Protein AF-0000000082407140 (afdb_homodimer)

Radius of gyration: 23.96 Å; Cα contacts (8 Å, |Δi|>4): 1050; chains: 2; bounding box: 48×67×54 Å

Secondary structure (DSSP, 8-state):
--SSSSTTS-HHHHHHHHHHHHHHTTTT-SSPBPPPHHHHHHHHT--HHHHHHHHHHHHHTTSEEEETTTEEEE-TTTT-EEEE--SHHHHHB--TTEEEEEEEEEEEEE-HHHHHHTT-SSSEEEEEEEEEEETTEEEEEEEEEE-HHHHHHHTT-GGGSTT-EESB-HHHHHGGG-SS-EEEEEEEEEEEEPPHHHHHHHT--TT-EEEEEEEEEEETT--EEEEEEEEE-TTTEEEEEEEE----/--SSSSTTS-HHHHHHHHHHHHHHTTTT-SSPBPPPHHHHHHHHT--HHHHHHHHHHHHHTTSEEEETTTEEEE-TTTT-EEEE--SHHHHHB--TTEEEEEEEEEEEEE-HHHHHHTT-SSSEEEEEEEEEEETTEEEEEEEEEE-HHHHHHHTT-GGGSTT-EESB-HHHHHGGG-SS-EEEEEEEEEEEEPPHHHHHHHT--TT-EEEEEEEEEEETT--EEEEEEEEE-TTTEEEEEEEE----

Organism: Rhodococcus erythropolis (NCBI:txid1833)

InterPro domains:
  IPR000524 Transcription regulator HTH, GntR [PF00392] (12-74)
  IPR000524 Transcription regulator HTH, GntR [PR00035] (34-48)
  IPR000524 Transcription regulator HTH, GntR [PR00035] (48-64)
  IPR000524 Transcription regulator HTH, GntR [PS50949] (9-77)
  IPR000524 Transcription regulator HTH, GntR [SM00345] (15-74)
  IPR000524 Transcription regulator HTH, GntR [cd07377] (10-75)
  IPR011663 UbiC transcription regulator-associated [PF07702] (96-237)
  IPR011663 UbiC transcription regulator-associated [SM00866] (93-238)
  IPR028978 Chorismate pyruvate-lyase/UbiC transcription regulator-associated domain superfamily [G3DSA:3.40.1410.10] (81-246)
  IPR028978 Chorismate pyruvate-lyase/UbiC transcription regulator-associated domain superfamily [SSF64288] (62-245)
  IPR036388 Winged helix-like DNA-binding domain superfamily [G3DSA:1.10.10.10] (3-75)
  IPR036390 Winged helix DNA-binding domain superfamily [SSF46785] (8-78)
  IPR050679 Bacterial HTH-type transcriptional regulator [PTHR44846] (7-245)

Solvent-accessible surface area (backbone atoms only — not comparable to full-atom values): 25294 Å² total; per-residue (Å²): 122,82,70,67,72,64,74,72,55,54,68,30,56,50,50,31,50,52,49,48,49,36,45,72,69,44,72,48,54,86,59,28,67,48,74,50,51,66,54,48,10,64,75,66,73,46,51,51,65,36,38,47,50,14,49,20,52,33,34,60,68,50,41,28,47,55,40,82,99,74,44,38,26,36,33,72,65,54,67,36,47,73,46,69,48,65,33,49,67,45,64,28,42,47,56,93,62,38,39,31,33,24,71,38,38,68,38,83,41,82,36,47,55,62,15,33,54,51,61,48,96,49,42,58,28,27,35,32,31,32,32,34,30,44,90,86,41,44,39,28,37,34,41,39,37,20,45,58,81,53,36,68,75,46,63,82,39,71,60,38,34,68,67,21,64,34,64,49,36,72,66,38,66,40,52,85,73,45,93,65,55,72,38,35,33,46,32,41,39,39,57,40,60,30,46,68,69,51,11,64,69,38,69,52,56,68,54,39,73,19,32,29,39,37,33,40,30,16,26,88,86,64,50,55,54,34,40,35,42,32,42,28,38,34,80,38,33,38,48,25,38,64,36,45,48,72,82,122,125,82,67,66,71,65,72,70,54,55,68,30,57,50,50,32,49,52,50,48,49,36,44,72,70,43,74,50,54,86,58,28,69,48,74,50,50,66,56,48,11,64,75,67,73,47,52,51,65,37,38,49,50,15,48,21,54,34,33,58,68,52,42,28,47,55,42,80,98,74,43,38,25,34,34,72,65,53,68,36,47,70,46,69,48,66,32,51,68,45,64,28,43,48,57,95,64,38,38,31,34,23,72,39,39,67,37,83,42,81,35,47,54,62,15,33,55,51,62,48,95,49,43,57,30,26,36,30,31,32,32,34,30,44,89,86,40,44,38,29,38,34,42,39,38,20,44,58,82,55,36,66,75,46,62,80,39,70,61,38,34,67,66,20,66,34,64,48,35,71,65,38,65,40,52,84,73,46,94,64,58,73,38,36,34,46,32,41,39,38,57,39,59,29,46,67,69,50,10,64,67,38,71,53,54,68,55,40,72,19,33,29,39,37,35,41,31,17,26,87,86,64,50,54,55,36,40,36,43,32,42,28,38,35,81,37,33,39,49,25,39,64,36,47,49,73,83,123

Sequence (496 aa):
MSGKERETEPAYQRLSRELRQQISAGTYRDGIQLPTESELAQHHGVSRQTVRRAFHDLVAEGIVYRVPGRGTFVTENSGRYLRHLGSIEDLMNLSRDTTMEVVSPLQRRVDIEAASRLRLDTDVVYTVVFRRIHEGVPFVQTTAHLPEAIARQIIDLPAMAAGAVSANTVIGLLEPLIDSPIVEAAQSITVSPATADVARDVDCEIGHAMLRVDRLYSNAQGVANELSVSYFLPEQYTYRVTLRRGAHMSGKERETEPAYQRLSRELRQQISAGTYRDGIQLPTESELAQHHGVSRQTVRRAFHDLVAEGIVYRVPGRGTFVTENSGRYLRHLGSIEDLMNLSRDTTMEVVSPLQRRVDIEAASRLRLDTDVVYTVVFRRIHEGVPFVQTTAHLPEAIARQIIDLPAMAAGAVSANTVIGLLEPLIDSPIVEAAQSITVSPATADVARDVDCEIGHAMLRVDRLYSNAQGVANELSVSYFLPEQYTYRVTLRRGAH

Foldseek 3Di:
DVPVVVVPDPLLVVLLVVVLVCVVVCVQPDFRFDDALVVSCVVSVHDSVSSVSSLVVCVVQVQWDADPPPHITGNNLSLAPEQEDAAVVSVFFDDPFKKKWWAAFWDKDQAQVFCVVLPHPGSIWIKTWIFMDGPRATFKIKIKIFDPVQCVQPRPPPCRDHGHMDRTDPLNVSQVRDPFHWHDKDKDWDWDFADPVGCVRRVHDGGPIWIWMWIFTAGPVRRTGMIMIMTGRSSHYDYHYDDDDDPD/DVPVVLVPDPLLVVLLVVVLVCVVVCVQPDFRFDDALVVSCVVSVHDSVSSVSSLVVCVVQVQWDADPPPHITGNNLSLAPEQEDAAVVSVFFDDPFKKKWWAAFWDKDQAQVFCVVLPHPGSIWIKTWIFMDGPRATFKIKIKIFDPVQCVQPRPPPCRDHGHMDRTDPLNVSQVRDPFHFHDKDKDWDWDFADPVGCVRRVHDGGPIWIWMWIFTDGPVRRTGMIMIMTGHNSHYDYHYDDDDDPD

Structure (mmCIF, N/CA/C/O backbone):
data_AF-0000000082407140-model_v1
#
loop_
_entity.id
_entity.type
_entity.pdbx_description
1 polymer 'GntR family transcriptional regulator'
#
loop_
_atom_site.group_PDB
_atom_site.id
_atom_site.type_symbol
_atom_site.label_atom_id
_atom_site.label_alt_id
_atom_site.label_comp_id
_atom_site.label_asym_id
_atom_site.label_entity_id
_atom_site.label_seq_id
_atom_site.pdbx_PDB_ins_code
_atom_site.Cartn_x
_atom_site.Cartn_y
_atom_site.Cartn_z
_atom_site.occupancy
_atom_site.B_iso_or_equiv
_atom_site.auth_seq_id
_atom_site.auth_comp_id
_atom_site.auth_asym_id
_atom_site.auth_atom_id
_atom_site.pdbx_PDB_model_num
ATOM 1 N N . MET A 1 1 ? -15.078 -9.414 29.75 1 28.19 1 MET A N 1
ATOM 2 C CA . MET A 1 1 ? -15.625 -9.695 28.438 1 28.19 1 MET A CA 1
ATOM 3 C C . MET A 1 1 ? -14.523 -10.086 27.453 1 28.19 1 MET A C 1
ATOM 5 O O . MET A 1 1 ? -14.797 -10.32 26.281 1 28.19 1 MET A O 1
ATOM 9 N N . SER A 1 2 ? -13.289 -9.695 27.625 1 33.22 2 SER A N 1
ATOM 10 C CA . SER A 1 2 ? -12.047 -9.969 26.906 1 33.22 2 SER A CA 1
ATOM 11 C C . SER A 1 2 ? -11.742 -11.461 26.875 1 33.22 2 SER A C 1
ATOM 13 O O . SER A 1 2 ? -10.969 -11.922 26.031 1 33.22 2 SER A O 1
ATOM 15 N N . GLY A 1 3 ? -12.211 -12.172 27.812 1 36.34 3 GLY A N 1
ATOM 16 C CA . GLY A 1 3 ? -12 -13.57 28.156 1 36.34 3 GLY A CA 1
ATOM 17 C C . GLY A 1 3 ? -12.734 -14.523 27.219 1 36.34 3 GLY A C 1
ATOM 18 O O . GLY A 1 3 ? -12.398 -15.711 27.156 1 36.34 3 GLY A O 1
ATOM 19 N N . LYS A 1 4 ? -14.141 -14.297 26.938 1 37.84 4 LYS A N 1
ATOM 20 C CA . LYS A 1 4 ? -15.078 -15.172 26.25 1 37.84 4 LYS A CA 1
ATOM 21 C C . LYS A 1 4 ? -14.758 -15.258 24.766 1 37.84 4 LYS A C 1
ATOM 23 O O . LYS A 1 4 ? -15.234 -16.156 24.062 1 37.84 4 LYS A O 1
ATOM 28 N N . GLU A 1 5 ? -14.297 -14.172 24.062 1 39.81 5 GLU A N 1
ATOM 29 C CA . GLU A 1 5 ? -14.016 -14.094 22.641 1 39.81 5 GLU A CA 1
ATOM 30 C C . GLU A 1 5 ? -12.828 -14.977 22.266 1 39.81 5 GLU A C 1
ATOM 32 O O . GLU A 1 5 ? -12.555 -15.188 21.078 1 39.81 5 GLU A O 1
ATOM 37 N N . ARG A 1 6 ? -12.008 -15.406 23.234 1 45.81 6 ARG A N 1
ATOM 38 C CA . ARG A 1 6 ? -10.867 -16.297 23.109 1 45.81 6 ARG A CA 1
ATOM 39 C C . ARG A 1 6 ? -11.312 -17.75 22.906 1 45.81 6 ARG A C 1
ATOM 41 O O . ARG A 1 6 ? -10.539 -18.578 22.438 1 45.81 6 ARG A O 1
ATOM 48 N N . GLU A 1 7 ? -12.375 -18.078 23.406 1 50.16 7 GLU A N 1
ATOM 49 C CA . GLU A 1 7 ? -12.898 -19.438 23.469 1 50.16 7 GLU A CA 1
ATOM 50 C C . GLU A 1 7 ? -13.336 -19.922 22.094 1 50.16 7 GLU A C 1
ATOM 52 O O . GLU A 1 7 ? -13.469 -21.125 21.875 1 50.16 7 GLU A O 1
ATOM 57 N N . THR A 1 8 ? -13.547 -19.047 21.094 1 60.16 8 THR A N 1
ATOM 58 C CA . THR A 1 8 ? -14.156 -19.438 19.828 1 60.16 8 THR A CA 1
ATOM 59 C C . THR A 1 8 ? -13.133 -19.375 18.688 1 60.16 8 THR A C 1
ATOM 61 O O . THR A 1 8 ? -13.484 -19.531 17.516 1 60.16 8 THR A O 1
ATOM 64 N N . GLU A 1 9 ? -11.961 -19.219 18.953 1 64.75 9 GLU A N 1
ATOM 65 C CA . GLU A 1 9 ? -10.945 -19.125 17.906 1 64.75 9 GLU A CA 1
ATOM 66 C C . GLU A 1 9 ? -10.523 -20.516 17.422 1 64.75 9 GLU A C 1
ATOM 68 O O . GLU A 1 9 ? -10.297 -21.406 18.234 1 64.75 9 GLU A O 1
ATOM 73 N N . PRO A 1 10 ? -10.609 -20.75 16.156 1 76.69 10 PRO A N 1
ATOM 74 C CA . PRO A 1 10 ? -10.133 -22.016 15.625 1 76.69 10 PRO A CA 1
ATOM 75 C C . PRO A 1 10 ? -8.734 -22.391 16.141 1 76.69 10 PRO A C 1
ATOM 77 O O . PRO A 1 10 ? -7.906 -21.5 16.359 1 76.69 10 PRO A O 1
ATOM 80 N N . ALA A 1 11 ? -8.531 -23.641 16.406 1 82.12 11 ALA A N 1
ATOM 81 C CA . ALA A 1 11 ? -7.316 -24.172 17.016 1 82.12 11 ALA A CA 1
ATOM 82 C C . ALA A 1 11 ? -6.074 -23.688 16.281 1 82.12 11 ALA A C 1
ATOM 84 O O . ALA A 1 11 ? -5.059 -23.359 16.906 1 82.12 11 ALA A O 1
ATOM 85 N N . TYR A 1 12 ? -6.137 -23.625 14.961 1 83.19 12 TYR A N 1
ATOM 86 C CA . TYR A 1 12 ? -4.953 -23.219 14.203 1 83.19 12 TYR A CA 1
ATOM 87 C C . TYR A 1 12 ? -4.633 -21.75 14.422 1 83.19 12 TYR A C 1
ATOM 89 O O . TYR A 1 12 ? -3.465 -21.359 14.477 1 83.19 12 TYR A O 1
ATOM 97 N N . GLN A 1 13 ? -5.59 -20.938 14.617 1 80.19 13 GLN A N 1
ATOM 98 C CA . GLN A 1 13 ? -5.355 -19.516 14.875 1 80.19 13 GLN A CA 1
ATOM 99 C C . GLN A 1 13 ? -4.75 -19.312 16.266 1 80.19 13 GLN A C 1
ATOM 101 O O . GLN A 1 13 ? -3.873 -18.453 16.438 1 80.19 13 GLN A O 1
ATOM 106 N N . ARG A 1 14 ? -5.297 -20.109 17.156 1 80.81 14 ARG A N 1
ATOM 107 C CA . ARG A 1 14 ? -4.723 -20.047 18.5 1 80.81 14 ARG A CA 1
ATOM 108 C C . ARG A 1 14 ? -3.246 -20.422 18.484 1 80.81 14 ARG A C 1
ATOM 110 O O . ARG A 1 14 ? -2.416 -19.75 19.094 1 80.81 14 ARG A O 1
ATOM 117 N N . LEU A 1 15 ? -2.98 -21.531 17.828 1 86.69 15 LEU A N 1
ATOM 118 C CA . LEU A 1 15 ? -1.597 -21.984 17.734 1 86.69 15 LEU A CA 1
ATOM 119 C C . LEU A 1 15 ? -0.734 -20.938 17.047 1 86.69 15 LEU A C 1
ATOM 121 O O . LEU A 1 15 ? 0.386 -20.656 17.469 1 86.69 15 LEU A O 1
ATOM 125 N N . SER A 1 16 ? -1.286 -20.375 15.969 1 84.38 16 SER A N 1
ATOM 126 C CA . SER A 1 16 ? -0.558 -19.328 15.258 1 84.38 16 SER A CA 1
ATOM 127 C C . SER A 1 16 ? -0.221 -18.172 16.172 1 84.38 16 SER A C 1
ATOM 129 O O . SER A 1 16 ? 0.908 -17.672 16.172 1 84.38 16 SER A O 1
ATOM 131 N N . ARG A 1 17 ? -1.163 -17.797 16.906 1 78.12 17 ARG A N 1
ATOM 132 C CA . ARG A 1 17 ? -0.953 -16.703 17.844 1 78.12 17 ARG A CA 1
ATOM 133 C C . ARG A 1 17 ? 0.109 -17.062 18.875 1 78.12 17 ARG A C 1
ATOM 135 O O . ARG A 1 17 ? 0.983 -16.25 19.188 1 78.12 17 ARG A O 1
ATOM 142 N N . GLU A 1 18 ? 0.012 -18.172 19.422 1 81.81 18 GLU A N 1
ATOM 143 C CA . GLU A 1 18 ? 0.966 -18.625 20.422 1 81.81 18 GLU A CA 1
ATOM 144 C C . GLU A 1 18 ? 2.385 -18.656 19.859 1 81.81 18 GLU A C 1
ATOM 146 O O . GLU A 1 18 ? 3.328 -18.203 20.516 1 81.81 18 GLU A O 1
ATOM 151 N N . LEU A 1 19 ? 2.475 -19.188 18.734 1 82.31 19 LEU A N 1
ATOM 152 C CA . LEU A 1 19 ? 3.795 -19.266 18.109 1 82.31 19 LEU A CA 1
ATOM 153 C C . LEU A 1 19 ? 4.344 -17.875 17.812 1 82.31 19 LEU A C 1
ATOM 155 O O . LEU A 1 19 ? 5.535 -17.625 18.016 1 82.31 19 LEU A O 1
ATOM 159 N N . ARG A 1 20 ? 3.475 -17.062 17.359 1 77.56 20 ARG A N 1
ATOM 160 C CA . ARG A 1 20 ? 3.857 -15.672 17.125 1 77.56 20 ARG A CA 1
ATOM 161 C C . ARG A 1 20 ? 4.426 -15.031 18.375 1 77.56 20 ARG A C 1
ATOM 163 O O . ARG A 1 20 ? 5.445 -14.336 18.328 1 77.56 20 ARG A O 1
ATOM 170 N N . GLN A 1 21 ? 3.697 -15.258 19.375 1 73 21 GLN A N 1
ATOM 171 C CA . GLN A 1 21 ? 4.117 -14.695 20.641 1 73 21 GLN A CA 1
ATOM 172 C C . GLN A 1 21 ? 5.461 -15.266 21.078 1 73 21 GLN A C 1
ATOM 174 O O . GLN A 1 21 ? 6.324 -14.531 21.562 1 73 21 GLN A O 1
ATOM 179 N N . GLN A 1 22 ? 5.578 -16.516 20.891 1 76.69 22 GLN A N 1
ATOM 180 C CA . GLN A 1 22 ? 6.828 -17.156 21.281 1 76.69 22 GLN A CA 1
ATOM 181 C C . GLN A 1 22 ? 7.996 -16.641 20.453 1 76.69 22 GLN A C 1
ATOM 183 O O . GLN A 1 22 ? 9.086 -16.406 20.969 1 76.69 22 GLN A O 1
ATOM 188 N N . ILE A 1 23 ? 7.715 -16.453 19.234 1 75.44 23 ILE A N 1
ATOM 189 C CA . ILE A 1 23 ? 8.742 -15.961 18.328 1 75.44 23 ILE A CA 1
ATOM 190 C C . ILE A 1 23 ? 9.102 -14.523 18.703 1 75.44 23 ILE A C 1
ATOM 192 O O . ILE A 1 23 ? 10.281 -14.172 18.766 1 75.44 23 ILE A O 1
ATOM 196 N N . SER A 1 24 ? 8.086 -13.836 19 1 69.44 24 SER A N 1
ATOM 197 C CA . SER A 1 24 ? 8.289 -12.438 19.359 1 69.44 24 SER A CA 1
ATOM 198 C C . SER A 1 24 ? 9.023 -12.312 20.703 1 69.44 24 SER A C 1
ATOM 200 O O . SER A 1 24 ? 9.789 -11.367 20.906 1 69.44 24 SER A O 1
ATOM 202 N N . ALA A 1 25 ? 8.758 -13.266 21.484 1 65.06 25 ALA A N 1
ATOM 203 C CA . ALA A 1 25 ? 9.375 -13.266 22.812 1 65.06 25 ALA A CA 1
ATOM 204 C C . ALA A 1 25 ? 10.812 -13.781 22.75 1 65.06 25 ALA A C 1
ATOM 206 O O . ALA A 1 25 ? 11.523 -13.766 23.75 1 65.06 25 ALA A O 1
ATOM 207 N N . GLY A 1 26 ? 11.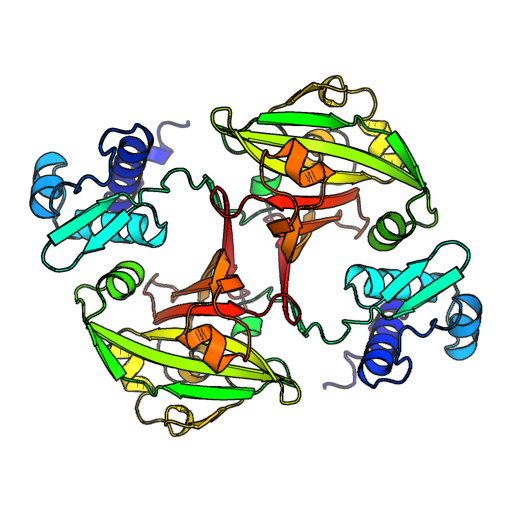148 -14.133 21.547 1 64.88 26 GLY A N 1
ATOM 208 C CA . GLY A 1 26 ? 12.531 -14.547 21.359 1 64.88 26 GLY A CA 1
ATOM 209 C C . GLY A 1 26 ? 12.773 -16 21.688 1 64.88 26 GLY A C 1
ATOM 210 O O . GLY A 1 26 ? 13.914 -16.438 21.859 1 64.88 26 GLY A O 1
ATOM 211 N N . THR A 1 27 ? 11.734 -16.719 21.969 1 66 27 THR A N 1
ATOM 212 C CA . THR A 1 27 ? 11.891 -18.125 22.312 1 66 27 THR A CA 1
ATOM 213 C C . THR A 1 27 ? 12.602 -18.875 21.203 1 66 27 THR A C 1
ATOM 215 O O . THR A 1 27 ? 13.352 -19.828 21.469 1 66 27 THR A O 1
ATOM 218 N N . TYR A 1 28 ? 12.266 -18.547 20.016 1 62.34 28 TYR A N 1
ATOM 219 C CA . TYR A 1 28 ? 12.906 -19.188 18.875 1 62.34 28 TYR A CA 1
ATOM 220 C C . TYR A 1 28 ? 13.883 -18.219 18.203 1 62.34 28 TYR A C 1
ATOM 222 O O . TYR A 1 28 ? 13.625 -17.75 17.094 1 62.34 28 TYR A O 1
ATOM 230 N N . ARG A 1 29 ? 14.711 -17.469 18.969 1 54.69 29 ARG A N 1
ATOM 231 C CA . ARG A 1 29 ? 15.648 -16.469 18.484 1 54.69 29 ARG A CA 1
ATOM 232 C C . ARG A 1 29 ? 16.812 -17.109 17.734 1 54.69 29 ARG A C 1
ATOM 234 O O . ARG A 1 29 ? 17.109 -18.297 17.938 1 54.69 29 ARG A O 1
ATOM 241 N N . ASP A 1 30 ? 17.438 -16.484 16.609 1 51.78 30 ASP A N 1
ATOM 242 C CA . ASP A 1 30 ? 18.734 -16.703 15.945 1 51.78 30 ASP A CA 1
ATOM 243 C C . ASP A 1 30 ? 18.594 -17.688 14.789 1 51.78 30 ASP A C 1
ATOM 245 O O . ASP A 1 30 ? 19.406 -18.594 14.633 1 51.78 30 ASP A O 1
ATOM 249 N N . GLY A 1 31 ? 17.359 -17.484 13.984 1 56.47 31 GLY A N 1
ATOM 250 C CA . GLY A 1 31 ? 17.312 -18.375 12.828 1 56.47 31 GLY A CA 1
ATOM 251 C C . GLY A 1 31 ? 17.078 -19.828 13.188 1 56.47 31 GLY A C 1
ATOM 252 O O . GLY A 1 31 ? 17.422 -20.719 12.422 1 56.47 31 GLY A O 1
ATOM 253 N N . ILE A 1 32 ? 16.562 -19.906 14.375 1 61.09 32 ILE A N 1
ATOM 254 C CA . ILE A 1 32 ? 16.406 -21.25 14.906 1 61.09 32 ILE A CA 1
ATOM 255 C C . ILE A 1 32 ? 15.234 -21.953 14.234 1 61.09 32 ILE A C 1
ATOM 257 O O . ILE A 1 32 ? 14.242 -21.312 13.891 1 61.09 32 ILE A O 1
ATOM 261 N N . GLN A 1 33 ? 15.477 -23.109 13.961 1 76.94 33 GLN A N 1
ATOM 262 C CA . GLN A 1 33 ? 14.469 -24.031 13.422 1 76.94 33 GLN A CA 1
ATOM 263 C C . GLN A 1 33 ? 13.336 -24.234 14.422 1 76.94 33 GLN A C 1
ATOM 265 O O . GLN A 1 33 ? 13.578 -24.484 15.609 1 76.94 33 GLN A O 1
ATOM 270 N N . LEU A 1 34 ? 12.125 -23.906 13.938 1 83.81 34 LEU A N 1
ATOM 271 C CA . LEU A 1 34 ? 10.969 -24.266 14.75 1 83.81 34 LEU A CA 1
ATOM 272 C C . LEU A 1 34 ? 10.82 -25.781 14.852 1 83.81 34 LEU A C 1
ATOM 274 O O . LEU A 1 34 ? 11.297 -26.516 13.984 1 83.81 34 LEU A O 1
ATOM 278 N N . PRO A 1 35 ? 10.211 -26.203 15.961 1 84.69 35 PRO A N 1
ATOM 279 C CA . PRO A 1 35 ? 9.891 -27.625 16.016 1 84.69 35 PRO A CA 1
ATOM 280 C C . PRO A 1 35 ? 9.109 -28.109 14.789 1 84.69 35 PRO A C 1
ATOM 282 O O . PRO A 1 35 ? 8.453 -27.297 14.125 1 84.69 35 PRO A O 1
ATOM 285 N N . THR A 1 36 ? 9.367 -29.344 14.438 1 82.69 36 THR A N 1
ATOM 286 C CA . THR A 1 36 ? 8.656 -29.938 13.305 1 82.69 36 THR A CA 1
ATOM 287 C C . THR A 1 36 ? 7.152 -29.922 13.555 1 82.69 36 THR A C 1
ATOM 289 O O . THR A 1 36 ? 6.703 -29.719 14.688 1 82.69 36 THR A O 1
ATOM 292 N N . GLU A 1 37 ? 6.418 -30.062 12.438 1 85.31 37 GLU A N 1
ATOM 293 C CA . GLU A 1 37 ? 4.965 -30.125 12.531 1 85.31 37 GLU A CA 1
ATOM 294 C C . GLU A 1 37 ? 4.523 -31.219 13.508 1 85.31 37 GLU A C 1
ATOM 296 O O . GLU A 1 37 ? 3.594 -31.016 14.297 1 85.31 37 GLU A O 1
ATOM 301 N N . SER A 1 38 ? 5.238 -32.344 13.445 1 86.88 38 SER A N 1
ATOM 302 C CA . SER A 1 38 ? 4.914 -33.469 14.328 1 86.88 38 SER A CA 1
ATOM 303 C C . SER A 1 38 ? 5.184 -33.125 15.789 1 86.88 38 SER A C 1
ATOM 305 O O . SER A 1 38 ? 4.375 -33.406 16.672 1 86.88 38 SER A O 1
ATOM 307 N N . GLU A 1 39 ? 6.301 -32.5 16.078 1 88.88 39 GLU A N 1
ATOM 308 C CA . GLU A 1 39 ? 6.66 -32.094 17.438 1 88.88 39 GLU A CA 1
ATOM 309 C C . GLU A 1 39 ? 5.66 -31.094 17.984 1 88.88 39 GLU A C 1
ATOM 311 O O . GLU A 1 39 ? 5.246 -31.188 19.141 1 88.88 39 GLU A O 1
ATOM 316 N N . LEU A 1 40 ? 5.309 -30.125 17.172 1 87.94 40 LEU A N 1
ATOM 317 C CA . LEU A 1 40 ? 4.379 -29.094 17.609 1 87.94 40 LEU A CA 1
ATOM 318 C C . LEU A 1 40 ? 2.99 -29.672 17.844 1 87.94 40 LEU A C 1
ATOM 320 O O . LEU A 1 40 ? 2.289 -29.266 18.781 1 87.94 40 LEU A O 1
ATOM 324 N N . ALA A 1 41 ? 2.646 -30.578 16.953 1 90.12 41 ALA A N 1
ATOM 325 C CA . ALA A 1 41 ? 1.361 -31.266 17.141 1 90.12 41 ALA A CA 1
ATOM 326 C C . ALA A 1 41 ? 1.296 -31.969 18.484 1 90.12 41 ALA A C 1
ATOM 328 O O . ALA A 1 41 ? 0.303 -31.859 19.203 1 90.12 41 ALA A O 1
ATOM 329 N N . GLN A 1 42 ? 2.297 -32.688 18.812 1 89.75 42 GLN A N 1
ATOM 330 C CA . GLN A 1 42 ? 2.377 -33.406 20.062 1 89.75 42 GLN A CA 1
ATOM 331 C C . GLN A 1 42 ? 2.393 -32.469 21.266 1 89.75 42 GLN A C 1
ATOM 333 O O . GLN A 1 42 ? 1.658 -32.656 22.234 1 89.75 42 GLN A O 1
ATOM 338 N N . HIS A 1 43 ? 3.146 -31.422 21.203 1 88.38 43 HIS A N 1
ATOM 339 C CA . HIS A 1 43 ? 3.336 -30.484 22.297 1 88.38 43 HIS A CA 1
ATOM 340 C C . HIS A 1 43 ? 2.053 -29.719 22.594 1 88.38 43 HIS A C 1
ATOM 342 O O . HIS A 1 43 ? 1.755 -29.422 23.766 1 88.38 43 HIS A O 1
ATOM 348 N N . HIS A 1 44 ? 1.312 -29.453 21.531 1 88.56 44 HIS A N 1
ATOM 349 C CA . HIS A 1 44 ? 0.159 -28.578 21.719 1 88.56 44 HIS A CA 1
ATOM 350 C C . HIS A 1 44 ? -1.145 -29.375 21.688 1 88.56 44 HIS A C 1
ATOM 352 O O . HIS A 1 44 ? -2.227 -28.797 21.859 1 88.56 44 HIS A O 1
ATOM 358 N N . GLY A 1 45 ? -1.016 -30.656 21.453 1 89.25 45 GLY A N 1
ATOM 359 C CA . GLY A 1 45 ? -2.189 -31.516 21.438 1 89.25 45 GLY A CA 1
ATOM 360 C C . GLY A 1 45 ? -3.137 -31.219 20.297 1 89.25 45 GLY A C 1
ATOM 361 O O . GLY A 1 45 ? -4.355 -31.188 20.484 1 89.25 45 GLY A O 1
ATOM 362 N N . VAL A 1 46 ? -2.574 -30.844 19.188 1 88.75 46 VAL A N 1
ATOM 363 C CA . VAL A 1 46 ? -3.387 -30.562 18 1 88.75 46 VAL A CA 1
ATOM 364 C C . VAL A 1 46 ? -2.938 -31.453 16.844 1 88.75 46 VAL A C 1
ATOM 366 O O . VAL A 1 46 ? -1.914 -32.125 16.938 1 88.75 46 VAL A O 1
ATOM 369 N N . SER A 1 47 ? -3.781 -31.547 15.812 1 88.19 47 SER A N 1
ATOM 370 C CA . SER A 1 47 ? -3.439 -32.375 14.648 1 88.19 47 SER A CA 1
ATOM 371 C C . SER A 1 47 ? -2.316 -31.719 13.836 1 88.19 47 SER A C 1
ATOM 373 O O . SER A 1 47 ? -2.076 -30.516 13.945 1 88.19 47 SER A O 1
ATOM 375 N N . ARG A 1 48 ? -1.588 -32.594 13.07 1 85.25 48 ARG A N 1
ATOM 376 C CA . ARG A 1 48 ? -0.563 -32.094 12.164 1 85.25 48 ARG A CA 1
ATOM 377 C C . ARG A 1 48 ? -1.153 -31.094 11.172 1 85.25 48 ARG A C 1
ATOM 379 O O . ARG A 1 48 ? -0.494 -30.125 10.797 1 85.25 48 ARG A O 1
ATOM 386 N N . GLN A 1 49 ? -2.373 -31.344 10.852 1 81.31 49 GLN A N 1
ATOM 387 C CA . GLN A 1 49 ? -3.047 -30.438 9.93 1 81.31 49 GLN A CA 1
ATOM 388 C C . GLN A 1 49 ? -3.236 -29.062 10.57 1 81.31 49 GLN A C 1
ATOM 390 O O . GLN A 1 49 ? -3.096 -28.031 9.898 1 81.31 49 GLN A O 1
ATOM 395 N N . THR A 1 50 ? -3.562 -29.094 11.734 1 83.69 50 THR A N 1
ATOM 396 C CA . THR A 1 50 ? -3.715 -27.844 12.477 1 83.69 50 THR A CA 1
ATOM 397 C C . THR A 1 50 ? -2.391 -27.094 12.539 1 83.69 50 THR A C 1
ATOM 399 O O . THR A 1 50 ? -2.355 -25.875 12.336 1 83.69 50 THR A O 1
ATOM 402 N N . VAL A 1 51 ? -1.314 -27.797 12.836 1 85.44 51 VAL A N 1
ATOM 403 C CA . VAL A 1 51 ? 0.005 -27.172 12.898 1 85.44 51 VAL A CA 1
ATOM 404 C C . VAL A 1 51 ? 0.37 -26.609 11.531 1 85.44 51 VAL A C 1
ATOM 406 O O . VAL A 1 51 ? 0.86 -25.469 11.43 1 85.44 51 VAL A O 1
ATOM 409 N N . ARG A 1 52 ? 0.071 -27.391 10.562 1 79.38 52 ARG A N 1
ATOM 410 C CA . ARG A 1 52 ? 0.373 -26.953 9.203 1 79.38 52 ARG A CA 1
ATOM 411 C C . ARG A 1 52 ? -0.356 -25.641 8.875 1 79.38 52 ARG A C 1
ATOM 413 O O . ARG A 1 52 ? 0.232 -24.734 8.305 1 79.38 52 ARG A O 1
ATOM 420 N N . ARG A 1 53 ? -1.545 -25.578 9.242 1 79.88 53 ARG A N 1
ATOM 421 C CA . ARG A 1 53 ? -2.328 -24.375 8.992 1 79.88 53 ARG A CA 1
ATOM 422 C C . ARG A 1 53 ? -1.763 -23.188 9.766 1 79.88 53 ARG A C 1
ATOM 424 O O . ARG A 1 53 ? -1.714 -22.078 9.242 1 79.88 53 ARG A O 1
ATOM 431 N N . ALA A 1 54 ? -1.43 -23.469 10.914 1 83.25 54 ALA A N 1
ATOM 432 C CA . ALA A 1 54 ? -0.808 -22.422 11.711 1 83.25 54 ALA A CA 1
ATOM 433 C C . ALA A 1 54 ? 0.47 -21.906 11.055 1 83.25 54 ALA A C 1
ATOM 435 O O . ALA A 1 54 ? 0.715 -20.703 11.008 1 83.25 54 ALA A O 1
ATOM 436 N N . PHE A 1 55 ? 1.267 -22.844 10.547 1 79.94 55 PHE A N 1
ATOM 437 C CA . PHE A 1 55 ? 2.5 -22.484 9.859 1 79.94 55 PHE A CA 1
ATOM 438 C C . PHE A 1 55 ? 2.197 -21.656 8.609 1 79.94 55 PHE A C 1
ATOM 440 O O . PHE A 1 55 ? 2.932 -20.734 8.273 1 79.94 55 PHE A O 1
ATOM 447 N N . HIS A 1 56 ? 1.107 -22.016 7.992 1 76.31 56 HIS A N 1
ATOM 448 C CA . HIS A 1 56 ? 0.715 -21.266 6.809 1 76.31 56 HIS A CA 1
ATOM 449 C C . HIS A 1 56 ? 0.463 -19.797 7.148 1 76.31 56 HIS A C 1
ATOM 451 O O . HIS A 1 56 ? 0.905 -18.906 6.426 1 76.31 56 HIS A O 1
ATOM 457 N N . ASP A 1 57 ? -0.214 -19.578 8.242 1 74.75 57 ASP A N 1
ATOM 458 C CA . ASP A 1 57 ? -0.473 -18.203 8.688 1 74.75 57 ASP A CA 1
ATOM 459 C C . ASP A 1 57 ? 0.831 -17.453 8.953 1 74.75 57 ASP A C 1
ATOM 461 O O . ASP A 1 57 ? 0.998 -16.312 8.523 1 74.75 57 ASP A O 1
ATOM 465 N N . LEU A 1 58 ? 1.687 -18.125 9.633 1 77.56 58 LEU A N 1
ATOM 466 C CA . LEU A 1 58 ? 2.945 -17.5 10.023 1 77.56 58 LEU A CA 1
ATOM 467 C C . LEU A 1 58 ? 3.814 -17.219 8.805 1 77.56 58 LEU A C 1
ATOM 469 O O . LEU A 1 58 ? 4.5 -16.188 8.75 1 77.56 58 LEU A O 1
ATOM 473 N N . VAL A 1 59 ? 3.744 -18.094 7.863 1 73.56 59 VAL A N 1
ATOM 474 C CA . VAL A 1 59 ? 4.477 -17.891 6.617 1 73.56 59 VAL A CA 1
ATOM 475 C C . VAL A 1 59 ? 3.869 -16.719 5.844 1 73.56 59 VAL A C 1
ATOM 477 O O . VAL A 1 59 ? 4.59 -15.844 5.355 1 73.56 59 VAL A O 1
ATOM 480 N N . ALA A 1 60 ? 2.584 -16.844 5.848 1 68.38 60 ALA A N 1
ATOM 481 C CA . ALA A 1 60 ? 1.881 -15.773 5.137 1 68.38 60 ALA A CA 1
ATOM 482 C C . ALA A 1 60 ? 2.207 -14.406 5.73 1 68.38 60 ALA A C 1
ATOM 484 O O . ALA A 1 60 ? 2.291 -13.414 5.008 1 68.38 60 ALA A O 1
ATOM 485 N N . GLU A 1 61 ? 2.434 -14.461 6.973 1 68.38 61 GLU A N 1
ATOM 486 C CA . GLU A 1 61 ? 2.748 -13.219 7.676 1 68.38 61 GLU A CA 1
ATOM 487 C C . GLU A 1 61 ? 4.238 -12.906 7.605 1 68.38 61 GLU A C 1
ATOM 489 O O . GLU A 1 61 ? 4.68 -11.852 8.055 1 68.38 61 GLU A O 1
ATOM 494 N N . GLY A 1 62 ? 4.949 -13.828 7.035 1 68.44 62 GLY A N 1
ATOM 495 C CA . GLY A 1 62 ? 6.383 -13.641 6.887 1 68.44 62 GLY A CA 1
ATOM 496 C C . GLY A 1 62 ? 7.152 -13.867 8.172 1 68.44 62 GLY A C 1
ATOM 497 O O . GLY A 1 62 ? 8.328 -13.5 8.281 1 68.44 62 GLY A O 1
ATOM 498 N N . ILE A 1 63 ? 6.496 -14.344 9.148 1 70.88 63 ILE A N 1
ATOM 499 C CA . ILE A 1 63 ? 7.105 -14.547 10.461 1 70.88 63 ILE A CA 1
ATOM 500 C C . ILE A 1 63 ? 8.047 -15.75 10.406 1 70.88 63 ILE A C 1
ATOM 502 O O . ILE A 1 63 ? 9.102 -15.742 11.047 1 70.88 63 ILE A O 1
ATOM 506 N N . VAL A 1 64 ? 7.613 -16.734 9.656 1 76.69 64 VAL A N 1
ATOM 507 C CA . VAL A 1 64 ? 8.445 -17.906 9.484 1 76.69 64 VAL A CA 1
ATOM 508 C C . VAL A 1 64 ? 8.547 -18.266 8 1 76.69 64 VAL A C 1
ATOM 510 O O . VAL A 1 64 ? 7.762 -17.766 7.188 1 76.69 64 VAL A O 1
ATOM 513 N N . TYR A 1 65 ? 9.68 -18.984 7.641 1 74.19 65 TYR A N 1
ATOM 514 C CA . TYR A 1 65 ? 9.805 -19.531 6.297 1 74.19 65 TYR A CA 1
ATOM 515 C C . TYR A 1 65 ? 10.172 -21.016 6.336 1 74.19 65 TYR A C 1
ATOM 517 O O . TYR A 1 65 ? 10.781 -21.484 7.301 1 74.19 65 TYR A O 1
ATOM 525 N N . ARG A 1 66 ? 9.688 -21.719 5.344 1 76.06 66 ARG A N 1
ATOM 526 C CA . ARG A 1 66 ? 9.906 -23.156 5.281 1 76.06 66 ARG A CA 1
ATOM 527 C C . ARG A 1 66 ? 11.008 -23.5 4.289 1 76.06 66 ARG A C 1
ATOM 529 O O . ARG A 1 66 ? 11.109 -22.891 3.223 1 76.06 66 ARG A O 1
ATOM 536 N N . VAL A 1 67 ? 11.922 -24.375 4.738 1 69.69 67 VAL A N 1
ATOM 537 C CA . VAL A 1 67 ? 12.945 -24.938 3.863 1 69.69 67 VAL A CA 1
ATOM 538 C C . VAL A 1 67 ? 12.672 -26.406 3.613 1 69.69 67 VAL A C 1
ATOM 540 O O . VAL A 1 67 ? 12.641 -27.219 4.551 1 69.69 67 VAL A O 1
ATOM 543 N N . PRO A 1 68 ? 12.445 -26.734 2.336 1 66.44 68 PRO A N 1
ATOM 544 C CA . PRO A 1 68 ? 12.188 -28.156 2.053 1 66.44 68 PRO A CA 1
ATOM 545 C C . PRO A 1 68 ? 13.266 -29.078 2.619 1 66.44 68 PRO A C 1
ATOM 547 O O . PRO A 1 68 ? 14.461 -28.812 2.453 1 66.44 68 PRO A O 1
ATOM 550 N N . GLY A 1 69 ? 12.719 -30.062 3.176 1 65.88 69 GLY A N 1
ATOM 551 C CA . GLY A 1 69 ? 13.617 -31.094 3.689 1 65.88 69 GLY A CA 1
ATOM 552 C C . GLY A 1 69 ? 14.352 -30.672 4.945 1 65.88 69 GLY A C 1
ATOM 553 O O . GLY A 1 69 ? 15.039 -31.484 5.57 1 65.88 69 GLY A O 1
ATOM 554 N N . ARG A 1 70 ? 14.289 -29.375 5.316 1 71.31 70 ARG A N 1
ATOM 555 C CA . ARG A 1 70 ? 15.062 -28.922 6.469 1 71.31 70 ARG A CA 1
ATOM 556 C C . ARG A 1 70 ? 14.148 -28.484 7.605 1 71.31 70 ARG A C 1
ATOM 558 O O . ARG A 1 70 ? 14.438 -28.734 8.781 1 71.31 70 ARG A O 1
ATOM 565 N N . GLY A 1 71 ? 13.062 -27.828 7.207 1 77.38 71 GLY A N 1
ATOM 566 C CA . GLY A 1 71 ? 12.148 -27.438 8.266 1 77.38 71 GLY A CA 1
ATOM 567 C C . GLY A 1 71 ? 11.68 -26 8.141 1 77.38 71 GLY A C 1
ATOM 568 O O . GLY A 1 71 ? 11.703 -25.422 7.047 1 77.38 71 GLY A O 1
ATOM 569 N N . THR A 1 72 ? 11.016 -25.484 9.25 1 81.12 72 THR A N 1
ATOM 570 C CA . THR A 1 72 ? 10.461 -24.141 9.328 1 81.12 72 THR A CA 1
ATOM 571 C C . THR A 1 72 ? 11.32 -23.25 10.219 1 81.12 72 THR A C 1
ATOM 573 O O . THR A 1 72 ? 11.727 -23.656 11.305 1 81.12 72 THR A O 1
ATOM 576 N N . PHE A 1 73 ? 11.641 -22.078 9.742 1 76.94 73 PHE A N 1
ATOM 577 C CA . PHE A 1 73 ? 12.562 -21.172 10.422 1 76.94 73 PHE A CA 1
ATOM 578 C C . PHE A 1 73 ? 11.906 -19.812 10.656 1 76.94 73 PHE A C 1
ATOM 580 O O . PHE A 1 73 ? 11.047 -19.391 9.883 1 76.94 73 PHE A O 1
ATOM 587 N N . VAL A 1 74 ? 12.289 -19.234 11.797 1 75.06 74 VAL A N 1
ATOM 588 C CA . VAL A 1 74 ? 11.828 -17.891 12.086 1 75.06 74 VAL A CA 1
ATOM 589 C C . VAL A 1 74 ? 12.547 -16.891 11.188 1 75.06 74 VAL A C 1
ATOM 591 O O . VAL A 1 74 ? 13.766 -16.984 11.008 1 75.06 74 VAL A O 1
ATOM 594 N N . THR A 1 75 ? 11.75 -16.156 10.477 1 67.06 75 THR A N 1
ATOM 595 C CA . THR A 1 75 ? 12.352 -15.102 9.664 1 67.06 75 THR A CA 1
ATOM 596 C C . THR A 1 75 ? 13.086 -14.094 10.539 1 67.06 75 THR A C 1
ATOM 598 O O . THR A 1 75 ? 12.578 -13.68 11.586 1 67.06 75 THR A O 1
ATOM 601 N N . GLU A 1 76 ? 14.375 -14.133 10.453 1 53.56 76 GLU A N 1
ATOM 602 C CA . GLU A 1 76 ? 15.156 -13.211 11.273 1 53.56 76 GLU A CA 1
ATOM 603 C C . GLU A 1 76 ? 14.453 -11.859 11.398 1 53.56 76 GLU A C 1
ATOM 605 O O . GLU A 1 76 ? 14.555 -11.203 12.438 1 53.56 76 GLU A O 1
ATOM 610 N N . ASN A 1 77 ? 13.984 -11.305 10.43 1 47.91 77 ASN A N 1
ATOM 611 C CA . ASN A 1 77 ? 13.508 -9.938 10.578 1 47.91 77 ASN A CA 1
ATOM 612 C C . ASN A 1 77 ? 12.156 -9.883 11.289 1 47.91 77 ASN A C 1
ATOM 614 O O . ASN A 1 77 ? 11.164 -9.43 10.711 1 47.91 77 ASN A O 1
ATOM 618 N N . SER A 1 78 ? 11.906 -10.812 12.102 1 44.53 78 SER A N 1
ATOM 619 C CA . SER A 1 78 ? 10.695 -10.844 12.914 1 44.53 78 SER A CA 1
ATOM 620 C C . SER A 1 78 ? 10.375 -9.469 13.492 1 44.53 78 SER A C 1
ATOM 622 O O . SER A 1 78 ? 9.312 -9.273 14.078 1 44.53 78 SER A O 1
ATOM 624 N N . GLY A 1 79 ? 11.297 -8.648 13.469 1 45.06 79 GLY A N 1
ATOM 625 C CA . GLY A 1 79 ? 11.031 -7.32 13.992 1 45.06 79 GLY A CA 1
ATOM 626 C C . GLY A 1 79 ? 10.148 -6.488 13.078 1 45.06 79 GLY A C 1
ATOM 627 O O . GLY A 1 79 ? 9.984 -5.285 13.289 1 45.06 79 GLY A O 1
ATOM 628 N N . ARG A 1 80 ? 9.812 -7.207 12.023 1 51.19 80 ARG A N 1
ATOM 629 C CA . ARG A 1 80 ? 8.984 -6.383 11.148 1 51.19 80 ARG A CA 1
ATOM 630 C C . ARG A 1 80 ? 7.609 -6.145 11.773 1 51.19 80 ARG A C 1
ATOM 632 O O . ARG A 1 80 ? 6.961 -7.082 12.234 1 51.19 80 ARG A O 1
ATOM 639 N N . TYR A 1 81 ? 7.527 -4.945 12.289 1 49.56 81 TYR A N 1
ATOM 640 C CA . TYR A 1 81 ? 6.219 -4.508 12.758 1 49.56 81 TYR A CA 1
ATOM 641 C C . TYR A 1 81 ? 5.176 -4.637 11.656 1 49.56 81 TYR A C 1
ATOM 643 O O . TYR A 1 81 ? 5.254 -3.947 10.633 1 49.56 81 TYR A O 1
ATOM 651 N N . LEU A 1 82 ? 4.539 -5.848 11.57 1 52.88 82 LEU A N 1
ATOM 652 C CA . LEU A 1 82 ? 3.498 -6.098 10.586 1 52.88 82 LEU A CA 1
ATOM 653 C C . LEU A 1 82 ? 2.162 -5.523 11.039 1 52.88 82 LEU A C 1
ATOM 655 O O . LEU A 1 82 ? 1.679 -5.855 12.125 1 52.88 82 LEU A O 1
ATOM 659 N N . ARG A 1 83 ? 1.812 -4.277 10.523 1 55.94 83 ARG A N 1
ATOM 660 C CA . ARG A 1 83 ? 0.495 -3.766 10.883 1 55.94 83 ARG A CA 1
ATOM 661 C C . ARG A 1 83 ? -0.508 -3.975 9.758 1 55.94 83 ARG A C 1
ATOM 663 O O . ARG A 1 83 ? -0.199 -3.723 8.594 1 55.94 83 ARG A O 1
ATOM 670 N N . HIS A 1 84 ? -1.531 -4.668 10.141 1 53.62 84 HIS A N 1
ATOM 671 C CA . HIS A 1 84 ? -2.723 -4.754 9.305 1 53.62 84 HIS A CA 1
ATOM 672 C C . HIS A 1 84 ? -3.531 -3.463 9.359 1 53.62 84 HIS A C 1
ATOM 674 O O . HIS A 1 84 ? -4.02 -3.078 10.422 1 53.62 84 HIS A O 1
ATOM 680 N N . LEU A 1 85 ? -3.361 -2.641 8.352 1 60.59 85 LEU A N 1
ATOM 681 C CA . LEU A 1 85 ? -4.203 -1.447 8.328 1 60.59 85 LEU A CA 1
ATOM 682 C C . LEU A 1 85 ? -5.367 -1.622 7.359 1 60.59 85 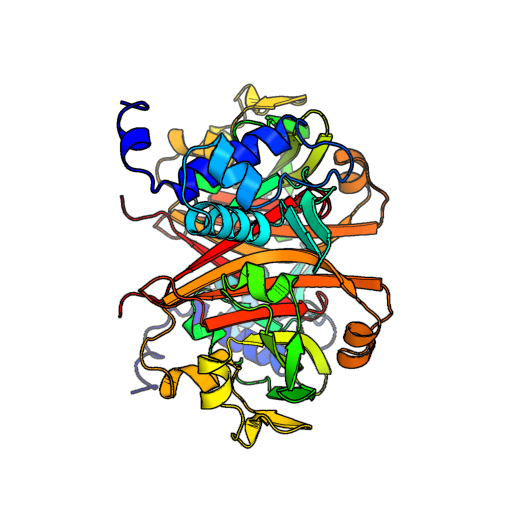LEU A C 1
ATOM 684 O O . LEU A 1 85 ? -5.23 -1.355 6.164 1 60.59 85 LEU A O 1
ATOM 688 N N . GLY A 1 86 ? -6.422 -2.27 7.898 1 61.03 86 GLY A N 1
ATOM 689 C CA . GLY A 1 86 ? -7.582 -2.475 7.047 1 61.03 86 GLY A CA 1
ATOM 690 C C . GLY A 1 86 ? -8.672 -1.448 7.273 1 61.03 86 GLY A C 1
ATOM 691 O O . GLY A 1 86 ? -9.641 -1.382 6.508 1 61.03 86 GLY A O 1
ATOM 692 N N . SER A 1 87 ? -8.484 -0.676 8.367 1 70.69 87 SER A N 1
ATOM 693 C CA . SER A 1 87 ? -9.547 0.28 8.664 1 70.69 87 SER A CA 1
ATOM 694 C C . SER A 1 87 ? -8.977 1.579 9.227 1 70.69 87 SER A C 1
ATOM 696 O O . SER A 1 87 ? -7.812 1.633 9.617 1 70.69 87 SER A O 1
ATOM 698 N N . ILE A 1 88 ? -9.75 2.559 9.141 1 77.12 88 ILE A N 1
ATOM 699 C CA . ILE A 1 88 ? -9.383 3.846 9.727 1 77.12 88 ILE A CA 1
ATOM 700 C C . ILE A 1 88 ? -9.133 3.68 11.219 1 77.12 88 ILE A C 1
ATOM 702 O O . ILE A 1 88 ? -8.25 4.324 11.781 1 77.12 88 ILE A O 1
ATOM 706 N N . GLU A 1 89 ? -9.875 2.764 11.883 1 73 89 GLU A N 1
ATOM 707 C CA . GLU A 1 89 ? -9.68 2.488 13.297 1 73 89 GLU A CA 1
ATOM 708 C C . GLU A 1 89 ? -8.273 1.97 13.57 1 73 89 GLU A C 1
ATOM 710 O O . GLU A 1 89 ? -7.656 2.33 14.578 1 73 89 GLU A O 1
ATOM 715 N N . ASP A 1 90 ? -7.832 1.193 12.672 1 73 90 ASP A N 1
ATOM 716 C CA . ASP A 1 90 ? -6.477 0.66 12.797 1 73 90 ASP A CA 1
ATOM 717 C C . ASP A 1 90 ? -5.438 1.776 12.727 1 73 90 ASP A C 1
ATOM 719 O O . ASP A 1 90 ? -4.426 1.734 13.43 1 73 90 ASP A O 1
ATOM 723 N N . LEU A 1 91 ? -5.789 2.76 11.93 1 78.19 91 LEU A N 1
ATOM 724 C CA . LEU A 1 91 ? -4.867 3.877 11.75 1 78.19 91 LEU A CA 1
ATOM 725 C C . LEU A 1 91 ? -4.871 4.785 12.977 1 78.19 91 LEU A C 1
ATOM 727 O O . LEU A 1 91 ? -3.871 5.441 13.273 1 78.19 91 LEU A O 1
ATOM 731 N N . MET A 1 92 ? -6.008 4.844 13.602 1 73.19 92 MET A N 1
ATOM 732 C CA . MET A 1 92 ? -6.176 5.742 14.734 1 73.19 92 MET A CA 1
ATOM 733 C C . MET A 1 92 ? -5.422 5.219 15.953 1 73.19 92 MET A C 1
ATOM 735 O O . MET A 1 92 ? -4.996 6 16.812 1 73.19 92 MET A O 1
ATOM 739 N N . ASN A 1 93 ? -5.324 3.912 15.969 1 67 93 ASN A N 1
ATOM 740 C CA . ASN A 1 93 ? -4.691 3.311 17.141 1 67 93 ASN A CA 1
ATOM 741 C C . ASN A 1 93 ? -3.311 2.754 16.812 1 67 93 ASN A C 1
ATOM 743 O O . ASN A 1 93 ? -3.115 2.164 15.742 1 67 93 ASN A O 1
ATOM 747 N N . LEU A 1 94 ? -2.389 3.299 17.625 1 64.69 94 LEU A N 1
ATOM 748 C CA . LEU A 1 94 ? -1.062 2.709 17.484 1 64.69 94 LEU A CA 1
ATOM 749 C C . LEU A 1 94 ? -1.057 1.258 17.938 1 64.69 94 LEU A C 1
ATOM 751 O O . LEU A 1 94 ? -1.895 0.858 18.75 1 64.69 94 LEU A O 1
ATOM 755 N N . SER A 1 95 ? -0.249 0.595 17.328 1 61.31 95 SER A N 1
ATOM 756 C CA . SER A 1 95 ? -0.07 -0.765 17.828 1 61.31 95 SER A CA 1
ATOM 757 C C . SER A 1 95 ? 0.416 -0.763 19.281 1 61.31 95 SER A C 1
ATOM 759 O O . SER A 1 95 ? 1.047 0.197 19.719 1 61.31 95 SER A O 1
ATOM 761 N N . ARG A 1 96 ? -0.067 -1.715 20.047 1 57.81 96 ARG A N 1
ATOM 762 C CA . ARG A 1 96 ? 0.131 -1.86 21.484 1 57.81 96 ARG A CA 1
ATOM 763 C C . ARG A 1 96 ? 1.601 -1.693 21.859 1 57.81 96 ARG A C 1
ATOM 765 O O . ARG A 1 96 ? 1.921 -1.256 22.969 1 57.81 96 ARG A O 1
ATOM 772 N N . ASP A 1 97 ? 2.396 -1.714 20.969 1 70.56 97 ASP A N 1
ATOM 773 C CA . ASP A 1 97 ? 3.801 -1.688 21.359 1 70.56 97 ASP A CA 1
ATOM 774 C C . ASP A 1 97 ? 4.547 -0.544 20.688 1 70.56 97 ASP A C 1
ATOM 776 O O . ASP A 1 97 ? 5.766 -0.602 20.516 1 70.56 97 ASP A O 1
ATOM 780 N N . THR A 1 98 ? 3.795 0.478 20.312 1 81.75 98 THR A N 1
ATOM 781 C CA . THR A 1 98 ? 4.453 1.622 19.703 1 81.75 98 THR A CA 1
ATOM 782 C C . THR A 1 98 ? 4.066 2.918 20.406 1 81.75 98 THR A C 1
ATOM 784 O O . THR A 1 98 ? 3.02 2.99 21.047 1 81.75 98 THR A O 1
ATOM 787 N N . THR A 1 99 ? 4.988 3.881 20.484 1 87.06 99 THR A N 1
ATOM 788 C CA . THR A 1 99 ? 4.707 5.227 20.984 1 87.06 99 THR A CA 1
ATOM 789 C C . THR A 1 99 ? 5.023 6.27 19.906 1 87.06 99 THR A C 1
ATOM 791 O O . THR A 1 99 ? 5.863 6.039 19.047 1 87.06 99 THR A O 1
ATOM 794 N N . MET A 1 100 ? 4.266 7.254 20.016 1 89.5 100 MET A N 1
ATOM 795 C CA . MET A 1 100 ? 4.516 8.422 19.172 1 89.5 100 MET A CA 1
ATOM 796 C C . MET A 1 100 ? 5.281 9.492 19.938 1 89.5 100 MET A C 1
ATOM 798 O O . MET A 1 100 ? 4.98 9.758 21.109 1 89.5 100 MET A O 1
ATOM 802 N N . GLU A 1 101 ? 6.305 10.07 19.375 1 93.44 101 GLU A N 1
ATOM 803 C CA . GLU A 1 101 ? 7.074 11.172 19.953 1 93.44 101 GLU A CA 1
ATOM 804 C C . GLU A 1 101 ? 7.078 12.383 19.031 1 93.44 101 GLU A C 1
ATOM 806 O O . GLU A 1 101 ? 7.41 12.273 17.844 1 93.44 101 GLU A O 1
ATOM 811 N N . VAL A 1 102 ? 6.742 13.523 19.578 1 95.12 102 VAL A N 1
ATOM 812 C CA . VAL A 1 102 ? 6.738 14.758 18.812 1 95.12 102 VAL A CA 1
ATOM 813 C C . VAL A 1 102 ? 8.172 15.25 18.609 1 95.12 102 VAL A C 1
ATOM 815 O O . VAL A 1 102 ? 8.891 15.508 19.578 1 95.12 102 VAL A O 1
ATOM 818 N N . VAL A 1 103 ? 8.594 15.344 17.406 1 95.25 103 VAL A N 1
ATOM 819 C CA . VAL A 1 103 ? 9.914 15.828 17.031 1 95.25 103 VAL A CA 1
ATOM 820 C C . VAL A 1 103 ? 9.875 17.344 16.859 1 95.25 103 VAL A C 1
ATOM 822 O O . VAL A 1 103 ? 10.766 18.047 17.344 1 95.25 103 VAL A O 1
ATOM 825 N N . SER A 1 104 ? 8.93 17.844 16.141 1 94.56 104 SER A N 1
ATOM 826 C CA . SER A 1 104 ? 8.641 19.25 15.969 1 94.56 104 SER A CA 1
ATOM 827 C C . SER A 1 104 ? 7.184 19.562 16.312 1 94.56 104 SER A C 1
ATOM 829 O O . SER A 1 104 ? 6.266 18.938 15.766 1 94.56 104 SER A O 1
ATOM 831 N N . PRO A 1 105 ? 6.988 20.453 17.203 1 93.75 105 PRO A N 1
ATOM 832 C CA . PRO A 1 105 ? 5.617 20.734 17.641 1 93.75 105 PRO A CA 1
ATOM 833 C C . PRO A 1 105 ? 4.777 21.391 16.547 1 93.75 105 PRO A C 1
ATOM 835 O O . PRO A 1 105 ? 5.312 21.812 15.523 1 93.75 105 PRO A O 1
ATOM 838 N N . LEU A 1 106 ? 3.506 21.359 16.844 1 94.38 106 LEU A N 1
ATOM 839 C CA . LEU A 1 106 ? 2.553 21.969 15.914 1 94.38 106 LEU A CA 1
ATOM 840 C C . LEU A 1 106 ? 2.857 23.453 15.703 1 94.38 106 LEU A C 1
ATOM 842 O O . LEU A 1 106 ? 2.938 24.219 16.672 1 94.38 106 LEU A O 1
ATOM 846 N N . GLN A 1 107 ? 3.094 23.828 14.461 1 94.69 107 GLN A N 1
ATOM 847 C CA . GLN A 1 107 ? 3.463 25.203 14.133 1 94.69 107 GLN A CA 1
ATOM 848 C C . GLN A 1 107 ? 2.742 25.688 12.883 1 94.69 107 GLN A C 1
ATOM 850 O O . GLN A 1 107 ? 2.516 24.906 11.953 1 94.69 107 GLN A O 1
ATOM 855 N N . ARG A 1 108 ? 2.492 26.922 12.922 1 95.88 108 ARG A N 1
ATOM 856 C CA . ARG A 1 108 ? 1.911 27.594 11.758 1 95.88 108 ARG A CA 1
ATOM 857 C C . ARG A 1 108 ? 2.949 27.781 10.656 1 95.88 108 ARG A C 1
ATOM 859 O O . ARG A 1 108 ? 4.086 28.172 10.93 1 95.88 108 ARG A O 1
ATOM 866 N N . ARG A 1 109 ? 2.553 27.438 9.461 1 95.06 109 ARG A N 1
ATOM 867 C CA . ARG A 1 109 ? 3.451 27.594 8.32 1 95.06 109 ARG A CA 1
ATOM 868 C C . ARG A 1 109 ? 2.67 27.906 7.047 1 95.06 109 ARG A C 1
ATOM 870 O O . ARG A 1 109 ? 1.478 27.609 6.957 1 95.06 109 ARG A O 1
ATOM 877 N N . VAL A 1 110 ? 3.367 28.578 6.137 1 92.88 110 VAL A N 1
ATOM 878 C CA . VAL A 1 110 ? 2.863 28.688 4.773 1 92.88 110 VAL A CA 1
ATOM 879 C C . VAL A 1 110 ? 3.393 27.531 3.926 1 92.88 110 VAL A C 1
ATOM 881 O O . VAL A 1 110 ? 4.605 27.344 3.807 1 92.88 110 VAL A O 1
ATOM 884 N N . ASP A 1 111 ? 2.504 26.75 3.43 1 91.5 111 ASP A N 1
ATOM 885 C CA . ASP A 1 111 ? 2.828 25.594 2.6 1 91.5 111 ASP A CA 1
ATOM 886 C C . ASP A 1 111 ? 1.789 25.391 1.497 1 91.5 111 ASP A C 1
ATOM 888 O O . ASP A 1 111 ? 0.745 24.781 1.723 1 91.5 111 ASP A O 1
ATOM 892 N N . ILE A 1 112 ? 2.178 25.797 0.319 1 83.12 112 ILE A N 1
ATOM 893 C CA . ILE A 1 112 ? 1.239 25.828 -0.798 1 83.12 112 ILE A CA 1
ATOM 894 C C . ILE A 1 112 ? 0.846 24.406 -1.189 1 83.12 112 ILE A C 1
ATOM 896 O O . ILE A 1 112 ? -0.329 24.125 -1.439 1 83.12 112 ILE A O 1
ATOM 900 N N . GLU A 1 113 ? 1.782 23.562 -1.218 1 83.69 113 GLU A N 1
ATOM 901 C CA . GLU A 1 113 ? 1.504 22.188 -1.63 1 83.69 113 GLU A CA 1
ATOM 902 C C . GLU A 1 113 ? 0.561 21.5 -0.649 1 83.69 113 GLU A C 1
ATOM 904 O O . GLU A 1 113 ? -0.444 20.906 -1.055 1 83.69 113 GLU A O 1
ATOM 909 N N . ALA A 1 114 ? 0.884 21.578 0.606 1 92.5 114 ALA A N 1
ATOM 910 C CA . ALA A 1 114 ? 0.044 20.953 1.621 1 92.5 114 ALA A CA 1
ATOM 911 C C . ALA A 1 114 ? -1.353 21.562 1.637 1 92.5 114 ALA A C 1
ATOM 913 O O . ALA A 1 114 ? -2.352 20.844 1.71 1 92.5 114 ALA A O 1
ATOM 914 N N . ALA A 1 115 ? -1.424 22.844 1.542 1 90.75 115 ALA A N 1
ATOM 915 C CA . ALA A 1 115 ? -2.709 23.531 1.54 1 90.75 115 ALA A CA 1
ATOM 916 C C . ALA A 1 115 ? -3.559 23.109 0.345 1 90.75 115 ALA A C 1
ATOM 918 O O . ALA A 1 115 ? -4.77 22.922 0.473 1 90.75 115 ALA A O 1
ATOM 919 N N . SER A 1 116 ? -2.963 22.953 -0.773 1 83.56 116 SER A N 1
ATOM 920 C CA . SER A 1 116 ? -3.668 22.531 -1.976 1 83.56 116 SER A CA 1
ATOM 921 C C . SER A 1 116 ? -4.211 21.109 -1.82 1 83.56 116 SER A C 1
ATOM 923 O O . SER A 1 116 ? -5.367 20.844 -2.16 1 83.56 116 SER A O 1
ATOM 925 N N . ARG A 1 117 ? -3.404 20.266 -1.301 1 87.12 117 ARG A N 1
ATOM 926 C CA . ARG A 1 117 ? -3.832 18.875 -1.104 1 87.12 117 ARG A CA 1
ATOM 927 C C . ARG A 1 117 ? -4.961 18.797 -0.085 1 87.12 117 ARG A C 1
ATOM 929 O O . ARG A 1 117 ? -5.832 17.922 -0.184 1 87.12 117 ARG A O 1
ATOM 936 N N . LEU A 1 118 ? -4.934 19.719 0.823 1 92.38 118 LEU A N 1
ATOM 937 C CA . LEU A 1 118 ? -5.996 19.812 1.82 1 92.38 118 LEU A CA 1
ATOM 938 C C . LEU A 1 118 ? -7.199 20.562 1.272 1 92.38 118 LEU A C 1
ATOM 940 O O . LEU A 1 118 ? -8.219 20.688 1.95 1 92.38 118 LEU A O 1
ATOM 944 N N . ARG A 1 119 ? -7.082 21.156 0.141 1 83.5 119 ARG A N 1
ATOM 945 C CA . ARG A 1 119 ? -8.133 21.891 -0.551 1 83.5 119 ARG A CA 1
ATOM 946 C C . ARG A 1 119 ? -8.555 23.125 0.244 1 83.5 119 ARG A C 1
ATOM 948 O O . ARG A 1 119 ? -9.742 23.391 0.407 1 83.5 119 ARG A O 1
ATOM 955 N N . LEU A 1 120 ? -7.586 23.75 0.714 1 86.31 120 LEU A N 1
ATOM 956 C CA . LEU A 1 120 ? -7.848 24.953 1.508 1 86.31 120 LEU A CA 1
ATOM 957 C C . LEU A 1 120 ? -7.863 26.188 0.625 1 86.31 120 LEU A C 1
ATOM 959 O O . LEU A 1 120 ? -7.234 26.219 -0.434 1 86.31 120 LEU A O 1
ATOM 963 N N . ASP A 1 121 ? -8.594 27.172 1.127 1 80.81 121 ASP A N 1
ATOM 964 C CA . ASP A 1 121 ? -8.633 28.453 0.436 1 80.81 121 ASP A CA 1
ATOM 965 C C . ASP A 1 121 ? -7.465 29.344 0.865 1 80.81 121 ASP A C 1
ATOM 967 O O . ASP A 1 121 ? -7.32 30.469 0.381 1 80.81 121 ASP A O 1
ATOM 971 N N . THR A 1 122 ? -6.703 28.922 1.769 1 85.5 122 THR A N 1
ATOM 972 C CA . THR A 1 122 ? -5.52 29.609 2.27 1 85.5 122 THR A CA 1
ATOM 973 C C . THR A 1 122 ? -4.266 28.766 2.043 1 85.5 122 THR A C 1
ATOM 975 O O . THR A 1 122 ? -4.355 27.594 1.699 1 85.5 122 THR A O 1
ATOM 978 N N . ASP A 1 123 ? -3.1 29.453 2.105 1 88.12 123 ASP A N 1
ATOM 979 C CA . ASP A 1 123 ? -1.839 28.734 2.01 1 88.12 123 ASP A CA 1
ATOM 980 C C . ASP A 1 123 ? -1.301 28.375 3.396 1 88.12 123 ASP A C 1
ATOM 982 O O . ASP A 1 123 ? -0.218 27.812 3.52 1 88.12 123 ASP A O 1
ATOM 986 N N . VAL A 1 124 ? -2.09 28.734 4.387 1 93.25 124 VAL A N 1
ATOM 987 C CA . VAL A 1 124 ? -1.649 28.531 5.762 1 93.25 124 VAL A CA 1
ATOM 988 C C . VAL A 1 124 ? -2.072 27.141 6.238 1 93.25 124 VAL A C 1
ATOM 990 O O . VAL A 1 124 ? -3.225 26.734 6.055 1 93.25 124 VAL A O 1
ATOM 993 N N . VAL A 1 125 ? -1.094 26.438 6.777 1 97.12 125 VAL A N 1
ATOM 994 C CA . VAL A 1 125 ? -1.354 25.156 7.438 1 97.12 125 VAL A CA 1
ATOM 995 C C . VAL A 1 125 ? -0.601 25.094 8.766 1 97.12 125 VAL A C 1
ATOM 997 O O . VAL A 1 125 ? 0.282 25.922 9.023 1 97.12 125 VAL A O 1
ATOM 1000 N N . TYR A 1 126 ? -1.05 24.25 9.648 1 96.88 126 TYR A N 1
ATOM 1001 C CA . TYR A 1 126 ? -0.305 23.891 10.852 1 96.88 126 TYR A CA 1
ATOM 1002 C C . TYR A 1 126 ? 0.324 22.516 10.703 1 96.88 126 TYR A C 1
ATOM 1004 O O . TYR A 1 126 ? -0.331 21.562 10.258 1 96.88 126 TYR A O 1
ATOM 1012 N N . THR A 1 127 ? 1.581 22.453 11.055 1 97.12 127 THR A N 1
ATOM 1013 C CA . THR A 1 127 ? 2.314 21.219 10.797 1 97.12 127 THR A CA 1
ATOM 1014 C C . THR A 1 127 ? 2.98 20.719 12.07 1 97.12 127 THR A C 1
ATOM 1016 O O . THR A 1 127 ? 3.537 21.5 12.844 1 97.12 127 THR A O 1
ATOM 1019 N N . VAL A 1 128 ? 2.883 19.453 12.328 1 96.25 128 VAL A N 1
ATOM 1020 C CA . VAL A 1 128 ? 3.586 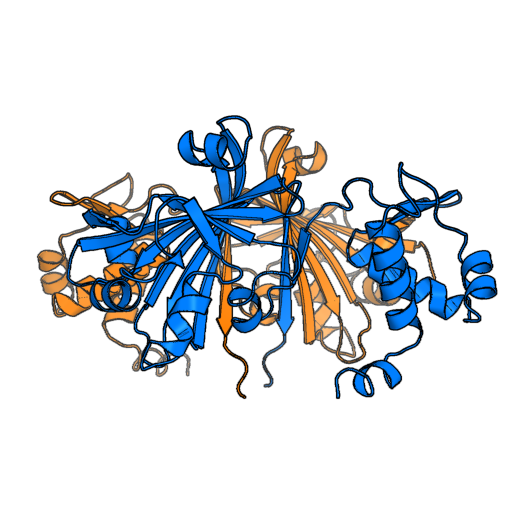18.75 13.398 1 96.25 128 VAL A CA 1
ATOM 1021 C C . VAL A 1 128 ? 4.344 17.562 12.828 1 96.25 128 VAL A C 1
ATOM 1023 O O . VAL A 1 128 ? 3.871 16.906 11.898 1 96.25 128 VAL A O 1
ATOM 1026 N N . VAL A 1 129 ? 5.531 17.328 13.312 1 96.75 129 VAL A N 1
ATOM 1027 C CA . VAL A 1 129 ? 6.332 16.172 12.93 1 96.75 129 VAL A CA 1
ATOM 1028 C C . VAL A 1 129 ? 6.488 15.227 14.117 1 96.75 129 VAL A C 1
ATOM 1030 O O . VAL A 1 129 ? 6.816 15.664 15.227 1 96.75 129 VAL A O 1
ATOM 1033 N N . PHE A 1 130 ? 6.254 14.008 13.898 1 94.75 130 PHE A N 1
ATOM 1034 C CA . PHE A 1 130 ? 6.438 13.031 14.969 1 94.75 130 PHE A CA 1
ATOM 1035 C C . PHE A 1 130 ? 7.109 11.766 14.43 1 94.75 130 PHE A C 1
ATOM 1037 O O . PHE A 1 130 ? 7.18 11.562 13.219 1 94.75 130 PHE A O 1
ATOM 1044 N N . ARG A 1 131 ? 7.648 11.031 15.297 1 95.06 131 ARG A N 1
ATOM 1045 C CA . ARG A 1 131 ? 8.18 9.703 14.992 1 95.06 131 ARG A CA 1
ATOM 1046 C C . ARG A 1 131 ? 7.555 8.648 15.891 1 95.06 131 ARG A C 1
ATOM 1048 O O . ARG A 1 131 ? 7.035 8.961 16.969 1 95.06 131 ARG A O 1
ATOM 1055 N N . ARG A 1 132 ? 7.516 7.508 15.367 1 92.06 132 ARG A N 1
ATOM 1056 C CA . ARG A 1 132 ? 7.043 6.379 16.156 1 92.06 132 ARG A CA 1
ATOM 1057 C C . ARG A 1 132 ? 8.195 5.449 16.531 1 92.06 132 ARG A C 1
ATOM 1059 O O . ARG A 1 132 ? 9.102 5.227 15.719 1 92.06 132 ARG A O 1
ATOM 1066 N N . ILE A 1 133 ? 7.996 4.922 17.703 1 89.69 133 ILE A N 1
ATOM 1067 C CA . ILE A 1 133 ? 9.055 4.094 18.266 1 89.69 133 ILE A CA 1
ATOM 1068 C C . ILE A 1 133 ? 8.477 2.75 18.703 1 89.69 133 ILE A C 1
ATOM 1070 O O . ILE A 1 133 ? 7.43 2.695 19.344 1 89.69 133 ILE A O 1
ATOM 1074 N N . HIS A 1 134 ? 9.086 1.702 18.266 1 83.31 134 HIS A N 1
ATOM 1075 C CA . HIS A 1 134 ? 8.797 0.341 18.703 1 83.31 134 HIS A CA 1
ATOM 1076 C C . HIS A 1 134 ? 10.023 -0.311 19.328 1 83.31 134 HIS A C 1
ATOM 1078 O O . HIS A 1 134 ? 11.062 -0.429 18.688 1 83.31 134 HIS A O 1
ATOM 1084 N N . GLU A 1 135 ? 9.82 -0.676 20.562 1 79.06 135 GLU A N 1
ATOM 1085 C CA . GLU A 1 135 ? 10.922 -1.294 21.297 1 79.06 135 GLU A CA 1
ATOM 1086 C C . GLU A 1 135 ? 12.188 -0.447 21.219 1 79.06 135 GLU A C 1
ATOM 1088 O O . GLU A 1 135 ? 13.266 -0.961 20.906 1 79.06 135 GLU A O 1
ATOM 1093 N N . GLY A 1 136 ? 12.023 0.85 21.328 1 85.75 136 GLY A N 1
ATOM 1094 C CA . GLY A 1 136 ? 13.133 1.794 21.391 1 85.75 136 GLY A CA 1
ATOM 1095 C C . GLY A 1 136 ? 13.68 2.17 20.031 1 85.75 136 GLY A C 1
ATOM 1096 O O . GLY A 1 136 ? 14.562 3.021 19.922 1 85.75 136 GLY A O 1
ATOM 1097 N N . VAL A 1 137 ? 13.195 1.604 19 1 88.19 137 VAL A N 1
ATOM 1098 C CA . VAL A 1 137 ? 13.711 1.841 17.656 1 88.19 137 VAL A CA 1
ATOM 1099 C C . VAL A 1 137 ? 12.703 2.658 16.844 1 88.19 137 VAL A C 1
ATOM 1101 O O . VAL A 1 137 ? 11.57 2.225 16.625 1 88.19 137 VAL A O 1
ATOM 1104 N N . PRO A 1 138 ? 13.109 3.852 16.453 1 94.31 138 PRO A N 1
ATOM 1105 C CA . PRO A 1 138 ? 12.219 4.602 15.555 1 94.31 138 PRO A CA 1
ATOM 1106 C C . PRO A 1 138 ? 12.094 3.961 14.172 1 94.31 138 PRO A C 1
ATOM 1108 O O . PRO A 1 138 ? 13.086 3.479 13.617 1 94.31 138 PRO A O 1
ATOM 1111 N N . PHE A 1 139 ? 10.859 3.977 13.633 1 92.12 139 PHE A N 1
ATOM 1112 C CA . PHE A 1 139 ? 10.719 3.275 12.359 1 92.12 139 PHE A CA 1
ATOM 1113 C C . PHE A 1 139 ? 9.914 4.109 11.367 1 92.12 139 PHE A C 1
ATOM 1115 O O . PHE A 1 139 ? 9.766 3.727 10.211 1 92.12 139 PHE A O 1
ATOM 1122 N N . VAL A 1 140 ? 9.367 5.184 11.805 1 95.12 140 VAL A N 1
ATOM 1123 C CA . VAL A 1 140 ? 8.633 6.043 10.883 1 95.12 140 VAL A CA 1
ATOM 1124 C C . VAL A 1 140 ? 8.695 7.492 11.367 1 95.12 140 VAL A C 1
ATOM 1126 O O . VAL A 1 140 ? 8.648 7.754 12.57 1 95.12 140 VAL A O 1
ATOM 1129 N N . GLN A 1 141 ? 8.891 8.391 10.484 1 97.19 141 GLN A N 1
ATOM 1130 C CA . GLN A 1 141 ? 8.617 9.805 10.695 1 97.19 141 GLN A CA 1
ATOM 1131 C C . GLN A 1 141 ? 7.371 10.242 9.922 1 97.19 141 GLN A C 1
ATOM 1133 O O . GLN A 1 141 ? 7.219 9.914 8.742 1 97.19 141 GLN A O 1
ATOM 1138 N N . THR A 1 142 ? 6.508 10.953 10.57 1 96.75 142 THR A N 1
ATOM 1139 C CA . THR A 1 142 ? 5.285 11.445 9.953 1 96.75 142 THR A CA 1
ATOM 1140 C C . THR A 1 142 ? 5.18 12.961 10.086 1 96.75 142 THR A C 1
ATOM 1142 O O . THR A 1 142 ? 5.383 13.508 11.172 1 96.75 142 THR A O 1
ATOM 1145 N N . THR A 1 143 ? 4.938 13.617 9.055 1 97.44 143 THR A N 1
ATOM 1146 C CA . THR A 1 143 ? 4.531 15.016 9.047 1 97.44 143 THR A CA 1
ATOM 1147 C C . THR A 1 143 ? 3.027 15.141 8.836 1 97.44 143 THR A C 1
ATOM 1149 O O . THR A 1 143 ? 2.502 14.711 7.809 1 97.44 143 THR A O 1
ATOM 1152 N N . ALA A 1 144 ? 2.379 15.688 9.805 1 96.94 144 ALA A N 1
ATOM 1153 C CA . ALA A 1 144 ? 0.94 15.922 9.711 1 96.94 144 ALA A CA 1
ATOM 1154 C C . ALA A 1 144 ? 0.641 17.406 9.469 1 96.94 144 ALA A C 1
ATOM 1156 O O . ALA A 1 144 ? 1.129 18.266 10.203 1 96.94 144 ALA A O 1
ATOM 1157 N N . HIS A 1 145 ? -0.089 17.672 8.43 1 97.69 145 HIS A N 1
ATOM 1158 C CA . HIS A 1 145 ? -0.573 19 8.117 1 97.69 145 HIS A CA 1
ATOM 1159 C C . HIS A 1 145 ? -2.057 19.141 8.438 1 97.69 145 HIS A C 1
ATOM 1161 O O . HIS A 1 145 ? -2.865 18.297 8.039 1 97.69 145 HIS A O 1
ATOM 1167 N N . LEU A 1 146 ? -2.357 20.219 9.109 1 97.19 146 LEU A N 1
ATOM 1168 C CA . LEU A 1 146 ? -3.73 20.438 9.547 1 97.19 146 LEU A CA 1
ATOM 1169 C C . LEU A 1 146 ? -4.227 21.828 9.117 1 97.19 146 LEU A C 1
ATOM 1171 O O . LEU A 1 146 ? -3.473 22.797 9.164 1 97.19 146 LEU A O 1
ATOM 1175 N N . PRO A 1 147 ? -5.531 21.844 8.711 1 96 147 PRO A N 1
ATOM 1176 C CA . PRO A 1 147 ? -6.145 23.172 8.625 1 96 147 PRO A CA 1
ATOM 1177 C C . PRO A 1 147 ? -6.164 23.891 9.961 1 96 147 PRO A C 1
ATOM 1179 O O . PRO A 1 147 ? -6.188 23.266 11.016 1 96 147 PRO A O 1
ATOM 1182 N N . GLU A 1 148 ? -6.246 25.172 9.859 1 95.56 148 GLU A N 1
ATOM 1183 C CA . GLU A 1 148 ? -6.191 26 11.055 1 95.56 148 GLU A CA 1
ATOM 1184 C C . GLU A 1 148 ? -7.305 25.625 12.039 1 95.56 148 GLU A C 1
ATOM 1186 O O . GLU A 1 148 ? -7.059 25.484 13.234 1 95.56 148 GLU A O 1
ATOM 1191 N N . ALA A 1 149 ? -8.484 25.5 11.555 1 93.44 149 ALA A N 1
ATOM 1192 C CA . ALA A 1 149 ? -9.633 25.219 12.406 1 93.44 149 ALA A CA 1
ATOM 1193 C C . ALA A 1 149 ? -9.438 23.922 13.18 1 93.44 149 ALA A C 1
ATOM 1195 O O . ALA A 1 149 ? -9.883 23.797 14.32 1 93.44 149 ALA A O 1
ATOM 1196 N N . ILE A 1 150 ? -8.789 22.984 12.586 1 94.75 150 ILE A N 1
ATOM 1197 C CA . ILE A 1 150 ? -8.539 21.688 13.203 1 94.75 150 ILE A CA 1
ATOM 1198 C C . ILE A 1 150 ? -7.367 21.797 14.18 1 94.75 150 ILE A C 1
ATOM 1200 O O . ILE A 1 150 ? -7.438 21.297 15.305 1 94.75 150 ILE A O 1
ATOM 1204 N N . ALA A 1 151 ? -6.344 22.438 13.734 1 95.44 151 ALA A N 1
ATOM 1205 C CA . ALA A 1 151 ? -5.145 22.594 14.555 1 95.44 151 ALA A CA 1
ATOM 1206 C C . ALA A 1 151 ? -5.477 23.266 15.891 1 95.44 151 ALA A C 1
ATOM 1208 O O . ALA A 1 151 ? -4.918 22.891 16.922 1 95.44 151 ALA A O 1
ATOM 1209 N N . ARG A 1 152 ? -6.328 24.156 15.906 1 93.25 152 ARG A N 1
ATOM 1210 C CA . ARG A 1 152 ? -6.688 24.906 17.109 1 93.25 152 ARG A CA 1
ATOM 1211 C C . ARG A 1 152 ? -7.309 24 18.156 1 93.25 152 ARG A C 1
ATOM 1213 O O . ARG A 1 152 ? -7.262 24.297 19.344 1 93.25 152 ARG A O 1
ATOM 1220 N N . GLN A 1 153 ? -7.855 22.906 17.719 1 92.5 153 GLN A N 1
ATOM 1221 C CA . GLN A 1 153 ? -8.484 21.969 18.656 1 92.5 153 GLN A CA 1
ATOM 1222 C C . GLN A 1 153 ? -7.441 21.219 19.469 1 92.5 153 GLN A C 1
ATOM 1224 O O . GLN A 1 153 ? -7.73 20.75 20.562 1 92.5 153 GLN A O 1
ATOM 1229 N N . ILE A 1 154 ? -6.219 21.094 18.938 1 92.19 154 ILE A N 1
ATOM 1230 C CA . ILE A 1 154 ? -5.293 20.188 19.609 1 92.19 154 ILE A CA 1
ATOM 1231 C C . ILE A 1 154 ? -3.996 20.922 19.938 1 92.19 154 ILE A C 1
ATOM 1233 O O . ILE A 1 154 ? -3.105 20.375 20.594 1 92.19 154 ILE A O 1
ATOM 1237 N N . ILE A 1 155 ? -3.844 22.141 19.578 1 91.81 155 ILE A N 1
ATOM 1238 C CA . ILE A 1 155 ? -2.578 22.859 19.641 1 91.81 155 ILE A CA 1
ATOM 1239 C C . ILE A 1 155 ? -2.135 22.984 21.109 1 91.81 155 ILE A C 1
ATOM 1241 O O . ILE A 1 155 ? -0.937 22.969 21.391 1 91.81 155 ILE A O 1
ATOM 1245 N N . ASP A 1 156 ? -3.029 22.984 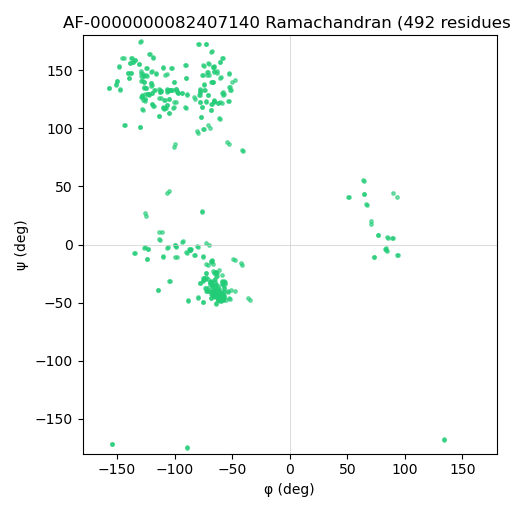22 1 91.06 156 ASP A N 1
ATOM 1246 C CA . ASP A 1 156 ? -2.689 23.234 23.406 1 91.06 156 ASP A CA 1
ATOM 1247 C C . ASP A 1 156 ? -2.602 21.906 24.172 1 91.06 156 ASP A C 1
ATOM 1249 O O . ASP A 1 156 ? -2.354 21.906 25.375 1 91.06 156 ASP A O 1
ATOM 1253 N N . LEU A 1 157 ? -2.828 20.859 23.516 1 90.94 157 LEU A N 1
ATOM 1254 C CA . LEU A 1 157 ? -2.723 19.578 24.188 1 90.94 157 LEU A CA 1
ATOM 1255 C C . LEU A 1 157 ? -1.278 19.281 24.594 1 90.94 157 LEU A C 1
ATOM 1257 O O . LEU A 1 157 ? -0.355 19.531 23.812 1 90.94 157 LEU A O 1
ATOM 1261 N N . PRO A 1 158 ? -1.1 18.719 25.781 1 88.56 158 PRO A N 1
ATOM 1262 C CA . PRO A 1 158 ? 0.251 18.344 26.203 1 88.56 158 PRO A CA 1
ATOM 1263 C C . PRO A 1 158 ? 0.926 17.375 25.219 1 88.56 158 PRO A C 1
ATOM 1265 O O . PRO A 1 158 ? 2.141 17.453 25.016 1 88.56 158 PRO A O 1
ATOM 1268 N N . ALA A 1 159 ? 0.176 16.594 24.609 1 86.19 159 ALA A N 1
ATOM 1269 C CA . ALA A 1 159 ? 0.688 15.586 23.672 1 86.19 159 ALA A CA 1
ATOM 1270 C C . ALA A 1 159 ? 1.281 16.25 22.438 1 86.19 159 ALA A C 1
ATOM 1272 O O . ALA A 1 159 ? 1.99 15.602 21.656 1 86.19 159 ALA A O 1
ATOM 1273 N N . MET A 1 160 ? 1.017 17.5 22.25 1 87.94 160 MET A N 1
ATOM 1274 C CA . MET A 1 160 ? 1.485 18.203 21.062 1 87.94 160 MET A CA 1
ATOM 1275 C C . MET A 1 160 ? 2.75 19 21.359 1 87.94 160 MET A C 1
ATOM 1277 O O . MET A 1 160 ? 3.344 19.578 20.453 1 87.94 160 MET A O 1
ATOM 1281 N N . ALA A 1 161 ? 3.184 18.969 22.531 1 87.38 161 ALA A N 1
ATOM 1282 C CA . ALA A 1 161 ? 4.406 19.688 22.906 1 87.38 161 ALA A CA 1
ATOM 1283 C C . ALA A 1 161 ? 5.641 18.953 22.391 1 87.38 161 ALA A C 1
ATOM 1285 O O . ALA A 1 161 ? 5.609 17.734 22.172 1 87.38 161 ALA A O 1
ATOM 1286 N N . ALA A 1 162 ? 6.68 19.75 22.203 1 86.75 162 ALA A N 1
ATOM 1287 C CA . ALA A 1 162 ? 7.93 19.141 21.75 1 86.75 162 ALA A CA 1
ATOM 1288 C C . ALA A 1 162 ? 8.406 18.062 22.719 1 86.75 162 ALA A C 1
ATOM 1290 O O . ALA A 1 162 ? 8.461 18.297 23.938 1 86.75 162 ALA A O 1
ATOM 1291 N N . GLY A 1 163 ? 8.688 16.906 22.172 1 88.75 163 GLY A N 1
ATOM 1292 C CA . GLY A 1 163 ? 9.211 15.812 22.984 1 88.75 163 GLY A CA 1
ATOM 1293 C C . GLY A 1 163 ? 8.125 15.016 23.672 1 88.75 163 GLY A C 1
ATOM 1294 O O . GLY A 1 163 ? 8.406 14.008 24.328 1 88.75 163 GLY A O 1
ATOM 1295 N N . ALA A 1 164 ? 6.941 15.477 23.531 1 90.56 164 ALA A N 1
ATOM 1296 C CA . ALA A 1 164 ? 5.848 14.742 24.172 1 90.56 164 ALA A CA 1
ATOM 1297 C C . ALA A 1 164 ? 5.711 13.344 23.578 1 90.56 164 ALA A C 1
ATOM 1299 O O . ALA A 1 164 ? 6.02 13.117 22.406 1 90.56 164 ALA A O 1
ATOM 1300 N N . VAL A 1 165 ? 5.27 12.445 24.406 1 88.75 165 VAL A N 1
ATOM 1301 C CA . VAL A 1 165 ? 5.047 11.055 24.016 1 88.75 165 VAL A CA 1
ATOM 1302 C C . VAL A 1 165 ? 3.568 10.711 24.172 1 88.75 165 VAL A C 1
ATOM 1304 O O . VAL A 1 165 ? 2.938 11.094 25.156 1 88.75 165 VAL A O 1
ATOM 1307 N N . SER A 1 166 ? 3.006 10.086 23.172 1 85.38 166 SER A N 1
ATOM 1308 C CA . SER A 1 166 ? 1.599 9.703 23.203 1 85.38 166 SER A CA 1
ATOM 1309 C C . SER A 1 166 ? 1.394 8.305 22.625 1 85.38 166 SER A C 1
ATOM 1311 O O . SER A 1 166 ? 2.162 7.871 21.766 1 85.38 166 SER A O 1
ATOM 1313 N N . ALA A 1 167 ? 0.306 7.629 23.016 1 79.12 167 ALA A N 1
ATOM 1314 C CA . ALA A 1 167 ? -0.093 6.336 22.469 1 79.12 167 ALA A CA 1
ATOM 1315 C C . ALA A 1 167 ? -1.008 6.516 21.25 1 79.12 167 ALA A C 1
ATOM 1317 O O . ALA A 1 167 ? -1.34 5.543 20.578 1 79.12 167 ALA A O 1
ATOM 1318 N N . ASN A 1 168 ? -1.398 7.695 20.984 1 79.88 168 ASN A N 1
ATOM 1319 C CA . ASN A 1 168 ? -2.316 7.957 19.875 1 79.88 168 ASN A CA 1
ATOM 1320 C C . ASN A 1 168 ? -1.623 8.688 18.734 1 79.88 168 ASN A C 1
ATOM 1322 O O . ASN A 1 168 ? -0.648 9.414 18.953 1 79.88 168 ASN A O 1
ATOM 1326 N N . THR A 1 169 ? -2.201 8.406 17.547 1 83.25 169 THR A N 1
ATOM 1327 C CA . THR A 1 169 ? -1.825 9.227 16.406 1 83.25 169 THR A CA 1
ATOM 1328 C C . THR A 1 169 ? -2.549 10.57 16.438 1 83.25 169 THR A C 1
ATOM 1330 O O . THR A 1 169 ? -3.369 10.812 17.328 1 83.25 169 THR A O 1
ATOM 1333 N N . VAL A 1 170 ? -2.209 11.5 15.547 1 86.19 170 VAL A N 1
ATOM 1334 C CA . VAL A 1 170 ? -2.844 12.812 15.492 1 86.19 170 VAL A CA 1
ATOM 1335 C C . VAL A 1 170 ? -4.348 12.656 15.273 1 86.19 170 VAL A C 1
ATOM 1337 O O . VAL A 1 170 ? -5.152 13.289 15.953 1 86.19 170 VAL A O 1
ATOM 1340 N N . ILE A 1 171 ? -4.707 11.797 14.328 1 86.56 171 ILE A N 1
ATOM 1341 C CA . ILE A 1 171 ? -6.129 11.594 14.07 1 86.56 171 ILE A CA 1
ATOM 1342 C C . ILE A 1 171 ? -6.793 10.969 15.297 1 86.56 171 ILE A C 1
ATOM 1344 O O . ILE A 1 171 ? -7.965 11.234 15.578 1 86.56 171 ILE A O 1
ATOM 1348 N N . GLY A 1 172 ? -6.117 10.133 15.945 1 85 172 GLY A N 1
ATOM 1349 C CA . GLY A 1 172 ? -6.621 9.578 17.203 1 85 172 GLY A CA 1
ATOM 1350 C C . GLY A 1 172 ? -6.871 10.641 18.25 1 85 172 GLY A C 1
ATOM 1351 O O . GLY A 1 172 ? -7.863 10.57 18.984 1 85 172 GLY A O 1
ATOM 1352 N N . LEU A 1 173 ? -6.031 11.609 18.406 1 86.19 173 LEU A N 1
ATOM 1353 C CA . LEU A 1 173 ? -6.176 12.711 19.344 1 86.19 173 LEU A CA 1
ATOM 1354 C C . LEU A 1 173 ? -7.32 13.633 18.938 1 86.19 173 LEU A C 1
ATOM 1356 O O . LEU A 1 173 ? -8.008 14.195 19.781 1 86.19 173 LEU A O 1
ATOM 1360 N N . LEU A 1 174 ? -7.496 13.711 17.625 1 89 174 LEU A N 1
ATOM 1361 C CA . LEU A 1 174 ? -8.484 14.633 17.062 1 89 174 LEU A CA 1
ATOM 1362 C C . LEU A 1 174 ? -9.891 14.062 17.203 1 89 174 LEU A C 1
ATOM 1364 O O . LEU A 1 174 ? -10.859 14.82 17.344 1 89 174 LEU A O 1
ATOM 1368 N N . GLU A 1 175 ? -10.039 12.82 17.141 1 85.69 175 GLU A N 1
ATOM 1369 C CA . GLU A 1 175 ? -11.32 12.141 16.984 1 85.69 175 GLU A CA 1
ATOM 1370 C C . GLU A 1 175 ? -12.32 12.602 18.047 1 85.69 175 GLU A C 1
ATOM 1372 O O . GLU A 1 175 ? -13.453 12.961 17.719 1 85.69 175 GLU A O 1
ATOM 1377 N N . PRO A 1 176 ? -11.93 12.672 19.266 1 84.75 176 PRO A N 1
ATOM 1378 C CA . PRO A 1 176 ? -12.891 13.078 20.297 1 84.75 176 PRO A CA 1
ATOM 1379 C C . PRO A 1 176 ? -13.18 14.578 20.266 1 84.75 176 PRO A C 1
ATOM 1381 O O . PRO A 1 176 ? -14.117 15.039 20.922 1 84.75 176 PRO A O 1
ATOM 1384 N N . LEU A 1 177 ? -12.477 15.336 19.562 1 88.06 177 LEU A N 1
ATOM 1385 C CA . LEU A 1 177 ? -12.531 16.781 19.688 1 88.06 177 LEU A CA 1
ATOM 1386 C C . LEU A 1 177 ? -13.188 17.422 18.469 1 88.06 177 LEU A C 1
ATOM 1388 O O . LEU A 1 177 ? -13.461 18.625 18.453 1 88.06 177 LEU A O 1
ATOM 1392 N N . ILE A 1 178 ? -13.375 16.625 17.469 1 86.06 178 ILE A N 1
ATOM 1393 C CA . ILE A 1 178 ? -13.945 17.203 16.25 1 86.06 178 ILE A CA 1
ATOM 1394 C C . ILE A 1 178 ? -15.422 16.844 16.156 1 86.06 178 ILE A C 1
ATOM 1396 O O . ILE A 1 178 ? -15.852 15.805 16.672 1 86.06 178 ILE A O 1
ATOM 1400 N N . ASP A 1 179 ? -16.141 17.719 15.492 1 84.12 179 ASP A N 1
ATOM 1401 C CA . ASP A 1 179 ? -17.594 17.594 15.383 1 84.12 179 ASP A CA 1
ATOM 1402 C C . ASP A 1 179 ? -17.969 16.453 14.445 1 84.12 179 ASP A C 1
ATOM 1404 O O . ASP A 1 179 ? -18.953 15.75 14.672 1 84.12 179 ASP A O 1
ATOM 1408 N N . SER A 1 180 ? -17.266 16.328 13.414 1 87.56 180 SER A N 1
ATOM 1409 C CA . SER A 1 180 ? -17.531 15.297 12.422 1 87.56 180 SER A CA 1
ATOM 1410 C C . SER A 1 180 ? -16.406 14.273 12.375 1 87.56 180 SER A C 1
ATOM 1412 O O . SER A 1 180 ? -15.234 14.633 12.195 1 87.56 180 SER A O 1
ATOM 1414 N N . PRO A 1 181 ? -16.844 13.023 12.531 1 88.06 181 PRO A N 1
ATOM 1415 C CA . PRO A 1 181 ? -15.812 11.977 12.539 1 88.06 181 PRO A CA 1
ATOM 1416 C C . PRO A 1 181 ? -15.117 11.82 11.188 1 88.06 181 PRO A C 1
ATOM 1418 O O . PRO A 1 181 ? -15.703 12.141 10.156 1 88.06 181 PRO A O 1
ATOM 1421 N N . ILE A 1 182 ? -13.914 11.375 11.219 1 91.25 182 ILE A N 1
ATOM 1422 C CA . ILE A 1 182 ? -13.195 10.969 10.016 1 91.25 182 ILE A CA 1
ATOM 1423 C C . ILE A 1 182 ? -13.781 9.664 9.477 1 91.25 182 ILE A C 1
ATOM 1425 O O . ILE A 1 182 ? -13.898 8.68 10.203 1 91.25 182 ILE A O 1
ATOM 1429 N N . VAL A 1 183 ? -14.141 9.594 8.172 1 86.69 183 VAL A N 1
ATOM 1430 C CA . VAL A 1 183 ? -14.805 8.406 7.66 1 86.69 183 VAL A CA 1
ATOM 1431 C C . VAL A 1 183 ? -14.008 7.836 6.484 1 86.69 183 VAL A C 1
ATOM 1433 O O . VAL A 1 183 ? -14.25 6.711 6.047 1 86.69 183 VAL A O 1
ATOM 1436 N N . GLU A 1 184 ? -13.07 8.648 6.012 1 88.62 184 GLU A N 1
ATOM 1437 C CA . GLU A 1 184 ? -12.305 8.211 4.844 1 88.62 184 GLU A CA 1
ATOM 1438 C C . GLU A 1 184 ? -10.836 8.578 4.98 1 88.62 184 GLU A C 1
ATOM 1440 O O . GLU A 1 184 ? -10.492 9.633 5.516 1 88.62 184 GLU A O 1
ATOM 1445 N N . ALA A 1 185 ? -10.023 7.742 4.523 1 91.19 185 ALA A N 1
ATOM 1446 C CA . ALA A 1 185 ? -8.594 7.988 4.359 1 91.19 185 ALA A CA 1
ATOM 1447 C C . ALA A 1 185 ? -8.125 7.605 2.957 1 91.19 185 ALA A C 1
ATOM 1449 O O . ALA A 1 185 ? -8.031 6.422 2.627 1 91.19 185 ALA A O 1
ATOM 1450 N N . ALA A 1 186 ? -7.965 8.609 2.104 1 86.88 186 ALA A N 1
ATOM 1451 C CA . ALA A 1 186 ? -7.367 8.367 0.794 1 86.88 186 ALA A CA 1
ATOM 1452 C C . ALA A 1 186 ? -5.852 8.234 0.901 1 86.88 186 ALA A C 1
ATOM 1454 O O . ALA A 1 186 ? -5.172 9.148 1.379 1 86.88 186 ALA A O 1
ATOM 1455 N N . GLN A 1 187 ? -5.348 7.094 0.44 1 91.12 187 GLN A N 1
ATOM 1456 C CA . GLN A 1 187 ? -3.936 6.805 0.667 1 91.12 187 GLN A CA 1
ATOM 1457 C C . GLN A 1 187 ? -3.193 6.621 -0.654 1 91.12 187 GLN A C 1
ATOM 1459 O O . GLN A 1 187 ? -3.732 6.043 -1.6 1 91.12 187 GLN A O 1
ATOM 1464 N N . SER A 1 188 ? -2.02 7.148 -0.71 1 90.44 188 SER A N 1
ATOM 1465 C CA . SER A 1 188 ? -1.045 6.852 -1.755 1 90.44 188 SER A CA 1
ATOM 1466 C C . SER A 1 188 ? 0.229 6.254 -1.169 1 90.44 188 SER A C 1
ATOM 1468 O O . SER A 1 188 ? 0.761 6.758 -0.179 1 90.44 188 SER A O 1
ATOM 1470 N N . ILE A 1 189 ? 0.699 5.109 -1.758 1 92.62 189 ILE A N 1
ATOM 1471 C CA . ILE A 1 189 ? 1.856 4.383 -1.25 1 92.62 189 ILE A CA 1
ATOM 1472 C C . ILE A 1 189 ? 2.906 4.246 -2.352 1 92.62 189 ILE A C 1
ATOM 1474 O O . ILE A 1 189 ? 2.59 3.838 -3.471 1 92.62 189 ILE A O 1
ATOM 1478 N N . THR A 1 190 ? 4.145 4.609 -2.053 1 94.12 190 THR A N 1
ATOM 1479 C CA . THR A 1 190 ? 5.25 4.539 -3.002 1 94.12 190 THR A CA 1
ATOM 1480 C C . THR A 1 190 ? 6.582 4.398 -2.271 1 94.12 190 THR A C 1
ATOM 1482 O O . THR A 1 190 ? 6.617 4.039 -1.094 1 94.12 190 THR A O 1
ATOM 1485 N N . VAL A 1 191 ? 7.695 4.516 -3.117 1 96.38 191 VAL A N 1
ATOM 1486 C CA . VAL A 1 191 ? 9.047 4.488 -2.564 1 96.38 191 VAL A CA 1
ATOM 1487 C C . VAL A 1 191 ? 9.695 5.859 -2.723 1 96.38 191 VAL A C 1
ATOM 1489 O O . VAL A 1 191 ? 9.562 6.504 -3.768 1 96.38 191 VAL A O 1
ATOM 1492 N N . SER A 1 192 ? 10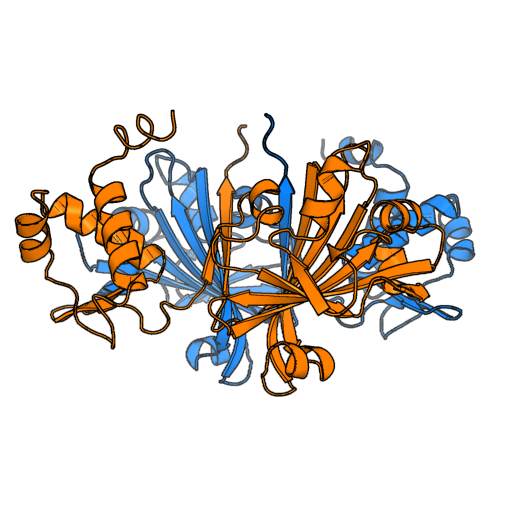.25 6.336 -1.711 1 95.69 192 SER A N 1
ATOM 1493 C CA . SER A 1 192 ? 10.969 7.609 -1.745 1 95.69 192 SER A CA 1
ATOM 1494 C C . SER A 1 192 ? 12.242 7.547 -0.915 1 95.69 192 SER A C 1
ATOM 1496 O O . SER A 1 192 ? 12.297 6.855 0.105 1 95.69 192 SER A O 1
ATOM 1498 N N . PRO A 1 193 ? 13.273 8.289 -1.355 1 96.88 193 PRO A N 1
ATOM 1499 C CA . PRO A 1 193 ? 14.492 8.328 -0.541 1 96.88 193 PRO A CA 1
ATOM 1500 C C . PRO A 1 193 ? 14.312 9.133 0.746 1 96.88 193 PRO A C 1
ATOM 1502 O O . PRO A 1 193 ? 13.555 10.102 0.771 1 96.88 193 PRO A O 1
ATOM 1505 N N . ALA A 1 194 ? 15.031 8.719 1.787 1 98.12 194 ALA A N 1
ATOM 1506 C CA . ALA A 1 194 ? 15.047 9.484 3.035 1 98.12 194 ALA A CA 1
ATOM 1507 C C . ALA A 1 194 ? 15.711 10.836 2.84 1 98.12 194 ALA A C 1
ATOM 1509 O O . ALA A 1 194 ? 16.859 10.914 2.375 1 98.12 194 ALA A O 1
ATOM 1510 N N . THR A 1 195 ? 15 11.906 3.178 1 97.31 195 THR A N 1
ATOM 1511 C CA . THR A 1 195 ? 15.625 13.219 3.283 1 97.31 195 THR A CA 1
ATOM 1512 C C . THR A 1 195 ? 16.5 13.305 4.527 1 97.31 195 THR A C 1
ATOM 1514 O O . THR A 1 195 ? 16.5 12.398 5.363 1 97.31 195 THR A O 1
ATOM 1517 N N . ALA A 1 196 ? 17.219 14.383 4.637 1 98 196 ALA A N 1
ATOM 1518 C CA . ALA A 1 196 ? 18.125 14.547 5.777 1 98 196 ALA A CA 1
ATOM 1519 C C . ALA A 1 196 ? 17.359 14.508 7.094 1 98 196 ALA A C 1
ATOM 1521 O O . ALA A 1 196 ? 17.781 13.859 8.055 1 98 196 ALA A O 1
ATOM 1522 N N . ASP A 1 197 ? 16.219 15.188 7.184 1 97.56 197 ASP A N 1
ATOM 1523 C CA . ASP A 1 197 ? 15.43 15.234 8.406 1 97.56 197 ASP A CA 1
ATOM 1524 C C . ASP A 1 197 ? 14.867 13.859 8.75 1 97.56 197 ASP A C 1
ATOM 1526 O O . ASP A 1 197 ? 14.898 13.445 9.914 1 97.56 197 ASP A O 1
ATOM 1530 N N . VAL A 1 198 ? 14.344 13.141 7.727 1 97.94 198 VAL A N 1
ATOM 1531 C CA . VAL A 1 198 ? 13.789 11.805 7.934 1 97.94 198 VAL A CA 1
ATOM 1532 C C . VAL A 1 198 ? 14.883 10.867 8.43 1 97.94 198 VAL A C 1
ATOM 1534 O O . VAL A 1 198 ? 14.695 10.148 9.414 1 97.94 198 VAL A O 1
ATOM 1537 N N . ALA A 1 199 ? 16.047 10.93 7.746 1 98.38 199 ALA A N 1
ATOM 1538 C CA . ALA A 1 199 ? 17.172 10.07 8.094 1 98.38 199 ALA A CA 1
ATOM 1539 C C . ALA A 1 199 ? 17.594 10.266 9.547 1 98.38 199 ALA A C 1
ATOM 1541 O O . ALA A 1 199 ? 17.828 9.289 10.266 1 98.38 199 ALA A O 1
ATOM 1542 N N . ARG A 1 200 ? 17.641 11.445 9.93 1 97.38 200 ARG A N 1
ATOM 1543 C CA . ARG A 1 200 ? 17.984 11.773 11.312 1 97.38 200 ARG A CA 1
ATOM 1544 C C . ARG A 1 200 ? 16.969 11.219 12.289 1 97.38 200 ARG A C 1
ATOM 1546 O O . ARG A 1 200 ? 17.328 10.625 13.305 1 97.38 200 ARG A O 1
ATOM 1553 N N . ASP A 1 201 ? 15.727 11.352 11.992 1 96.94 201 ASP A N 1
ATOM 1554 C CA . ASP A 1 201 ? 14.656 11.031 12.93 1 96.94 201 ASP A CA 1
ATOM 1555 C C . ASP A 1 201 ? 14.477 9.523 13.07 1 96.94 201 ASP A C 1
ATOM 1557 O O . ASP A 1 201 ? 14.016 9.039 14.109 1 96.94 201 ASP A O 1
ATOM 1561 N N . VAL A 1 202 ? 14.789 8.75 12.016 1 96.88 202 VAL A N 1
ATOM 1562 C CA . VAL A 1 202 ? 14.57 7.309 12.094 1 96.88 202 VAL A CA 1
ATOM 1563 C C . VAL A 1 202 ? 15.914 6.578 12.078 1 96.88 202 VAL A C 1
ATOM 1565 O O . VAL A 1 202 ? 15.953 5.352 11.969 1 96.88 202 VAL A O 1
ATOM 1568 N N . ASP A 1 203 ? 17.031 7.293 12.086 1 96 203 ASP A N 1
ATOM 1569 C CA . ASP A 1 203 ? 18.375 6.77 12.227 1 96 203 ASP A CA 1
ATOM 1570 C C . ASP A 1 203 ? 18.75 5.875 11.047 1 96 203 ASP A C 1
ATOM 1572 O O . ASP A 1 203 ? 19.172 4.73 11.234 1 96 203 ASP A O 1
ATOM 1576 N N . CYS A 1 204 ? 18.641 6.355 9.883 1 96.69 204 CYS A N 1
ATOM 1577 C CA . CYS A 1 204 ? 19.094 5.688 8.672 1 96.69 204 CYS A CA 1
ATOM 1578 C C . CYS A 1 204 ? 19.969 6.613 7.828 1 96.69 204 CYS A C 1
ATOM 1580 O O . CYS A 1 204 ? 20.234 7.746 8.227 1 96.69 204 CYS A O 1
ATOM 1582 N N . GLU A 1 205 ? 20.547 6.137 6.723 1 97.75 205 GLU A N 1
ATOM 1583 C CA . GLU A 1 205 ? 21.359 6.957 5.832 1 97.75 205 GLU A CA 1
ATOM 1584 C C . GLU A 1 205 ? 20.484 7.863 4.969 1 97.75 205 GLU A C 1
ATOM 1586 O O . GLU A 1 205 ? 19.391 7.473 4.547 1 97.75 205 GLU A O 1
ATOM 1591 N N . ILE A 1 206 ? 21.047 9.008 4.723 1 98.25 206 ILE A N 1
ATOM 1592 C CA . ILE A 1 206 ? 20.391 9.875 3.746 1 98.25 206 ILE A CA 1
ATOM 1593 C C . ILE A 1 206 ? 20.266 9.141 2.412 1 98.25 206 ILE A C 1
ATOM 1595 O O . ILE A 1 206 ? 21.203 8.484 1.968 1 98.25 206 ILE A O 1
ATOM 1599 N N . GLY A 1 207 ? 19.062 9.164 1.842 1 97.62 207 GLY A N 1
ATOM 1600 C CA . GLY A 1 207 ? 18.844 8.508 0.558 1 97.62 207 GLY A CA 1
ATOM 1601 C C . GLY A 1 207 ? 18.359 7.086 0.685 1 97.62 207 GLY A C 1
ATOM 1602 O O . GLY A 1 207 ? 17.984 6.457 -0.312 1 97.62 207 GLY A O 1
ATOM 1603 N N . HIS A 1 208 ? 18.359 6.535 1.916 1 97.69 208 HIS A N 1
ATOM 1604 C CA . HIS A 1 208 ? 17.812 5.199 2.137 1 97.69 208 HIS A CA 1
ATOM 1605 C C . HIS A 1 208 ? 16.406 5.07 1.557 1 97.69 208 HIS A C 1
ATOM 1607 O O . HIS A 1 208 ? 15.586 5.98 1.699 1 97.69 208 HIS A O 1
ATOM 1613 N N . ALA A 1 209 ? 16.156 3.986 0.823 1 97.69 209 ALA A N 1
ATOM 1614 C CA . ALA A 1 209 ? 14.828 3.777 0.245 1 97.69 209 ALA A CA 1
ATOM 1615 C C . ALA A 1 209 ? 13.781 3.561 1.334 1 97.69 209 ALA A C 1
ATOM 1617 O O . ALA A 1 209 ? 13.891 2.627 2.133 1 97.69 209 ALA A O 1
ATOM 1618 N N . MET A 1 210 ? 12.727 4.406 1.346 1 97.88 210 MET A N 1
ATOM 1619 C CA . MET A 1 210 ? 11.672 4.375 2.357 1 97.88 210 MET A CA 1
ATOM 1620 C C . MET A 1 210 ? 10.328 4.016 1.731 1 97.88 210 MET A C 1
ATOM 1622 O O . MET A 1 210 ? 10.094 4.301 0.556 1 97.88 210 MET A O 1
ATOM 1626 N N . LEU A 1 211 ? 9.523 3.34 2.48 1 96.94 211 LEU A N 1
ATOM 1627 C CA . LEU A 1 211 ? 8.109 3.254 2.131 1 96.94 211 LEU A CA 1
ATOM 1628 C C . LEU A 1 211 ? 7.375 4.539 2.504 1 96.94 211 LEU A C 1
ATOM 1630 O O . LEU A 1 211 ? 7.215 4.844 3.688 1 96.94 211 LEU A O 1
ATOM 1634 N N . ARG A 1 212 ? 6.984 5.285 1.493 1 96.88 212 ARG A N 1
ATOM 1635 C CA . ARG A 1 212 ? 6.273 6.539 1.728 1 96.88 212 ARG A CA 1
ATOM 1636 C C . ARG A 1 212 ? 4.766 6.344 1.613 1 96.88 212 ARG A C 1
ATOM 1638 O O . ARG A 1 212 ? 4.281 5.777 0.631 1 96.88 212 ARG A O 1
ATOM 1645 N N . VAL A 1 213 ? 4.02 6.812 2.602 1 95 213 VAL A N 1
ATOM 1646 C CA . VAL A 1 213 ? 2.564 6.73 2.609 1 95 213 VAL A CA 1
ATOM 1647 C C . VAL A 1 213 ? 1.968 8.109 2.873 1 95 213 VAL A C 1
ATOM 1649 O O . VAL A 1 213 ? 2.199 8.703 3.928 1 95 213 VAL A O 1
ATOM 1652 N N . ASP A 1 214 ? 1.255 8.633 1.921 1 93.56 214 ASP A N 1
ATOM 1653 C CA . ASP A 1 214 ? 0.461 9.844 2.09 1 93.56 214 ASP A CA 1
ATOM 1654 C C . ASP A 1 214 ? -1.001 9.508 2.375 1 93.56 214 ASP A C 1
ATOM 1656 O O . ASP A 1 214 ? -1.602 8.688 1.68 1 93.56 214 ASP A O 1
ATOM 1660 N N . ARG A 1 215 ? -1.514 10.141 3.389 1 94.19 215 ARG A N 1
ATOM 1661 C CA . ARG A 1 215 ? -2.91 9.906 3.74 1 94.19 215 ARG A CA 1
ATOM 1662 C C . ARG A 1 215 ? -3.676 11.219 3.871 1 94.19 215 ARG A C 1
ATOM 1664 O O . ARG A 1 215 ? -3.221 12.141 4.547 1 94.19 215 ARG A O 1
ATOM 1671 N N . LEU A 1 216 ? -4.746 11.297 3.174 1 93.38 216 LEU A N 1
ATOM 1672 C CA . LEU A 1 216 ? -5.695 12.391 3.352 1 93.38 216 LEU A CA 1
ATOM 1673 C C . LEU A 1 216 ? -6.934 11.922 4.105 1 93.38 216 LEU A C 1
ATOM 1675 O O . LEU A 1 216 ? -7.715 11.117 3.582 1 93.38 216 LEU A O 1
ATOM 1679 N N . TYR A 1 217 ? -7.094 12.445 5.301 1 93.38 217 TYR A N 1
ATOM 1680 C CA . TYR A 1 217 ? -8.234 12.094 6.137 1 93.38 217 TYR A CA 1
ATOM 1681 C C . TYR A 1 217 ? -9.375 13.094 5.949 1 93.38 217 TYR A C 1
ATOM 1683 O O . TYR A 1 217 ? -9.164 14.305 6.02 1 93.38 217 TYR A O 1
ATOM 1691 N N . SER A 1 218 ? -10.555 12.547 5.715 1 91.62 218 SER A N 1
ATOM 1692 C CA . SER A 1 218 ? -11.695 13.43 5.488 1 91.62 218 SER A CA 1
ATOM 1693 C C . SER A 1 218 ? -12.93 12.945 6.246 1 91.62 218 SER A C 1
ATOM 1695 O O . SER A 1 218 ? -13.016 11.766 6.609 1 91.62 218 SER A O 1
ATOM 1697 N N . ASN A 1 219 ? -13.82 13.922 6.48 1 90.31 219 ASN A N 1
ATOM 1698 C CA . ASN A 1 219 ? -15.094 13.578 7.094 1 90.31 219 ASN A CA 1
ATOM 1699 C C . ASN A 1 219 ? -16.141 13.219 6.047 1 90.31 219 ASN A C 1
ATOM 1701 O O . ASN A 1 219 ? -15.828 13.086 4.863 1 90.31 219 ASN A O 1
ATOM 1705 N N . ALA A 1 220 ? -17.391 13 6.562 1 84.31 220 ALA A N 1
ATOM 1706 C CA . ALA A 1 220 ? -18.469 12.523 5.691 1 84.31 220 ALA A CA 1
ATOM 1707 C C . ALA A 1 220 ? -18.828 13.57 4.648 1 84.31 220 ALA A C 1
ATOM 1709 O O . ALA A 1 220 ? -19.391 13.25 3.596 1 84.31 220 ALA A O 1
ATOM 1710 N N . GLN A 1 221 ? -18.578 14.781 4.898 1 83.88 221 GLN A N 1
ATOM 1711 C CA . GLN A 1 221 ? -18.891 15.867 3.973 1 83.88 221 GLN A CA 1
ATOM 1712 C C . GLN A 1 221 ? -17.75 16.078 2.967 1 83.88 221 GLN A C 1
ATOM 1714 O O . GLN A 1 221 ? -17.828 16.969 2.115 1 83.88 221 GLN A O 1
ATOM 1719 N N . GLY A 1 222 ? -16.703 15.359 3.125 1 85.38 222 GLY A N 1
ATOM 1720 C CA . GLY A 1 222 ? -15.586 15.461 2.199 1 85.38 222 GLY A CA 1
ATOM 1721 C C . GLY A 1 222 ? -14.57 16.516 2.605 1 85.38 222 GLY A C 1
ATOM 1722 O O . GLY A 1 222 ? -13.648 16.812 1.845 1 85.38 222 GLY A O 1
ATOM 1723 N N . VAL A 1 223 ? -14.805 17.047 3.734 1 87.69 223 VAL A N 1
ATOM 1724 C CA . VAL A 1 223 ? -13.867 18.047 4.234 1 87.69 223 VAL A CA 1
ATOM 1725 C C . VAL A 1 223 ? -12.625 17.375 4.801 1 87.69 223 VAL A C 1
ATOM 1727 O O . VAL A 1 223 ? -12.734 16.484 5.656 1 87.69 223 VAL A O 1
ATOM 1730 N N . ALA A 1 224 ? -11.461 17.844 4.32 1 93.19 224 ALA A N 1
ATOM 1731 C CA . ALA A 1 224 ? -10.203 17.266 4.77 1 93.19 224 ALA A CA 1
ATOM 1732 C C . ALA A 1 224 ? -9.82 17.781 6.152 1 93.19 224 ALA A C 1
ATOM 1734 O O . ALA A 1 224 ? -9.82 18.984 6.391 1 93.19 224 ALA A O 1
ATOM 1735 N N . ASN A 1 225 ? -9.43 16.859 7.047 1 93.94 225 ASN A N 1
ATOM 1736 C CA . ASN A 1 225 ? -9.031 17.203 8.414 1 93.94 225 ASN A CA 1
ATOM 1737 C C . ASN A 1 225 ? -7.52 17.141 8.594 1 93.94 225 ASN A C 1
ATOM 1739 O O . ASN A 1 225 ? -6.961 17.859 9.422 1 93.94 225 ASN A O 1
ATOM 1743 N N . GLU A 1 226 ? -6.91 16.281 7.871 1 95.75 226 GLU A N 1
ATOM 1744 C CA . GLU A 1 226 ? -5.477 16.047 8.047 1 95.75 226 GLU A CA 1
ATOM 1745 C C . GLU A 1 226 ? -4.855 15.461 6.781 1 95.75 226 GLU A C 1
ATOM 1747 O O . GLU A 1 226 ? -5.445 14.586 6.141 1 95.75 226 GLU A O 1
ATOM 1752 N N . LEU A 1 227 ? -3.746 15.977 6.414 1 96.38 227 LEU A N 1
ATOM 1753 C CA . LEU A 1 227 ? -2.832 15.344 5.465 1 96.38 227 LEU A CA 1
ATOM 1754 C C . LEU A 1 227 ? -1.587 14.828 6.176 1 96.38 227 LEU A C 1
ATOM 1756 O O . LEU A 1 227 ? -0.843 15.602 6.781 1 96.38 227 LEU A O 1
ATOM 1760 N N . SER A 1 228 ? -1.396 13.555 6.121 1 96.38 228 SER A N 1
ATOM 1761 C CA . SER A 1 228 ? -0.217 12.953 6.738 1 96.38 228 SER A CA 1
ATOM 1762 C C . SER A 1 228 ? 0.718 12.367 5.684 1 96.38 228 SER A C 1
ATOM 1764 O O . SER A 1 228 ? 0.266 11.734 4.727 1 96.38 228 SER A O 1
ATOM 1766 N N . VAL A 1 229 ? 1.952 12.648 5.824 1 96.62 229 VAL A N 1
ATOM 1767 C CA . VAL A 1 229 ? 3.004 12.062 4.996 1 96.62 229 VAL A CA 1
ATOM 1768 C C . VAL A 1 229 ? 3.975 11.281 5.875 1 96.62 229 VAL A C 1
ATOM 1770 O O . VAL A 1 229 ? 4.641 11.852 6.742 1 96.62 229 VAL A O 1
ATOM 1773 N N . SER A 1 230 ? 4.082 9.984 5.602 1 96.62 230 SER A N 1
ATOM 1774 C CA . SER A 1 230 ? 4.883 9.102 6.441 1 96.62 230 SER A CA 1
ATOM 1775 C C . SER A 1 230 ? 6.004 8.445 5.645 1 96.62 230 SER A C 1
ATOM 1777 O O . SER A 1 230 ? 5.797 8.031 4.5 1 96.62 230 SER A O 1
ATOM 1779 N N . TYR A 1 231 ? 7.141 8.406 6.234 1 97.81 231 TYR A N 1
ATOM 1780 C CA . TYR A 1 231 ? 8.273 7.645 5.734 1 97.81 231 TYR A CA 1
ATOM 1781 C C . TYR A 1 231 ? 8.617 6.496 6.68 1 97.81 231 TYR A C 1
ATOM 1783 O O . TYR A 1 231 ? 9.133 6.719 7.777 1 97.81 231 TYR A O 1
ATOM 1791 N N . PHE A 1 232 ? 8.367 5.258 6.223 1 95.44 232 PHE A N 1
ATOM 1792 C CA . PHE A 1 232 ? 8.617 4.062 7.016 1 95.44 232 PHE A CA 1
ATOM 1793 C C . PHE A 1 232 ? 9.922 3.395 6.602 1 95.44 232 PHE A C 1
ATOM 1795 O O . PHE A 1 232 ? 10.227 3.309 5.41 1 95.44 232 PHE A O 1
ATOM 1802 N N . LEU A 1 233 ? 10.648 2.922 7.625 1 94.5 233 LEU A N 1
ATOM 1803 C CA . LEU A 1 233 ? 11.711 1.965 7.324 1 94.5 233 LEU A CA 1
ATOM 1804 C C . LEU A 1 233 ? 11.125 0.636 6.855 1 94.5 233 LEU A C 1
ATOM 1806 O O . LEU A 1 233 ? 10.438 -0.044 7.617 1 94.5 233 LEU A O 1
ATOM 1810 N N . PRO A 1 234 ? 11.438 0.312 5.586 1 92.62 234 PRO A N 1
ATOM 1811 C CA . PRO A 1 234 ? 10.812 -0.919 5.098 1 92.62 234 PRO A CA 1
ATOM 1812 C C . PRO A 1 234 ? 11.297 -2.162 5.84 1 92.62 234 PRO A C 1
ATOM 1814 O O . PRO A 1 234 ? 10.594 -3.174 5.883 1 92.62 234 PRO A O 1
ATOM 1817 N N . GLU A 1 235 ? 12.508 -2.086 6.434 1 88.12 235 GLU A N 1
ATOM 1818 C CA . GLU A 1 235 ? 13.062 -3.203 7.195 1 88.12 235 GLU A CA 1
ATOM 1819 C C . GLU A 1 235 ? 12.273 -3.441 8.477 1 88.12 235 GLU A C 1
ATOM 1821 O O . GLU A 1 235 ? 12.367 -4.512 9.086 1 88.12 235 GLU A O 1
ATOM 1826 N N . GLN A 1 236 ? 11.461 -2.471 8.828 1 84.44 236 GLN A N 1
ATOM 1827 C CA . GLN A 1 236 ? 10.781 -2.547 10.117 1 84.44 236 GLN A CA 1
ATOM 1828 C C . GLN A 1 236 ? 9.266 -2.473 9.945 1 84.44 236 GLN A C 1
ATOM 1830 O O . GLN A 1 236 ? 8.516 -2.602 10.914 1 84.44 236 GLN A O 1
ATOM 1835 N N . TYR A 1 237 ? 8.891 -2.277 8.719 1 86.06 237 TYR A N 1
ATOM 1836 C CA . TYR A 1 237 ? 7.465 -2.043 8.523 1 86.06 237 TYR A CA 1
ATOM 1837 C C . TYR A 1 237 ? 7 -2.592 7.18 1 86.06 237 TYR A C 1
ATOM 1839 O O . TYR A 1 237 ? 7.672 -2.41 6.164 1 86.06 237 TYR A O 1
ATOM 1847 N N . THR A 1 238 ? 5.891 -3.309 7.176 1 87.69 238 THR A N 1
ATOM 1848 C CA . THR A 1 238 ? 5.145 -3.744 6 1 87.69 238 THR A CA 1
ATOM 1849 C C . THR A 1 238 ? 3.684 -3.318 6.098 1 87.69 238 THR A C 1
ATOM 1851 O O . THR A 1 238 ? 3.037 -3.527 7.129 1 87.69 238 THR A O 1
ATOM 1854 N N . TYR A 1 239 ? 3.287 -2.607 5.023 1 88.81 239 TYR A N 1
ATOM 1855 C CA . TYR A 1 239 ? 1.885 -2.207 4.984 1 88.81 239 TYR A CA 1
ATOM 1856 C C . TYR A 1 239 ? 0.996 -3.371 4.562 1 88.81 239 TYR A C 1
ATOM 1858 O O . TYR A 1 239 ? 1.257 -4.023 3.551 1 88.81 239 TYR A O 1
ATOM 1866 N N . ARG A 1 240 ? -0.093 -3.637 5.301 1 86.62 240 ARG A N 1
ATOM 1867 C CA . ARG A 1 240 ? -1.011 -4.73 4.996 1 86.62 240 ARG A CA 1
ATOM 1868 C C . ARG A 1 240 ? -2.443 -4.223 4.863 1 86.62 240 ARG A C 1
ATOM 1870 O O . ARG A 1 240 ? -2.9 -3.42 5.68 1 86.62 240 ARG A O 1
ATOM 1877 N N . VAL A 1 241 ? -3.09 -4.684 3.828 1 84.25 241 VAL A N 1
ATOM 1878 C CA . VAL A 1 241 ? -4.48 -4.312 3.592 1 84.25 241 VAL A CA 1
ATOM 1879 C C . VAL A 1 241 ? -5.203 -5.441 2.865 1 84.25 241 VAL A C 1
ATOM 1881 O O . VAL A 1 241 ? -4.617 -6.113 2.01 1 84.25 241 VAL A O 1
ATOM 1884 N N . THR A 1 242 ? -6.414 -5.656 3.262 1 83.69 242 THR A N 1
ATOM 1885 C CA . THR A 1 242 ? -7.254 -6.637 2.582 1 83.69 242 THR A CA 1
ATOM 1886 C C . THR A 1 242 ? -8.328 -5.945 1.747 1 83.69 242 THR A C 1
ATOM 1888 O O . THR A 1 242 ? -9.102 -5.137 2.266 1 83.69 242 THR A O 1
ATOM 1891 N N . LEU A 1 243 ? -8.273 -6.23 0.444 1 83.88 243 LEU A N 1
ATOM 1892 C CA . LEU A 1 243 ? -9.328 -5.762 -0.441 1 83.88 243 LEU A CA 1
ATOM 1893 C C . LEU A 1 243 ? -10.453 -6.785 -0.539 1 83.88 243 LEU A C 1
ATOM 1895 O O . LEU A 1 243 ? -10.203 -7.992 -0.502 1 83.88 243 LEU A O 1
ATOM 1899 N N . ARG A 1 244 ? -11.594 -6.254 -0.61 1 82.25 244 ARG A N 1
ATOM 1900 C CA . ARG A 1 244 ? -12.758 -7.129 -0.736 1 82.25 244 ARG A CA 1
ATOM 1901 C C . ARG A 1 244 ? -13.617 -6.73 -1.935 1 82.25 244 ARG A C 1
ATOM 1903 O O . ARG A 1 244 ? -13.609 -5.57 -2.352 1 82.25 244 ARG A O 1
ATOM 1910 N N . ARG A 1 245 ? -14.172 -7.848 -2.518 1 76.69 245 ARG A N 1
ATOM 1911 C CA . ARG A 1 245 ? -15.109 -7.598 -3.607 1 76.69 245 ARG A CA 1
ATOM 1912 C C . ARG A 1 245 ? -16.391 -6.938 -3.092 1 76.69 245 ARG A C 1
ATOM 1914 O O . ARG A 1 245 ? -16.906 -7.312 -2.039 1 76.69 245 ARG A O 1
ATOM 1921 N N . GLY A 1 246 ? -16.609 -5.711 -3.697 1 60.16 246 GLY A N 1
ATOM 1922 C CA . GLY A 1 246 ? -17.812 -5.008 -3.287 1 60.16 246 GLY A CA 1
ATOM 1923 C C . GLY A 1 246 ? -19.062 -5.852 -3.416 1 60.16 246 GLY A C 1
ATOM 1924 O O . GLY A 1 246 ? -19.141 -6.746 -4.262 1 60.16 246 GLY A O 1
ATOM 1925 N N . ALA A 1 247 ? -19.891 -6.094 -2.396 1 48.19 247 ALA A N 1
ATOM 1926 C CA . ALA A 1 247 ? -21.203 -6.73 -2.473 1 48.19 247 ALA A CA 1
ATOM 1927 C C . ALA A 1 247 ? -21.984 -6.246 -3.693 1 48.19 247 ALA A C 1
ATOM 1929 O O . ALA A 1 247 ? -22.125 -5.039 -3.908 1 48.19 247 ALA A O 1
ATOM 1930 N N . HIS A 1 248 ? -21.703 -6.777 -4.855 1 37.25 248 HIS A N 1
ATOM 1931 C CA . HIS A 1 248 ? -22.812 -6.484 -5.75 1 37.25 248 HIS A CA 1
ATOM 1932 C C . HIS A 1 248 ? -24.141 -6.883 -5.121 1 37.25 248 HIS A C 1
ATOM 1934 O O . HIS A 1 248 ? -24.219 -7.855 -4.367 1 37.25 248 HIS A O 1
ATOM 1940 N N . MET B 1 1 ? -25.922 4.031 -22.812 1 28.77 1 MET B N 1
ATOM 1941 C CA . MET B 1 1 ? -26.094 4.199 -21.375 1 28.77 1 MET B CA 1
ATOM 1942 C C . MET B 1 1 ? -24.875 4.867 -20.75 1 28.77 1 MET B C 1
ATOM 1944 O O . MET B 1 1 ? -24.797 5.051 -19.531 1 28.77 1 MET B O 1
ATOM 1948 N N . SER B 1 2 ? -23.688 4.844 -21.359 1 33.41 2 SER B N 1
ATOM 1949 C CA . SER B 1 2 ? -22.391 5.422 -21.016 1 33.41 2 SER B CA 1
ATOM 1950 C C . SER B 1 2 ? -22.453 6.945 -21 1 33.41 2 SER B C 1
ATOM 1952 O O . SER B 1 2 ? -21.578 7.605 -20.438 1 33.41 2 SER B O 1
ATOM 1954 N N . GLY B 1 3 ? -23.328 7.5 -21.688 1 34.12 3 GLY B N 1
ATOM 1955 C CA . GLY B 1 3 ? -23.562 8.891 -22.031 1 34.12 3 GLY B CA 1
ATOM 1956 C C . GLY B 1 3 ? -24.156 9.695 -20.875 1 34.12 3 GLY B C 1
ATOM 1957 O O . GLY B 1 3 ? -23.891 10.891 -20.75 1 34.12 3 GLY B O 1
ATOM 1958 N N . LYS B 1 4 ? -25.25 9.227 -20.188 1 38 4 LYS B N 1
ATOM 1959 C CA . LYS B 1 4 ? -26.062 9.93 -19.188 1 38 4 LYS B CA 1
ATOM 1960 C C . LYS B 1 4 ? -25.281 10.078 -17.875 1 38 4 LYS B C 1
ATOM 1962 O O . LYS B 1 4 ? -25.703 10.828 -16.984 1 38 4 LYS B O 1
ATOM 1967 N N . GLU B 1 5 ? -24.516 9.109 -17.438 1 39.84 5 GLU B N 1
ATOM 1968 C CA . GLU B 1 5 ? -23.719 9.125 -16.203 1 39.84 5 GLU B CA 1
ATOM 1969 C C . GLU B 1 5 ? -22.672 10.234 -16.234 1 39.84 5 GLU B C 1
ATOM 1971 O O . GLU B 1 5 ? -22.094 10.57 -15.203 1 39.84 5 GLU B O 1
ATOM 1976 N N . ARG B 1 6 ? -22.297 10.719 -17.422 1 45.44 6 ARG B N 1
ATOM 1977 C CA . ARG B 1 6 ? -21.438 11.859 -17.703 1 45.44 6 ARG B CA 1
ATOM 1978 C C . ARG B 1 6 ? -22.141 13.172 -17.359 1 45.44 6 ARG B C 1
ATOM 1980 O O . ARG B 1 6 ? -21.5 14.203 -17.172 1 45.44 6 ARG B O 1
ATOM 1987 N N . GLU B 1 7 ? -23.344 13.195 -17.453 1 49.59 7 GLU B N 1
ATOM 1988 C CA . GLU B 1 7 ? -24.234 14.352 -17.328 1 49.59 7 GLU B CA 1
ATOM 1989 C C . GLU B 1 7 ? -24.344 14.805 -15.867 1 49.59 7 GLU B C 1
ATOM 1991 O O . GLU B 1 7 ? -24.703 15.953 -15.602 1 49.59 7 GLU B O 1
ATOM 1996 N N . THR B 1 8 ? -23.953 13.969 -14.859 1 60.03 8 THR B N 1
ATOM 1997 C CA . THR B 1 8 ? -24.219 14.258 -13.453 1 60.03 8 THR B CA 1
ATOM 1998 C C . THR B 1 8 ? -22.922 14.508 -12.703 1 60.03 8 THR B C 1
ATOM 2000 O O . THR B 1 8 ? -22.922 14.633 -11.477 1 60.03 8 THR B O 1
ATOM 2003 N N . GLU B 1 9 ? -21.891 14.648 -13.328 1 64.62 9 GLU B N 1
ATOM 2004 C CA . GLU B 1 9 ? -20.609 14.867 -12.656 1 64.62 9 GLU B CA 1
ATOM 2005 C C . GLU B 1 9 ? -20.422 16.344 -12.289 1 64.62 9 GLU B C 1
ATOM 2007 O O . GLU B 1 9 ? -20.703 17.219 -13.102 1 64.62 9 GLU B O 1
ATOM 2012 N N . PRO B 1 10 ? -20.141 16.594 -11.047 1 76.25 10 PRO B N 1
ATOM 2013 C CA . PRO B 1 10 ? -19.875 17.984 -10.664 1 76.25 10 PRO B CA 1
ATOM 2014 C C . PRO B 1 10 ? -18.844 18.656 -11.57 1 76.25 10 PRO B C 1
ATOM 2016 O O . PRO B 1 10 ? -17.938 18 -12.07 1 76.25 10 PRO B O 1
ATOM 2019 N N . ALA B 1 11 ? -19.094 19.906 -11.883 1 81.25 11 ALA B N 1
ATOM 2020 C CA . ALA B 1 11 ? -18.297 20.703 -12.82 1 81.25 11 ALA B CA 1
ATOM 2021 C C . ALA B 1 11 ? -16.812 20.578 -12.523 1 81.25 11 ALA B C 1
ATOM 2023 O O . ALA B 1 11 ? -15.992 20.5 -13.445 1 81.25 11 ALA B O 1
ATOM 2024 N N . TYR B 1 12 ? -16.438 20.562 -11.25 1 82.94 12 TYR B N 1
ATOM 2025 C CA . TYR B 1 12 ? -15.016 20.516 -10.914 1 82.94 12 TYR B CA 1
ATOM 2026 C C . TYR B 1 12 ? -14.414 19.172 -11.273 1 82.94 12 TYR B C 1
ATOM 2028 O O . TYR B 1 12 ? -13.258 19.094 -11.703 1 82.94 12 TYR B O 1
ATOM 2036 N N . GLN B 1 13 ? -15.148 18.125 -11.18 1 80.12 13 GLN B N 1
ATOM 2037 C CA . GLN B 1 13 ? -14.648 16.812 -11.555 1 80.12 13 GLN B CA 1
ATOM 2038 C C . GLN B 1 13 ? -14.469 16.688 -13.062 1 80.12 13 GLN B C 1
ATOM 2040 O O . GLN B 1 13 ? -13.5 16.078 -13.531 1 80.12 13 GLN B O 1
ATOM 2045 N N . ARG B 1 14 ? -15.461 17.266 -13.727 1 80.56 14 ARG B N 1
ATOM 2046 C CA . ARG B 1 14 ? -15.328 17.297 -15.18 1 80.56 14 ARG B CA 1
ATOM 2047 C C . ARG B 1 14 ? -14.07 18.047 -15.609 1 80.56 14 ARG B C 1
ATOM 2049 O O . ARG B 1 14 ? -13.328 17.562 -16.469 1 80.56 14 ARG B O 1
ATOM 2056 N N . LEU B 1 15 ? -13.914 19.203 -15.039 1 86.25 15 LEU B N 1
ATOM 2057 C CA . LEU B 1 15 ? -12.727 20 -15.367 1 86.25 15 LEU B CA 1
ATOM 2058 C C . LEU B 1 15 ? -11.453 19.234 -15.008 1 86.25 15 LEU B C 1
ATOM 2060 O O . LEU B 1 15 ? -10.492 19.234 -15.781 1 86.25 15 LEU B O 1
ATOM 2064 N N . SER B 1 16 ? -11.484 18.625 -13.844 1 84.19 16 SER B N 1
ATOM 2065 C CA . SER B 1 16 ? -10.328 17.844 -13.43 1 84.19 16 SER B CA 1
ATOM 2066 C C . SER B 1 16 ? -10.008 16.766 -14.445 1 84.19 16 SER B C 1
ATOM 2068 O O . SER B 1 16 ? -8.844 16.562 -14.812 1 84.19 16 SER B O 1
ATOM 2070 N N . ARG B 1 17 ? -11.008 16.125 -14.852 1 78.06 17 ARG B N 1
ATOM 2071 C CA . ARG B 1 17 ? -10.82 15.07 -15.844 1 78.06 17 ARG B CA 1
ATOM 2072 C C . ARG B 1 17 ? -10.266 15.641 -17.141 1 78.06 17 ARG B C 1
ATOM 2074 O O . ARG B 1 17 ? -9.352 15.062 -17.75 1 78.06 17 ARG B O 1
ATOM 2081 N N . GLU B 1 18 ? -10.812 16.656 -17.594 1 81.62 18 GLU B N 1
ATOM 2082 C CA . GLU B 1 18 ? -10.367 17.281 -18.828 1 81.62 18 GLU B CA 1
ATOM 2083 C C . GLU B 1 18 ? -8.906 17.719 -18.734 1 81.62 18 GLU B C 1
ATOM 2085 O O . GLU B 1 18 ? -8.133 17.484 -19.672 1 81.62 18 GLU B O 1
ATOM 2090 N N . LEU B 1 19 ? -8.602 18.297 -17.672 1 82.06 19 LEU B N 1
ATOM 2091 C CA . LEU B 1 19 ? -7.223 18.75 -17.484 1 82.06 19 LEU B CA 1
ATOM 2092 C C . LEU B 1 19 ? -6.27 17.562 -17.422 1 82.06 19 LEU B C 1
ATOM 2094 O O . LEU B 1 19 ? -5.18 17.609 -18 1 82.06 19 LEU B O 1
ATOM 2098 N N . ARG B 1 20 ? -6.723 16.562 -16.766 1 77.5 20 ARG B N 1
ATOM 2099 C CA . ARG B 1 20 ? -5.938 15.344 -16.703 1 77.5 20 ARG B CA 1
ATOM 2100 C C . ARG B 1 20 ? -5.648 14.805 -18.094 1 77.5 20 ARG B C 1
ATOM 2102 O O . ARG B 1 20 ? -4.52 14.398 -18.391 1 77.5 20 ARG B O 1
ATOM 2109 N N . GLN B 1 21 ? -6.68 14.789 -18.797 1 72.75 21 GLN B N 1
ATOM 2110 C CA . GLN B 1 21 ? -6.555 14.289 -20.156 1 72.75 21 GLN B CA 1
ATOM 2111 C C . GLN B 1 21 ? -5.605 15.164 -20.984 1 72.75 21 GLN B C 1
ATOM 2113 O O . GLN B 1 21 ? -4.777 14.648 -21.734 1 72.75 21 GLN B O 1
ATOM 2118 N N . GLN B 1 22 ? -5.758 16.406 -20.781 1 76.44 22 GLN B N 1
ATOM 2119 C CA . GLN B 1 22 ? -4.906 17.328 -21.531 1 76.44 22 GLN B CA 1
ATOM 2120 C C . GLN B 1 22 ? -3.443 17.172 -21.109 1 76.44 22 GLN B C 1
ATOM 2122 O O . GLN B 1 22 ? -2.551 17.188 -21.969 1 76.44 22 GLN B O 1
ATOM 2127 N N . ILE B 1 23 ? -3.27 16.984 -19.891 1 74.94 23 ILE B N 1
ATOM 2128 C CA . ILE B 1 23 ? -1.916 16.812 -19.375 1 74.94 23 ILE B CA 1
ATOM 2129 C C . ILE B 1 23 ? -1.332 15.5 -19.891 1 74.94 23 ILE B C 1
ATOM 2131 O O . ILE B 1 23 ? -0.186 15.453 -20.328 1 74.94 23 ILE B O 1
ATOM 2135 N N . SER B 1 24 ? -2.182 14.562 -19.875 1 69.44 24 SER B N 1
ATOM 2136 C CA . SER B 1 24 ? -1.748 13.242 -20.328 1 69.44 24 SER B CA 1
ATOM 2137 C C . SER B 1 24 ? -1.464 13.242 -21.828 1 69.44 24 SER B C 1
ATOM 2139 O O . SER B 1 24 ? -0.59 12.516 -22.297 1 69.44 24 SER B O 1
ATOM 2141 N N . ALA B 1 25 ? -2.205 14.047 -22.453 1 64.81 25 ALA B N 1
ATOM 2142 C CA . ALA B 1 25 ? -2.066 14.141 -23.906 1 64.81 25 ALA B CA 1
ATOM 2143 C C . ALA B 1 25 ? -0.867 15.008 -24.281 1 64.81 25 ALA B C 1
ATOM 2145 O O . ALA B 1 25 ? -0.523 15.117 -25.469 1 64.81 25 ALA B O 1
ATOM 2146 N N . GLY B 1 26 ? -0.27 15.508 -23.234 1 64.44 26 GLY B N 1
ATOM 2147 C CA . GLY B 1 26 ? 0.944 16.266 -23.484 1 64.44 26 GLY B CA 1
ATOM 2148 C C . GLY B 1 26 ? 0.676 17.719 -23.828 1 64.44 26 GLY B C 1
ATOM 2149 O O . GLY B 1 26 ? 1.556 18.422 -24.344 1 64.44 26 GLY B O 1
ATOM 2150 N N . THR B 1 27 ? -0.538 18.125 -23.75 1 65.94 27 THR B N 1
ATOM 2151 C CA . THR B 1 27 ? -0.869 19.516 -24.078 1 65.94 27 THR B CA 1
ATOM 2152 C C . THR B 1 27 ? -0.066 20.484 -23.203 1 65.94 27 THR B C 1
ATOM 2154 O O . THR B 1 27 ? 0.312 21.562 -23.656 1 65.94 27 THR B O 1
ATOM 2157 N N . TYR B 1 28 ? 0.053 20.141 -21.984 1 62.06 28 TYR B N 1
ATOM 2158 C CA . TYR B 1 28 ? 0.842 20.953 -21.062 1 62.06 28 TYR B CA 1
ATOM 2159 C C . TYR B 1 28 ? 2.18 20.297 -20.75 1 62.06 28 TYR B C 1
ATOM 2161 O O . TYR B 1 28 ? 2.369 19.734 -19.672 1 62.06 28 TYR B O 1
ATOM 2169 N N . ARG B 1 29 ? 2.922 19.797 -21.766 1 54.28 29 ARG B N 1
ATOM 2170 C CA . ARG B 1 29 ? 4.184 19.078 -21.625 1 54.28 29 ARG B CA 1
ATOM 2171 C C . ARG B 1 29 ? 5.309 20.016 -21.219 1 54.28 29 ARG B C 1
ATOM 2173 O O . ARG B 1 29 ? 5.23 21.219 -21.438 1 54.28 29 ARG B O 1
ATOM 2180 N N . ASP B 1 30 ? 6.379 19.547 -20.328 1 51 30 ASP B N 1
ATOM 2181 C CA . ASP B 1 30 ? 7.711 20.094 -20.078 1 51 30 ASP B CA 1
ATOM 2182 C C . ASP B 1 30 ? 7.684 21.109 -18.938 1 51 30 ASP B C 1
ATOM 2184 O O . ASP B 1 30 ? 8.164 22.234 -19.094 1 51 30 ASP B O 1
ATOM 2188 N N . GLY B 1 31 ? 6.902 20.688 -17.766 1 56.38 31 GLY B N 1
ATOM 2189 C CA . GLY B 1 31 ? 7.023 21.609 -16.656 1 56.38 31 GLY B CA 1
ATOM 2190 C C . GLY B 1 31 ? 6.312 22.938 -16.906 1 56.38 31 GLY B C 1
ATOM 2191 O O . GLY B 1 31 ? 6.617 23.938 -16.266 1 56.38 31 GLY B O 1
ATOM 2192 N N . ILE B 1 32 ? 5.461 22.828 -17.859 1 61 32 ILE B N 1
ATOM 2193 C CA . ILE B 1 32 ? 4.805 24.047 -18.297 1 61 32 ILE B CA 1
ATOM 2194 C C . ILE B 1 32 ? 3.758 24.469 -17.266 1 61 32 ILE B C 1
ATOM 2196 O O . ILE B 1 32 ? 3.141 23.609 -16.625 1 61 32 ILE B O 1
ATOM 2200 N N . GLN B 1 33 ? 3.775 25.656 -17.047 1 76.75 33 GLN B N 1
ATOM 2201 C CA . GLN B 1 33 ? 2.783 26.312 -16.2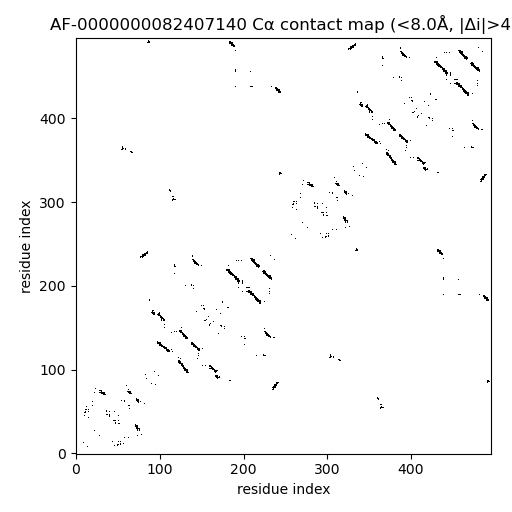03 1 76.75 33 GLN B CA 1
ATOM 2202 C C . GLN B 1 33 ? 1.381 26.172 -16.781 1 76.75 33 GLN B C 1
ATOM 2204 O O . GLN B 1 33 ? 1.177 26.406 -17.984 1 76.75 33 GLN B O 1
ATOM 2209 N N . LEU B 1 34 ? 0.505 25.578 -15.969 1 83.62 34 LEU B N 1
ATOM 2210 C CA . LEU B 1 34 ? -0.898 25.578 -16.375 1 83.62 34 LEU B CA 1
ATOM 2211 C C . LEU B 1 34 ? -1.452 27 -16.375 1 83.62 34 LEU B C 1
ATOM 2213 O O . LEU B 1 34 ? -0.933 27.875 -15.672 1 83.62 34 LEU B O 1
ATOM 2217 N N . PRO B 1 35 ? -2.465 27.188 -17.219 1 84.31 35 PRO B N 1
ATOM 2218 C CA . PRO B 1 35 ? -3.141 28.484 -17.109 1 84.31 35 PRO B CA 1
ATOM 2219 C C . PRO B 1 35 ? -3.594 28.797 -15.695 1 84.31 35 PRO B C 1
ATOM 2221 O O . PRO B 1 35 ? -3.783 27.891 -14.883 1 84.31 35 PRO B O 1
ATOM 2224 N N . THR B 1 36 ? -3.553 30.078 -15.391 1 82.5 36 THR B N 1
ATOM 2225 C CA . THR B 1 36 ? -4.008 30.531 -14.078 1 82.5 36 THR B CA 1
ATOM 2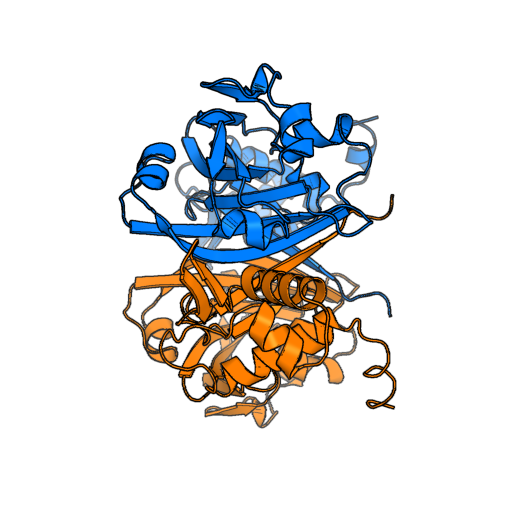226 C C . THR B 1 36 ? -5.461 30.109 -13.844 1 82.5 36 THR B C 1
ATOM 2228 O O . THR B 1 36 ? -6.168 29.75 -14.781 1 82.5 36 THR B O 1
ATOM 2231 N N . GLU B 1 37 ? -5.812 30.109 -12.555 1 85.12 37 GLU B N 1
ATOM 2232 C CA . GLU B 1 37 ? -7.191 29.797 -12.195 1 85.12 37 GLU B CA 1
ATOM 2233 C C . GLU B 1 37 ? -8.18 30.688 -12.945 1 85.12 37 GLU B C 1
ATOM 2235 O O . GLU B 1 37 ? -9.219 30.219 -13.406 1 85.12 37 GLU B O 1
ATOM 2240 N N . SER B 1 38 ? -7.801 31.984 -13.055 1 86.69 38 SER B N 1
ATOM 2241 C CA . SER B 1 38 ? -8.656 32.938 -13.758 1 86.69 38 SER B CA 1
ATOM 2242 C C . SER B 1 38 ? -8.773 32.594 -15.234 1 86.69 38 SER B C 1
ATOM 2244 O O . SER B 1 38 ? -9.859 32.625 -15.812 1 86.69 38 SER B O 1
ATOM 2246 N N . GLU B 1 39 ? -7.684 32.281 -15.883 1 88.69 39 GLU B N 1
ATOM 2247 C CA . GLU B 1 39 ? -7.672 31.906 -17.297 1 88.69 39 GLU B CA 1
ATOM 2248 C C . GLU B 1 39 ? -8.492 30.641 -17.547 1 88.69 39 GLU B C 1
ATOM 2250 O O . GLU B 1 39 ? -9.258 30.578 -18.516 1 88.69 39 GLU B O 1
ATOM 2255 N N . LEU B 1 40 ? -8.312 29.656 -16.703 1 87.88 40 LEU B N 1
ATOM 2256 C CA . LEU B 1 40 ? -9.031 28.406 -16.875 1 87.88 40 LEU B CA 1
ATOM 2257 C C . LEU B 1 40 ? -10.531 28.594 -16.641 1 87.88 40 LEU B C 1
ATOM 2259 O O . LEU B 1 40 ? -11.352 27.969 -17.328 1 87.88 40 LEU B O 1
ATOM 2263 N N . ALA B 1 41 ? -10.805 29.422 -15.656 1 89.88 41 ALA B N 1
ATOM 2264 C CA . ALA B 1 41 ? -12.211 29.734 -15.398 1 89.88 41 ALA B CA 1
ATOM 2265 C C . ALA B 1 41 ? -12.867 30.328 -16.641 1 89.88 41 ALA B C 1
ATOM 2267 O O . ALA B 1 41 ? -13.969 29.938 -17.016 1 89.88 41 ALA B O 1
ATOM 2268 N N . GLN B 1 42 ? -12.242 31.25 -17.25 1 89.5 42 GLN B N 1
ATOM 2269 C CA . GLN B 1 42 ? -12.742 31.922 -18.438 1 89.5 42 GLN B CA 1
ATOM 2270 C C . GLN B 1 42 ? -12.852 30.953 -19.609 1 89.5 42 GLN B C 1
ATOM 2272 O O . GLN B 1 42 ? -13.875 30.906 -20.297 1 89.5 42 GLN B O 1
ATOM 2277 N N . HIS B 1 43 ? -11.875 30.141 -19.812 1 88.12 43 HIS B N 1
ATOM 2278 C CA . HIS B 1 43 ? -11.797 29.234 -20.938 1 88.12 43 HIS B CA 1
ATOM 2279 C C . HIS B 1 43 ? -12.867 28.141 -20.859 1 88.12 43 HIS B C 1
ATOM 2281 O O . HIS B 1 43 ? -13.422 27.734 -21.875 1 88.12 43 HIS B O 1
ATOM 2287 N N . HIS B 1 44 ? -13.156 27.75 -19.625 1 88.31 44 HIS B N 1
ATOM 2288 C CA . HIS B 1 44 ? -14.047 26.609 -19.484 1 88.31 44 HIS B CA 1
ATOM 2289 C C . HIS B 1 44 ? -15.43 27.031 -19.016 1 88.31 44 HIS B C 1
ATOM 2291 O O . HIS B 1 44 ? -16.328 26.203 -18.844 1 88.31 44 HIS B O 1
ATOM 2297 N N . GLY B 1 45 ? -15.562 28.328 -18.766 1 88.88 45 GLY B N 1
ATOM 2298 C CA . GLY B 1 45 ? -16.859 28.859 -18.359 1 88.88 45 GLY B CA 1
ATOM 2299 C C . GLY B 1 45 ? -17.297 28.375 -16.984 1 88.88 45 GLY B C 1
ATOM 2300 O O . GLY B 1 45 ? -18.453 28.016 -16.781 1 88.88 45 GLY B O 1
ATOM 2301 N N . VAL B 1 46 ? -16.344 28.203 -16.125 1 88.56 46 VAL B N 1
ATOM 2302 C CA . VAL B 1 46 ? -16.641 27.797 -14.758 1 88.56 46 VAL B CA 1
ATOM 2303 C C . VAL B 1 46 ? -16.109 28.828 -13.773 1 88.56 46 VAL B C 1
ATOM 2305 O O . VAL B 1 46 ? -15.367 29.734 -14.156 1 88.56 46 VAL B O 1
ATOM 2308 N N . SER B 1 47 ? -16.578 28.766 -12.531 1 87.94 47 SER B N 1
ATOM 2309 C CA . SER B 1 47 ? -16.125 29.688 -11.508 1 87.94 47 SER B CA 1
ATOM 2310 C C . SER B 1 47 ? -14.672 29.406 -11.109 1 87.94 47 SER B C 1
ATOM 2312 O O . SER B 1 47 ? -14.18 28.297 -11.32 1 87.94 47 SER B O 1
ATOM 2314 N N . ARG B 1 48 ? -13.992 30.469 -10.586 1 84.75 48 ARG B N 1
ATOM 2315 C CA . ARG B 1 48 ? -12.641 30.297 -10.062 1 84.75 48 ARG B CA 1
ATOM 2316 C C . ARG B 1 48 ? -12.617 29.219 -8.969 1 84.75 48 ARG B C 1
ATOM 2318 O O . ARG B 1 48 ? -11.648 28.469 -8.852 1 84.75 48 ARG B O 1
ATOM 2325 N N . GLN B 1 49 ? -13.695 29.188 -8.273 1 81.19 49 GLN B N 1
ATOM 2326 C CA . GLN B 1 49 ? -13.797 28.172 -7.223 1 81.19 49 GLN B CA 1
ATOM 2327 C C . GLN B 1 49 ? -13.812 26.766 -7.812 1 81.19 49 GLN B C 1
ATOM 2329 O O . GLN B 1 49 ? -13.211 25.844 -7.254 1 81.19 49 GLN B O 1
ATOM 2334 N N . THR B 1 50 ? -14.484 26.656 -8.805 1 83.44 50 THR B N 1
ATOM 2335 C CA . THR B 1 50 ? -14.531 25.375 -9.508 1 83.44 50 THR B CA 1
ATOM 2336 C C . THR B 1 50 ? -13.148 24.984 -10.008 1 83.44 50 THR B C 1
ATOM 2338 O O . THR B 1 50 ? -12.734 23.828 -9.875 1 83.44 50 THR B O 1
ATOM 2341 N N . VAL B 1 51 ? -12.438 25.922 -10.609 1 85.19 51 VAL B N 1
ATOM 2342 C CA . VAL B 1 51 ? -11.086 25.656 -11.102 1 85.19 51 VAL B CA 1
ATOM 2343 C C . VAL B 1 51 ? -10.18 25.266 -9.938 1 85.19 51 VAL B C 1
ATOM 2345 O O . VAL B 1 51 ? -9.406 24.312 -10.039 1 85.19 51 VAL B O 1
ATOM 2348 N N . ARG B 1 52 ? -10.344 26 -8.898 1 78.75 52 ARG B N 1
ATOM 2349 C CA . ARG B 1 52 ? -9.531 25.719 -7.715 1 78.75 52 ARG B CA 1
ATOM 2350 C C . ARG B 1 52 ? -9.766 24.281 -7.223 1 78.75 52 ARG B C 1
ATOM 2352 O O . ARG B 1 52 ? -8.812 23.578 -6.895 1 78.75 52 ARG B O 1
ATOM 2359 N N . ARG B 1 53 ? -10.953 23.906 -7.199 1 79.81 53 ARG B N 1
ATOM 2360 C CA . ARG B 1 53 ? -11.281 22.547 -6.762 1 79.81 53 ARG B CA 1
ATOM 2361 C C . ARG B 1 53 ? -10.695 21.516 -7.707 1 79.81 53 ARG B C 1
ATOM 2363 O O . ARG B 1 53 ? -10.203 20.469 -7.27 1 79.81 53 ARG B O 1
ATOM 2370 N N . ALA B 1 54 ? -10.82 21.812 -8.898 1 82.5 54 ALA B N 1
ATOM 2371 C CA . ALA B 1 54 ? -10.227 20.906 -9.891 1 82.5 54 ALA B CA 1
ATOM 2372 C C . ALA B 1 54 ? -8.719 20.781 -9.672 1 82.5 54 ALA B C 1
ATOM 2374 O O . ALA B 1 54 ? -8.172 19.672 -9.75 1 82.5 54 ALA B O 1
ATOM 2375 N N . PHE B 1 55 ? -8.078 21.922 -9.406 1 79.56 55 PHE B N 1
ATOM 2376 C CA . PHE B 1 55 ? -6.645 21.906 -9.156 1 79.56 55 PHE B CA 1
ATOM 2377 C C . PHE B 1 55 ? -6.324 21.109 -7.898 1 79.56 55 PHE B C 1
ATOM 2379 O O . PHE B 1 55 ? -5.309 20.406 -7.844 1 79.56 55 PHE B O 1
ATOM 2386 N N . HIS B 1 56 ? -7.219 21.203 -6.965 1 76.06 56 HIS B N 1
ATOM 2387 C CA . HIS B 1 56 ? -7.016 20.422 -5.746 1 76.06 56 HIS B CA 1
ATOM 2388 C C . HIS B 1 56 ? -6.973 18.938 -6.043 1 76.06 56 HIS B C 1
ATOM 2390 O O . HIS B 1 56 ? -6.109 18.219 -5.527 1 76.06 56 HIS B O 1
ATOM 2396 N N . ASP B 1 57 ? -7.879 18.5 -6.867 1 74.5 57 ASP B N 1
ATOM 2397 C CA . ASP B 1 57 ? -7.898 17.094 -7.258 1 74.5 57 ASP B CA 1
ATOM 2398 C C . ASP B 1 57 ? -6.598 16.688 -7.945 1 74.5 57 ASP B C 1
ATOM 2400 O O . ASP B 1 57 ? -6.02 15.641 -7.633 1 74.5 57 ASP B O 1
ATOM 2404 N N . LEU B 1 58 ? -6.195 17.516 -8.836 1 77.19 58 LEU B N 1
ATOM 2405 C CA . LEU B 1 58 ? -5.008 17.203 -9.625 1 77.19 58 LEU B CA 1
ATOM 2406 C C . LEU B 1 58 ? -3.758 17.219 -8.75 1 77.19 58 LEU B C 1
ATOM 2408 O O . LEU B 1 58 ? -2.852 16.406 -8.953 1 77.19 58 LEU B O 1
ATOM 2412 N N . VAL B 1 59 ? -3.758 18.094 -7.812 1 73.19 59 VAL B N 1
ATOM 2413 C CA . VAL B 1 59 ? -2.646 18.141 -6.867 1 73.19 59 VAL B CA 1
ATOM 2414 C C . VAL B 1 59 ? -2.664 16.891 -5.984 1 73.19 59 VAL B C 1
ATOM 2416 O O . VAL B 1 59 ? -1.627 16.266 -5.773 1 73.19 59 VAL B O 1
ATOM 2419 N N . ALA B 1 60 ? -3.879 16.703 -5.586 1 67.88 60 ALA B N 1
ATOM 2420 C CA . ALA B 1 60 ? -4.027 15.523 -4.723 1 67.88 60 ALA B CA 1
ATOM 2421 C C . ALA B 1 60 ? -3.561 14.258 -5.438 1 67.88 60 ALA B C 1
ATOM 2423 O O . ALA B 1 60 ? -3.006 13.359 -4.809 1 67.88 60 ALA B O 1
ATOM 2424 N N . GLU B 1 61 ? -3.76 14.305 -6.668 1 68.12 61 GLU B N 1
ATOM 2425 C CA . GLU B 1 61 ? -3.373 13.148 -7.477 1 68.12 61 GLU B CA 1
ATOM 2426 C C . GLU B 1 61 ? -1.908 13.234 -7.895 1 68.12 61 GLU B C 1
ATOM 2428 O O . GLU B 1 61 ? -1.374 12.297 -8.492 1 68.12 61 GLU B O 1
ATOM 2433 N N . GLY B 1 62 ? -1.305 14.336 -7.551 1 68.06 62 GLY B N 1
ATOM 2434 C CA . GLY B 1 62 ? 0.102 14.531 -7.867 1 68.06 62 GLY B CA 1
ATOM 2435 C C . GLY B 1 62 ? 0.345 14.883 -9.32 1 68.06 62 GLY B C 1
ATOM 2436 O O . GLY B 1 62 ? 1.478 14.812 -9.805 1 68.06 62 GLY B O 1
ATOM 2437 N N . ILE B 1 63 ? -0.68 15.125 -10.023 1 70.69 63 ILE B N 1
ATOM 2438 C CA . ILE B 1 63 ? -0.585 15.414 -11.445 1 70.69 63 ILE B CA 1
ATOM 2439 C C . ILE B 1 63 ? -0.014 16.812 -11.656 1 70.69 63 ILE B C 1
ATOM 2441 O O . ILE B 1 63 ? 0.753 17.047 -12.594 1 70.69 63 ILE B O 1
ATOM 2445 N N . VAL B 1 64 ? -0.427 17.688 -10.773 1 76.31 64 VAL B N 1
ATOM 2446 C CA . VAL B 1 64 ? 0.087 19.047 -10.82 1 76.31 64 VAL B CA 1
ATOM 2447 C C . VAL B 1 64 ? 0.552 19.484 -9.438 1 76.31 64 VAL B C 1
ATOM 2449 O O . VAL B 1 64 ? 0.21 18.844 -8.438 1 76.31 64 VAL B O 1
ATOM 2452 N N . TYR B 1 65 ? 1.507 20.484 -9.43 1 74.19 65 TYR B N 1
ATOM 2453 C CA . TYR B 1 65 ? 1.893 21.109 -8.172 1 74.19 65 TYR B CA 1
ATOM 2454 C C . TYR B 1 65 ? 1.827 22.641 -8.266 1 74.19 65 TYR B C 1
ATOM 2456 O O . TYR B 1 65 ? 1.968 23.203 -9.359 1 74.19 65 TYR B O 1
ATOM 2464 N N . ARG B 1 66 ? 1.528 23.234 -7.133 1 76 66 ARG B N 1
ATOM 2465 C CA . ARG B 1 66 ? 1.368 24.688 -7.086 1 76 66 ARG B CA 1
ATOM 2466 C C . ARG B 1 66 ? 2.596 25.359 -6.477 1 76 66 ARG B C 1
ATOM 2468 O O . ARG B 1 66 ? 3.178 24.844 -5.52 1 76 66 ARG B O 1
ATOM 2475 N N . VAL B 1 67 ? 3.053 26.406 -7.16 1 69.44 67 VAL B N 1
ATOM 2476 C CA . VAL B 1 67 ? 4.121 27.25 -6.629 1 69.44 67 VAL B CA 1
ATOM 2477 C C . VAL B 1 67 ? 3.564 28.609 -6.25 1 69.44 67 VAL B C 1
ATOM 2479 O O . VAL B 1 67 ? 3.041 29.344 -7.105 1 69.44 67 VAL B O 1
ATOM 2482 N N . PRO B 1 68 ? 3.654 28.922 -4.949 1 66.06 68 PRO B N 1
ATOM 2483 C CA . PRO B 1 68 ? 3.148 30.234 -4.555 1 66.06 68 PRO B CA 1
ATOM 2484 C C . PRO B 1 68 ? 3.723 31.375 -5.398 1 66.06 68 PRO B C 1
ATOM 2486 O O . PRO B 1 68 ? 4.934 31.422 -5.621 1 66.06 68 PRO B O 1
ATOM 2489 N N . GLY B 1 69 ? 2.803 32.156 -5.711 1 65.69 69 GLY B N 1
ATOM 2490 C CA . GLY B 1 69 ? 3.195 33.375 -6.441 1 65.69 69 GLY B CA 1
ATOM 2491 C C . GLY B 1 69 ? 3.59 33.094 -7.879 1 65.69 69 GLY B C 1
ATOM 2492 O O . GLY B 1 69 ? 3.809 34 -8.656 1 65.69 69 GLY B O 1
ATOM 2493 N N . ARG B 1 70 ? 3.754 31.797 -8.258 1 70.62 70 ARG B N 1
ATOM 2494 C CA . ARG B 1 70 ? 4.227 31.5 -9.602 1 70.62 70 ARG B CA 1
ATOM 2495 C C . ARG B 1 70 ? 3.148 30.781 -10.414 1 70.62 70 ARG B C 1
ATOM 2497 O O . ARG B 1 70 ? 2.992 31.047 -11.609 1 70.62 70 ARG B O 1
ATOM 2504 N N . GLY B 1 71 ? 2.463 29.906 -9.734 1 77 71 GLY B N 1
ATOM 2505 C CA . GLY B 1 71 ? 1.4 29.234 -10.469 1 77 71 GLY B CA 1
ATOM 2506 C C . GLY B 1 71 ? 1.373 27.734 -10.25 1 77 71 GLY B C 1
ATOM 2507 O O . GLY B 1 71 ? 1.866 27.25 -9.234 1 77 71 GLY B O 1
ATOM 2508 N N . THR B 1 72 ? 0.557 27.016 -11.133 1 81.12 72 THR B N 1
ATOM 2509 C CA . THR B 1 72 ? 0.368 25.578 -11.078 1 81.12 72 THR B CA 1
ATOM 2510 C C . THR B 1 72 ? 1.109 24.891 -12.227 1 81.12 72 THR B C 1
ATOM 2512 O O . THR B 1 72 ? 1.027 25.328 -13.375 1 81.12 72 THR B O 1
ATOM 2515 N N . PHE B 1 73 ? 1.852 23.875 -11.906 1 76.75 73 PHE B N 1
ATOM 2516 C CA . PHE B 1 73 ? 2.711 23.203 -12.875 1 76.75 73 PHE B CA 1
ATOM 2517 C C . PHE B 1 73 ? 2.387 21.719 -12.945 1 76.75 73 PHE B C 1
ATOM 2519 O O . PHE B 1 73 ? 1.958 21.109 -11.961 1 76.75 73 PHE B O 1
ATOM 2526 N N . VAL B 1 74 ? 2.527 21.219 -14.18 1 74.88 74 VAL B N 1
ATOM 2527 C CA . VAL B 1 74 ? 2.361 19.781 -14.359 1 74.88 74 VAL B CA 1
ATOM 2528 C C . VAL B 1 74 ? 3.564 19.031 -13.781 1 74.88 74 VAL B C 1
ATOM 2530 O O . VAL B 1 74 ? 4.711 19.438 -14 1 74.88 74 VAL B O 1
ATOM 2533 N N . THR B 1 75 ? 3.24 18.156 -12.867 1 66.75 75 THR B N 1
ATOM 2534 C CA . THR B 1 75 ? 4.312 17.344 -12.32 1 66.75 75 THR B CA 1
ATOM 2535 C C . THR B 1 75 ? 4.98 16.516 -13.422 1 66.75 75 THR B C 1
ATOM 2537 O O . THR B 1 75 ? 4.305 15.953 -14.281 1 66.75 75 THR B O 1
ATOM 2540 N N . GLU B 1 76 ? 6.176 16.906 -13.75 1 53.25 76 GLU B N 1
ATOM 2541 C CA . GLU B 1 76 ? 6.883 16.188 -14.797 1 53.25 76 GLU B CA 1
ATOM 2542 C C . GLU B 1 76 ? 6.551 14.703 -14.766 1 53.25 76 GLU B C 1
ATOM 2544 O O . GLU B 1 76 ? 6.488 14.047 -15.812 1 53.25 76 GLU B O 1
ATOM 2549 N N . ASN B 1 77 ? 6.582 14.086 -13.727 1 47.59 77 ASN B N 1
ATOM 2550 C CA . ASN B 1 77 ? 6.469 12.633 -13.781 1 47.59 77 ASN B CA 1
ATOM 2551 C C . ASN B 1 77 ? 5.031 12.188 -14.031 1 47.59 77 ASN B C 1
ATOM 2553 O O . ASN B 1 77 ? 4.43 11.516 -13.195 1 47.59 77 ASN B O 1
ATOM 2557 N N . SER B 1 78 ? 4.285 12.992 -14.672 1 44.44 78 SER B N 1
ATOM 2558 C CA . SER B 1 78 ? 2.924 12.656 -15.07 1 44.44 78 SER B CA 1
ATOM 2559 C C . SER B 1 78 ? 2.836 11.227 -15.586 1 44.44 78 SER B C 1
ATOM 2561 O O . SER B 1 78 ? 1.741 10.711 -15.836 1 44.44 78 SER B O 1
ATOM 2563 N N . GLY B 1 79 ? 3.893 10.711 -15.914 1 44.78 79 GLY B N 1
ATOM 2564 C CA . GLY B 1 79 ? 3.857 9.336 -16.375 1 44.78 79 GLY B CA 1
ATOM 2565 C C . GLY B 1 79 ? 3.557 8.344 -15.266 1 44.78 79 GLY B C 1
ATOM 2566 O O . GLY B 1 79 ? 3.672 7.133 -15.461 1 44.78 79 GLY B O 1
ATOM 2567 N N . ARG B 1 80 ? 3.404 8.992 -14.133 1 50.53 80 ARG B N 1
ATOM 2568 C CA . ARG B 1 80 ? 3.135 8.031 -13.07 1 50.53 80 ARG B CA 1
ATOM 2569 C C . ARG B 1 80 ? 1.754 7.402 -13.234 1 50.53 80 ARG B C 1
ATOM 2571 O O . ARG B 1 80 ? 0.766 8.117 -13.438 1 50.53 80 ARG B O 1
ATOM 2578 N N . TYR B 1 81 ? 1.834 6.207 -13.773 1 48.97 81 TYR B N 1
ATOM 2579 C CA . TYR B 1 81 ? 0.609 5.414 -13.82 1 48.97 81 TYR B CA 1
ATOM 2580 C C . TYR B 1 81 ? -0.039 5.324 -12.445 1 48.97 81 TYR B C 1
ATOM 2582 O O . TYR B 1 81 ? 0.53 4.738 -11.523 1 48.97 81 TYR B O 1
ATOM 2590 N N . LEU B 1 82 ? -0.888 6.348 -12.109 1 51.94 82 LEU B N 1
ATOM 2591 C CA . LEU B 1 82 ? -1.598 6.363 -10.836 1 51.94 82 LEU B CA 1
ATOM 2592 C C . LEU B 1 82 ? -2.818 5.449 -10.883 1 51.94 82 LEU B C 1
ATOM 2594 O O . LEU B 1 82 ? -3.699 5.625 -11.727 1 51.94 82 LEU B O 1
ATOM 2598 N N . ARG B 1 83 ? -2.641 4.176 -10.375 1 55.62 83 ARG B N 1
ATOM 2599 C CA . ARG B 1 83 ? -3.836 3.34 -10.328 1 55.62 83 ARG B CA 1
ATOM 2600 C C . ARG B 1 83 ? -4.453 3.344 -8.938 1 55.62 83 ARG B C 1
ATOM 2602 O O . ARG B 1 83 ? -3.746 3.229 -7.938 1 55.62 83 ARG B O 1
ATOM 2609 N N . HIS B 1 84 ? -5.688 3.752 -8.945 1 53.06 84 HIS B N 1
ATOM 2610 C CA . HIS B 1 84 ? -6.539 3.576 -7.773 1 53.06 84 HIS B CA 1
ATOM 2611 C C . HIS B 1 84 ? -6.977 2.125 -7.625 1 53.06 84 HIS B C 1
ATOM 2613 O O . HIS B 1 84 ? -7.652 1.581 -8.508 1 53.06 84 HIS B O 1
ATOM 2619 N N . LEU B 1 85 ? -6.293 1.411 -6.754 1 60.41 85 LEU B N 1
ATOM 2620 C CA . LEU B 1 85 ? -6.77 0.053 -6.516 1 60.41 85 LEU B CA 1
ATOM 2621 C C . LEU B 1 85 ? -7.602 -0.016 -5.242 1 60.41 85 LEU B C 1
ATOM 2623 O O . LEU B 1 85 ? -7.055 -0.103 -4.141 1 60.41 85 LEU B O 1
ATOM 2627 N N . GLY B 1 86 ? -8.914 0.271 -5.434 1 61.09 86 GLY B N 1
ATOM 2628 C CA . GLY B 1 86 ? -9.789 0.21 -4.273 1 61.09 86 GLY B CA 1
ATOM 2629 C C . GLY B 1 86 ? -10.586 -1.075 -4.195 1 61.09 86 GLY B C 1
ATOM 2630 O O . GLY B 1 86 ? -11.234 -1.35 -3.182 1 61.09 86 GLY B O 1
ATOM 2631 N N . SER B 1 87 ? -10.516 -1.831 -5.32 1 70.81 87 SER B N 1
ATOM 2632 C CA . SER B 1 87 ? -11.336 -3.041 -5.324 1 70.81 87 SER B CA 1
ATOM 2633 C C . SER B 1 87 ? -10.648 -4.168 -6.086 1 70.81 87 SER B C 1
ATOM 2635 O O . SER B 1 87 ? -9.688 -3.934 -6.82 1 70.81 87 SER B O 1
ATOM 2637 N N . ILE B 1 88 ? -11.086 -5.324 -5.82 1 77.44 88 ILE B N 1
ATOM 2638 C CA . ILE B 1 88 ? -10.594 -6.492 -6.539 1 77.44 88 ILE B CA 1
ATOM 2639 C C . ILE B 1 88 ? -10.859 -6.332 -8.031 1 77.44 88 ILE B C 1
ATOM 2641 O O . ILE B 1 88 ? -10.047 -6.746 -8.867 1 77.44 88 ILE B O 1
ATOM 2645 N N . GLU B 1 89 ? -11.961 -5.656 -8.398 1 73.31 89 GLU B N 1
ATOM 2646 C CA . GLU B 1 89 ? -12.281 -5.395 -9.805 1 73.31 89 GLU B CA 1
ATOM 2647 C C . GLU B 1 89 ? -11.203 -4.543 -10.469 1 73.31 89 GLU B C 1
ATOM 2649 O O . GLU B 1 89 ? -10.852 -4.773 -11.625 1 73.31 89 GLU B O 1
ATOM 2654 N N . ASP B 1 90 ? -10.727 -3.646 -9.703 1 73.06 90 ASP B N 1
ATOM 2655 C CA . ASP B 1 90 ? -9.664 -2.789 -10.211 1 73.06 90 ASP B CA 1
ATOM 2656 C C . ASP B 1 90 ? -8.398 -3.594 -10.5 1 73.06 90 ASP B C 1
ATOM 2658 O O . ASP B 1 90 ? -7.684 -3.314 -11.469 1 73.06 90 ASP B O 1
ATOM 2662 N N . LEU B 1 91 ? -8.227 -4.613 -9.688 1 78.5 91 LEU B N 1
ATOM 2663 C CA . LEU B 1 91 ? -7.043 -5.445 -9.844 1 78.5 91 LEU B CA 1
ATOM 2664 C C . LEU B 1 91 ? -7.18 -6.371 -11.047 1 78.5 91 LEU B C 1
ATOM 2666 O O . LEU B 1 91 ? -6.18 -6.758 -11.656 1 78.5 91 LEU B O 1
ATOM 2670 N N . MET B 1 92 ? -8.398 -6.73 -11.305 1 73.38 92 MET B N 1
ATOM 2671 C CA . MET B 1 92 ? -8.664 -7.691 -12.375 1 73.38 92 MET B CA 1
ATOM 2672 C C . MET B 1 92 ? -8.469 -7.047 -13.742 1 73.38 92 MET B C 1
ATOM 2674 O O . MET B 1 92 ? -8.141 -7.727 -14.711 1 73.38 92 MET B O 1
ATOM 2678 N N . ASN B 1 93 ? -8.695 -5.75 -13.727 1 67.25 93 ASN B N 1
ATOM 2679 C CA . ASN B 1 93 ? -8.609 -5.055 -15.008 1 67.25 93 ASN B CA 1
ATOM 2680 C C . ASN B 1 93 ? -7.383 -4.156 -15.078 1 67.25 93 ASN B C 1
ATOM 2682 O O . ASN B 1 93 ? -7.031 -3.5 -14.094 1 67.25 93 ASN B O 1
ATOM 2686 N N . LEU B 1 94 ? -6.625 -4.484 -16.156 1 64.88 94 LEU B N 1
ATOM 2687 C CA . LEU B 1 94 ? -5.516 -3.562 -16.391 1 64.88 94 LEU B CA 1
ATOM 2688 C C . LEU B 1 94 ? -6.031 -2.18 -16.781 1 64.88 94 LEU B C 1
ATOM 2690 O O . LEU B 1 94 ? -7.148 -2.047 -17.281 1 64.88 94 LEU B O 1
ATOM 2694 N N . SER B 1 95 ? -5.285 -1.31 -16.406 1 61.31 95 SER B N 1
ATOM 2695 C CA . SER B 1 95 ? -5.633 0.026 -16.875 1 61.31 95 SER B CA 1
ATOM 2696 C C . SER B 1 95 ? -5.629 0.089 -18.391 1 61.31 95 SER B C 1
ATOM 2698 O O . SER B 1 95 ? -4.934 -0.688 -19.062 1 61.31 95 SER B O 1
ATOM 2700 N N . ARG B 1 96 ? -6.531 0.852 -18.969 1 58.09 96 ARG B N 1
ATOM 2701 C CA . ARG B 1 96 ? -6.832 0.971 -20.391 1 58.09 96 ARG B CA 1
ATOM 2702 C C . ARG B 1 96 ? -5.555 1.177 -21.203 1 58.09 96 ARG B C 1
ATOM 2704 O O . ARG B 1 96 ? -5.488 0.79 -22.375 1 58.09 96 ARG B O 1
ATOM 2711 N N . ASP B 1 97 ? -4.559 1.445 -20.609 1 70.69 97 ASP B N 1
ATOM 2712 C CA . ASP B 1 97 ? -3.389 1.756 -21.422 1 70.69 97 ASP B CA 1
ATOM 2713 C C . ASP B 1 97 ? -2.201 0.876 -21.031 1 70.69 97 ASP B C 1
ATOM 2715 O O . ASP B 1 97 ? -1.047 1.252 -21.25 1 70.69 97 ASP B O 1
ATOM 2719 N N . THR B 1 98 ? -2.523 -0.291 -20.516 1 81.75 98 THR B N 1
ATOM 2720 C CA . THR B 1 98 ? -1.438 -1.199 -20.156 1 81.75 98 THR B CA 1
ATOM 2721 C C . THR B 1 98 ? -1.671 -2.582 -20.75 1 81.75 98 THR B C 1
ATOM 2723 O O . THR B 1 98 ? -2.809 -2.955 -21.047 1 81.75 98 THR B O 1
ATOM 2726 N N . THR B 1 99 ? -0.599 -3.266 -21.156 1 87.31 99 THR B N 1
ATOM 2727 C CA . THR B 1 99 ? -0.658 -4.656 -21.594 1 87.31 99 THR B CA 1
ATOM 2728 C C . THR B 1 99 ? 0.219 -5.535 -20.703 1 87.31 99 THR B C 1
ATOM 2730 O O . THR B 1 99 ? 1.187 -5.059 -20.109 1 87.31 99 THR B O 1
ATOM 2733 N N . MET B 1 100 ? -0.251 -6.688 -20.625 1 89.56 100 MET B N 1
ATOM 2734 C CA . MET B 1 100 ? 0.528 -7.719 -19.938 1 89.56 100 MET B CA 1
ATOM 2735 C C . MET B 1 100 ? 1.276 -8.586 -20.953 1 89.56 100 MET B C 1
ATOM 2737 O O . MET B 1 100 ? 0.719 -8.977 -21.969 1 89.56 100 MET B O 1
ATOM 2741 N N . GLU B 1 101 ? 2.545 -8.852 -20.734 1 93.44 101 GLU B N 1
ATOM 2742 C CA . GLU B 1 101 ? 3.357 -9.742 -21.562 1 93.44 101 GLU B CA 1
ATOM 2743 C C . GLU B 1 101 ? 3.951 -10.875 -20.734 1 93.44 101 GLU B C 1
ATOM 2745 O O . GLU B 1 101 ? 4.582 -10.633 -19.703 1 93.44 101 GLU B O 1
ATOM 2750 N N . VAL B 1 102 ? 3.766 -12.094 -21.219 1 95.06 102 VAL B N 1
ATOM 2751 C CA . VAL B 1 102 ? 4.312 -13.25 -20.531 1 95.06 102 VAL B CA 1
ATOM 2752 C C . VAL B 1 102 ? 5.816 -13.352 -20.781 1 95.06 102 VAL B C 1
ATOM 2754 O O . VAL B 1 102 ? 6.25 -13.445 -21.938 1 95.06 102 VAL B O 1
ATOM 2757 N N . VAL B 1 103 ? 6.586 -13.281 -19.766 1 95.19 103 VAL B N 1
ATOM 2758 C CA . VAL B 1 103 ? 8.039 -13.391 -19.828 1 95.19 103 VAL B CA 1
ATOM 2759 C C . VAL B 1 103 ? 8.453 -14.859 -19.719 1 95.19 103 VAL B C 1
ATOM 2761 O O . VAL B 1 103 ? 9.305 -15.328 -20.469 1 95.19 103 VAL B O 1
ATOM 2764 N N . SER B 1 104 ? 7.902 -15.547 -18.766 1 94.5 104 SER B N 1
ATOM 2765 C CA . SER B 1 104 ? 8.055 -16.984 -18.578 1 94.5 104 SER B CA 1
ATOM 2766 C C . SER B 1 104 ? 6.699 -17.672 -18.469 1 94.5 104 SER B C 1
ATOM 2768 O O . SER B 1 104 ? 5.859 -17.297 -17.656 1 94.5 104 SER B O 1
ATOM 2770 N N . PRO B 1 105 ? 6.484 -18.625 -19.297 1 93.56 105 PRO B N 1
ATOM 2771 C CA . PRO B 1 105 ? 5.172 -19.266 -19.312 1 93.56 105 PRO B CA 1
ATOM 2772 C C . PRO B 1 105 ? 4.895 -20.062 -18.047 1 93.56 105 PRO B C 1
ATOM 2774 O O . PRO B 1 105 ? 5.809 -20.297 -17.25 1 93.56 105 PRO B O 1
ATOM 2777 N N . LEU B 1 106 ? 3.643 -20.391 -17.938 1 94.19 106 LEU B N 1
ATOM 2778 C CA . LEU B 1 106 ? 3.203 -21.172 -16.781 1 94.19 106 LEU B CA 1
ATOM 2779 C C . LEU B 1 106 ? 3.93 -22.516 -16.734 1 94.19 106 LEU B C 1
ATOM 2781 O O . LEU B 1 106 ? 3.91 -23.266 -17.703 1 94.19 106 LEU B O 1
ATOM 2785 N N . GLN B 1 107 ? 4.605 -22.75 -15.641 1 94.62 107 GLN B N 1
ATOM 2786 C CA . GLN B 1 107 ? 5.398 -23.969 -15.492 1 94.62 107 GLN B CA 1
ATOM 2787 C C . GLN B 1 107 ? 5.234 -24.578 -14.102 1 94.62 107 GLN B C 1
ATOM 2789 O O . GLN B 1 107 ? 5.105 -23.844 -13.117 1 94.62 107 GLN B O 1
ATOM 2794 N N . ARG B 1 108 ? 5.316 -25.844 -14.125 1 95.81 108 ARG B N 1
ATOM 2795 C CA . ARG B 1 108 ? 5.305 -26.594 -12.875 1 95.81 108 ARG B CA 1
ATOM 2796 C C . ARG B 1 108 ? 6.633 -26.453 -12.141 1 95.81 108 ARG B C 1
ATOM 2798 O O . ARG B 1 108 ? 7.699 -26.562 -12.758 1 95.81 108 ARG B O 1
ATOM 2805 N N . ARG B 1 109 ? 6.539 -26.188 -10.875 1 95.06 109 ARG B N 1
ATOM 2806 C CA . ARG B 1 109 ? 7.742 -26.047 -10.062 1 95.06 109 ARG B CA 1
ATOM 2807 C C . ARG B 1 109 ? 7.492 -26.5 -8.625 1 95.06 109 ARG B C 1
ATOM 2809 O O . ARG B 1 109 ? 6.348 -26.516 -8.172 1 95.06 109 ARG B O 1
ATOM 2816 N N . VAL B 1 110 ? 8.578 -26.938 -7.996 1 92.81 110 VAL B N 1
ATOM 2817 C CA . VAL B 1 110 ? 8.555 -27.125 -6.551 1 92.81 110 VAL B CA 1
ATOM 2818 C C . VAL B 1 110 ? 9 -25.844 -5.855 1 92.81 110 VAL B C 1
ATOM 2820 O O . VAL B 1 110 ? 10.102 -25.344 -6.094 1 92.81 110 VAL B O 1
ATOM 2823 N N . ASP B 1 111 ? 8.133 -25.281 -5.09 1 91.38 111 ASP B N 1
ATOM 2824 C CA . ASP B 1 111 ? 8.391 -24.047 -4.352 1 91.38 111 ASP B CA 1
ATOM 2825 C C . ASP B 1 111 ? 7.723 -24.078 -2.979 1 91.38 111 ASP B C 1
ATOM 2827 O O . ASP B 1 111 ? 6.535 -23.766 -2.852 1 91.38 111 ASP B O 1
ATOM 2831 N N . ILE B 1 112 ? 8.531 -24.312 -1.985 1 83.06 112 ILE B N 1
ATOM 2832 C CA . ILE B 1 112 ? 8.023 -24.547 -0.639 1 83.06 112 ILE B CA 1
ATOM 2833 C C . ILE B 1 112 ? 7.414 -23.266 -0.089 1 83.06 112 ILE B C 1
ATOM 2835 O O . ILE B 1 112 ? 6.34 -23.281 0.518 1 83.06 112 ILE B O 1
ATOM 2839 N N . GLU B 1 113 ? 8.07 -22.203 -0.312 1 83.44 113 GLU B N 1
ATOM 2840 C CA . GLU B 1 113 ? 7.586 -20.922 0.22 1 83.44 113 GLU B CA 1
ATOM 2841 C C . GLU B 1 113 ? 6.246 -20.547 -0.402 1 83.44 113 GLU B C 1
ATOM 2843 O O . GLU B 1 113 ? 5.297 -20.219 0.312 1 83.44 113 GLU B O 1
ATOM 2848 N N . ALA B 1 114 ? 6.18 -20.578 -1.696 1 92.5 114 ALA B N 1
ATOM 2849 C CA . ALA B 1 114 ? 4.938 -20.234 -2.383 1 92.5 114 ALA B CA 1
ATOM 2850 C C . ALA B 1 114 ? 3.811 -21.188 -1.999 1 92.5 114 ALA B C 1
ATOM 2852 O O . ALA B 1 114 ? 2.686 -20.766 -1.735 1 92.5 114 ALA B O 1
ATOM 2853 N N . ALA B 1 115 ? 4.109 -22.453 -1.946 1 90.81 115 ALA B N 1
ATOM 2854 C CA . ALA B 1 115 ? 3.111 -23.453 -1.585 1 90.81 115 ALA B CA 1
ATOM 2855 C C . ALA B 1 115 ? 2.584 -23.219 -0.172 1 90.81 115 ALA B C 1
ATOM 2857 O O . ALA B 1 115 ? 1.384 -23.359 0.081 1 90.81 115 ALA B O 1
ATOM 2858 N N . SER B 1 116 ? 3.43 -22.859 0.719 1 83.56 116 SER B N 1
ATOM 2859 C CA . SER B 1 116 ? 3.035 -22.578 2.096 1 83.56 116 SER B CA 1
ATOM 2860 C C . SER B 1 116 ? 2.123 -21.359 2.172 1 83.56 116 SER B C 1
ATOM 2862 O O . SER B 1 116 ? 1.1 -21.391 2.859 1 83.56 116 SER B O 1
ATOM 2864 N N . ARG B 1 117 ? 2.48 -20.344 1.474 1 87.19 117 ARG B N 1
ATOM 2865 C CA . ARG B 1 117 ? 1.673 -19.125 1.476 1 87.19 117 ARG B CA 1
ATOM 2866 C C . ARG B 1 117 ? 0.305 -19.375 0.85 1 87.19 117 ARG B C 1
ATOM 2868 O O . ARG B 1 117 ? -0.687 -18.766 1.245 1 87.19 117 ARG B O 1
ATOM 2875 N N . LEU B 1 118 ? 0.303 -20.312 -0.056 1 92.5 118 LEU B N 1
ATOM 2876 C CA . LEU B 1 118 ? -0.951 -20.719 -0.689 1 92.5 118 LEU B CA 1
ATOM 2877 C C . LEU B 1 118 ? -1.692 -21.734 0.166 1 92.5 118 LEU B C 1
ATOM 2879 O O . LEU B 1 118 ? -2.803 -22.156 -0.176 1 92.5 118 LEU B O 1
ATOM 2883 N N . ARG B 1 119 ? -1.094 -22.234 1.189 1 83.94 119 ARG B N 1
ATOM 2884 C CA . ARG B 1 119 ? -1.654 -23.188 2.139 1 83.94 119 ARG B CA 1
ATOM 2885 C C . ARG B 1 119 ? -1.965 -24.516 1.457 1 83.94 119 ARG B C 1
ATOM 2887 O O . ARG B 1 119 ? -3.041 -25.078 1.653 1 83.94 119 ARG B O 1
ATOM 2894 N N . LEU B 1 120 ? -1.068 -24.891 0.685 1 86.56 120 LEU B N 1
ATOM 2895 C CA . LEU B 1 120 ? -1.239 -26.141 -0.04 1 86.56 120 LEU B CA 1
ATOM 2896 C C . LEU B 1 120 ? -0.669 -27.312 0.755 1 86.56 120 LEU B C 1
ATOM 2898 O O . LEU B 1 120 ? 0.23 -27.125 1.578 1 86.56 120 LEU B O 1
ATOM 2902 N N . ASP B 1 121 ? -1.229 -28.469 0.452 1 80.88 121 ASP B N 1
ATOM 2903 C CA . ASP B 1 121 ? -0.721 -29.688 1.066 1 80.88 121 ASP B CA 1
ATOM 2904 C C . ASP B 1 121 ? 0.45 -30.266 0.269 1 80.88 121 ASP B C 1
ATOM 2906 O O . ASP B 1 121 ? 1.021 -31.281 0.643 1 80.88 121 ASP B O 1
ATOM 2910 N N . THR B 1 122 ? 0.754 -29.688 -0.818 1 85.56 122 THR B N 1
ATOM 2911 C CA . THR B 1 122 ? 1.866 -30.062 -1.683 1 85.56 122 THR B CA 1
ATOM 2912 C C . THR B 1 122 ? 2.865 -28.922 -1.812 1 85.56 122 THR B C 1
ATOM 2914 O O . THR B 1 122 ? 2.576 -27.781 -1.415 1 85.56 122 THR B O 1
ATOM 2917 N N . ASP B 1 123 ? 4.098 -29.281 -2.229 1 87.88 123 ASP B N 1
ATOM 2918 C CA . ASP B 1 123 ? 5.094 -28.25 -2.488 1 87.88 123 ASP B CA 1
ATOM 2919 C C . ASP B 1 123 ? 5.078 -27.828 -3.957 1 87.88 123 ASP B C 1
ATOM 2921 O O . ASP B 1 123 ? 5.887 -27 -4.379 1 87.88 123 ASP B O 1
ATOM 2925 N N . VAL B 1 124 ? 4.141 -28.422 -4.676 1 93.25 124 VAL B N 1
ATOM 2926 C CA . VAL B 1 124 ? 4.074 -28.172 -6.113 1 93.25 124 VAL B CA 1
ATOM 2927 C C . VAL B 1 124 ? 3.186 -26.953 -6.383 1 93.25 124 VAL B C 1
ATOM 2929 O O . VAL B 1 124 ? 2.078 -26.859 -5.848 1 93.25 124 VAL B O 1
ATOM 2932 N N . VAL B 1 125 ? 3.74 -26.031 -7.16 1 97.12 125 VAL B N 1
ATOM 2933 C CA . VAL B 1 125 ? 2.975 -24.906 -7.656 1 97.12 125 VAL B CA 1
ATOM 2934 C C . VAL B 1 125 ? 3.254 -24.703 -9.148 1 97.12 125 VAL B C 1
ATOM 2936 O O . VAL B 1 125 ? 4.199 -25.281 -9.688 1 97.12 125 VAL B O 1
ATOM 2939 N N . TYR B 1 126 ? 2.363 -24.047 -9.82 1 96.81 126 TYR B N 1
ATOM 2940 C CA . TYR B 1 126 ? 2.594 -23.547 -11.172 1 96.81 126 TYR B CA 1
ATOM 2941 C C . TYR B 1 126 ? 2.865 -22.047 -11.172 1 96.81 126 TYR B C 1
ATOM 2943 O O . TYR B 1 126 ? 2.16 -21.281 -10.5 1 96.81 126 TYR B O 1
ATOM 2951 N N . THR B 1 127 ? 3.902 -21.688 -11.891 1 97.06 127 THR B N 1
ATOM 2952 C CA . THR B 1 127 ? 4.34 -20.312 -11.812 1 97.06 127 THR B CA 1
ATOM 2953 C C . THR B 1 127 ? 4.438 -19.688 -13.203 1 97.06 127 THR B C 1
ATOM 2955 O O . THR B 1 127 ? 4.914 -20.328 -14.141 1 97.06 127 THR B O 1
ATOM 2958 N N . VAL B 1 128 ? 3.941 -18.5 -13.367 1 96.19 128 VAL B N 1
ATOM 2959 C CA . VAL B 1 128 ? 4.082 -17.688 -14.578 1 96.19 128 VAL B CA 1
ATOM 2960 C C . VAL B 1 128 ? 4.637 -16.312 -14.219 1 96.19 128 VAL B C 1
ATOM 2962 O O . VAL B 1 128 ? 4.316 -15.766 -13.164 1 96.19 128 VAL B O 1
ATOM 2965 N N . VAL B 1 129 ? 5.523 -15.812 -15.031 1 96.69 129 VAL B N 1
ATOM 2966 C CA . VAL B 1 129 ? 6.078 -14.477 -14.852 1 96.69 129 VAL B CA 1
ATOM 2967 C C . VAL B 1 129 ? 5.621 -13.57 -16 1 96.69 129 VAL B C 1
ATOM 2969 O O . VAL B 1 129 ? 5.699 -13.953 -17.172 1 96.69 129 VAL B O 1
ATOM 2972 N N . PHE B 1 130 ? 5.145 -12.438 -15.672 1 94.81 130 PHE B N 1
ATOM 2973 C CA . PHE B 1 130 ? 4.738 -11.477 -16.703 1 94.81 130 PHE B CA 1
ATOM 2974 C C . PHE B 1 130 ? 5.203 -10.07 -16.344 1 94.81 130 PHE B C 1
ATOM 2976 O O . PHE B 1 130 ? 5.586 -9.812 -15.203 1 94.81 130 PHE B O 1
ATOM 2983 N N . ARG B 1 131 ? 5.242 -9.266 -17.297 1 95.12 131 ARG B N 1
ATOM 2984 C CA . ARG B 1 131 ? 5.477 -7.836 -17.109 1 95.12 131 ARG B CA 1
ATOM 2985 C C . ARG B 1 131 ? 4.363 -7.008 -17.75 1 95.12 131 ARG B C 1
ATOM 2987 O O . ARG B 1 131 ? 3.648 -7.488 -18.625 1 95.12 131 ARG B O 1
ATOM 2994 N N . ARG B 1 132 ? 4.188 -5.891 -17.172 1 92.12 132 ARG B N 1
ATOM 2995 C CA . ARG B 1 132 ? 3.229 -4.953 -17.75 1 92.12 132 ARG B CA 1
ATOM 2996 C C . ARG B 1 132 ? 3.941 -3.779 -18.422 1 92.12 132 ARG B C 1
ATOM 2998 O O . ARG B 1 132 ? 4.957 -3.299 -17.906 1 92.12 132 ARG B O 1
ATOM 3005 N N . ILE B 1 133 ? 3.264 -3.373 -19.453 1 89.69 133 ILE B N 1
ATOM 3006 C CA . ILE B 1 133 ? 3.854 -2.326 -20.281 1 89.69 133 ILE B CA 1
ATOM 3007 C C . ILE B 1 133 ? 2.85 -1.191 -20.469 1 89.69 133 ILE B C 1
ATOM 3009 O O . ILE B 1 133 ? 1.678 -1.437 -20.766 1 89.69 133 ILE B O 1
ATOM 3013 N N . HIS B 1 134 ? 3.268 -0.015 -20.188 1 83.31 134 HIS B N 1
ATOM 3014 C CA . HIS B 1 134 ? 2.521 1.208 -20.469 1 83.31 134 HIS B CA 1
ATOM 3015 C C . HIS B 1 134 ? 3.293 2.127 -21.406 1 83.31 134 HIS B C 1
ATOM 3017 O O . HIS B 1 134 ? 4.414 2.535 -21.094 1 83.31 134 HIS B O 1
ATOM 3023 N N . GLU B 1 135 ? 2.648 2.379 -22.5 1 79.06 135 GLU B N 1
ATOM 3024 C CA . GLU B 1 135 ? 3.279 3.227 -23.516 1 79.06 135 GLU B CA 1
ATOM 3025 C C . GLU B 1 135 ? 4.684 2.738 -23.844 1 79.06 135 GLU B C 1
ATOM 3027 O O . GLU B 1 135 ? 5.637 3.523 -23.859 1 79.06 135 GLU B O 1
ATOM 3032 N N . GLY B 1 136 ? 4.84 1.45 -23.938 1 85.62 136 GLY B N 1
ATOM 3033 C CA . GLY B 1 136 ? 6.078 0.818 -24.375 1 85.62 136 GLY B CA 1
ATOM 3034 C C . GLY B 1 136 ? 7.086 0.653 -23.25 1 85.62 136 GLY B C 1
ATOM 3035 O O . GLY B 1 136 ? 8.156 0.071 -23.453 1 85.62 136 GLY B O 1
ATOM 3036 N N . VAL B 1 137 ? 6.801 1.106 -22.094 1 88.25 137 VAL B N 1
ATOM 3037 C CA . VAL B 1 137 ? 7.738 1.068 -20.984 1 88.25 137 VAL B CA 1
ATOM 3038 C C . VAL B 1 137 ? 7.266 0.048 -19.953 1 88.25 137 VAL B C 1
ATOM 3040 O O . VAL B 1 137 ? 6.176 0.181 -19.391 1 88.25 137 VAL B O 1
ATOM 3043 N N . PRO B 1 138 ? 8.07 -0.977 -19.734 1 94.44 138 PRO B N 1
ATOM 3044 C CA . PRO B 1 138 ? 7.715 -1.894 -18.656 1 94.44 138 PRO B CA 1
ATOM 3045 C C . PRO B 1 138 ? 7.852 -1.254 -17.266 1 94.44 138 PRO B C 1
ATOM 3047 O O . PRO B 1 138 ? 8.805 -0.514 -17.016 1 94.44 138 PRO B O 1
ATOM 3050 N N . PHE B 1 139 ? 6.883 -1.555 -16.391 1 92.12 139 PHE B N 1
ATOM 3051 C CA . PHE B 1 139 ? 6.957 -0.864 -15.109 1 92.12 139 PHE B CA 1
ATOM 3052 C C . PHE B 1 139 ? 6.73 -1.836 -13.953 1 92.12 139 PHE B C 1
ATOM 3054 O O . PHE B 1 139 ? 6.848 -1.461 -12.789 1 92.12 139 PHE B O 1
ATOM 3061 N N . VAL B 1 140 ? 6.371 -3.035 -14.25 1 95.19 140 VAL B N 1
ATOM 3062 C CA . VAL B 1 140 ? 6.191 -4.02 -13.188 1 95.19 140 VAL B CA 1
ATOM 3063 C C . VAL B 1 140 ? 6.484 -5.418 -13.719 1 95.19 140 VAL B C 1
ATOM 3065 O O . VAL B 1 140 ? 6.148 -5.734 -14.867 1 95.19 140 VAL B O 1
ATOM 3068 N N . GLN B 1 141 ? 7.16 -6.195 -12.984 1 97.25 141 GLN B N 1
ATOM 3069 C CA . GLN B 1 141 ? 7.207 -7.645 -13.156 1 97.25 141 GLN B CA 1
ATOM 3070 C C . GLN B 1 141 ? 6.41 -8.352 -12.062 1 97.25 141 GLN B C 1
ATOM 3072 O O . GLN B 1 141 ? 6.547 -8.031 -10.875 1 97.25 141 GLN B O 1
ATOM 3077 N N . THR B 1 142 ? 5.613 -9.305 -12.445 1 96.75 142 THR B N 1
ATOM 3078 C CA . THR B 1 142 ? 4.801 -10.062 -11.5 1 96.75 142 THR B CA 1
ATOM 3079 C C . THR B 1 142 ? 5.051 -11.562 -11.664 1 96.75 142 THR B C 1
ATOM 3081 O O . THR B 1 142 ? 5.051 -12.078 -12.781 1 96.75 142 THR B O 1
ATOM 3084 N N . THR B 1 143 ? 5.312 -12.195 -10.633 1 97.44 143 THR B N 1
ATOM 3085 C CA . THR B 1 143 ? 5.301 -13.656 -10.562 1 97.44 143 THR B CA 1
ATOM 3086 C C . THR B 1 143 ? 4.012 -14.156 -9.914 1 97.44 143 THR B C 1
ATOM 3088 O O . THR B 1 143 ? 3.73 -13.828 -8.758 1 97.44 143 THR B O 1
ATOM 3091 N N . ALA B 1 144 ? 3.264 -14.898 -10.664 1 96.94 144 ALA B N 1
ATOM 3092 C CA . ALA B 1 144 ? 2.033 -15.492 -10.148 1 96.94 144 ALA B CA 1
ATOM 3093 C C . ALA B 1 144 ? 2.213 -16.984 -9.891 1 96.94 144 ALA B C 1
ATOM 3095 O O . ALA B 1 144 ? 2.664 -17.719 -10.766 1 96.94 144 ALA B O 1
ATOM 3096 N N . HIS B 1 145 ? 1.915 -17.391 -8.688 1 97.69 145 HIS B N 1
ATOM 3097 C CA . HIS B 1 145 ? 1.91 -18.781 -8.297 1 97.69 145 HIS B CA 1
ATOM 3098 C C . HIS B 1 145 ? 0.487 -19.312 -8.164 1 97.69 145 HIS B C 1
ATOM 3100 O O . HIS B 1 145 ? -0.352 -18.703 -7.504 1 97.69 145 HIS B O 1
ATOM 3106 N N . LEU B 1 146 ? 0.292 -20.469 -8.75 1 97.25 146 LEU B N 1
ATOM 3107 C CA . LEU B 1 146 ? -1.045 -21.047 -8.766 1 97.25 146 LEU B CA 1
ATOM 3108 C C . LEU B 1 146 ? -1.015 -22.5 -8.266 1 97.25 146 LEU B C 1
ATOM 3110 O O . LEU B 1 146 ? -0.088 -23.25 -8.586 1 97.25 146 LEU B O 1
ATOM 3114 N N . PRO B 1 147 ? -2.09 -22.828 -7.48 1 96.12 147 PRO B N 1
ATOM 3115 C CA . PRO B 1 147 ? -2.283 -24.266 -7.266 1 96.12 147 PRO B CA 1
ATOM 3116 C C . PRO B 1 147 ? -2.518 -25.031 -8.562 1 96.12 147 PRO B C 1
ATOM 3118 O O . PRO B 1 147 ? -3.021 -24.469 -9.539 1 96.12 147 PRO B O 1
ATOM 3121 N N . GLU B 1 148 ? -2.238 -26.281 -8.492 1 95.56 148 GLU B N 1
ATOM 3122 C CA . GLU B 1 148 ? -2.342 -27.125 -9.688 1 95.56 148 GLU B CA 1
ATOM 3123 C C . GLU B 1 148 ? -3.752 -27.094 -10.266 1 95.56 148 GLU B C 1
ATOM 3125 O O . GLU B 1 148 ? -3.928 -26.922 -11.477 1 95.56 148 GLU B O 1
ATOM 3130 N N . ALA B 1 149 ? -4.711 -27.25 -9.438 1 93.44 149 ALA B N 1
ATOM 3131 C CA . ALA B 1 149 ? -6.102 -27.297 -9.891 1 93.44 149 ALA B CA 1
ATOM 3132 C C . ALA B 1 149 ? -6.484 -26.031 -10.633 1 93.44 149 ALA B C 1
ATOM 3134 O O . ALA B 1 149 ? -7.27 -26.062 -11.578 1 93.44 149 ALA B O 1
ATOM 3135 N N . ILE B 1 150 ? -5.949 -24.922 -10.227 1 94.75 150 ILE B N 1
ATOM 3136 C CA . ILE B 1 150 ? -6.238 -23.625 -10.844 1 94.75 150 ILE B CA 1
ATOM 3137 C C . ILE B 1 150 ? -5.43 -23.484 -12.125 1 94.75 150 ILE B C 1
ATOM 3139 O O . ILE B 1 150 ? -5.961 -23.062 -13.156 1 94.75 150 ILE B O 1
ATOM 3143 N N . ALA B 1 151 ? -4.195 -23.828 -12.047 1 95.31 151 ALA B N 1
ATOM 3144 C CA . ALA B 1 151 ? -3.299 -23.703 -13.195 1 95.31 151 ALA B CA 1
ATOM 3145 C C . ALA B 1 151 ? -3.84 -24.484 -14.391 1 95.31 151 ALA B C 1
ATOM 3147 O O . ALA B 1 151 ? -3.732 -24.031 -15.531 1 95.31 151 ALA B O 1
ATOM 3148 N N . ARG B 1 152 ? -4.391 -25.562 -14.18 1 93.19 152 ARG B N 1
ATOM 3149 C CA . ARG B 1 152 ? -4.891 -26.422 -15.242 1 93.19 152 ARG B CA 1
ATOM 3150 C C . ARG B 1 152 ? -6.012 -25.75 -16.031 1 93.19 152 ARG B C 1
ATOM 3152 O O . ARG B 1 152 ? -6.25 -26.062 -17.188 1 93.19 152 ARG B O 1
ATOM 3159 N N . GLN B 1 153 ? -6.66 -24.828 -15.398 1 92.5 153 GLN B N 1
ATOM 3160 C CA . GLN B 1 153 ? -7.762 -24.125 -16.047 1 92.5 153 GLN B CA 1
ATOM 3161 C C . GLN B 1 153 ? -7.242 -23.156 -17.109 1 92.5 153 GLN B C 1
ATOM 3163 O O . GLN B 1 153 ? -7.961 -22.812 -18.047 1 92.5 153 GLN B O 1
ATOM 3168 N N . ILE B 1 154 ? -5.988 -22.703 -16.984 1 92.19 154 ILE B N 1
ATOM 3169 C CA . ILE B 1 154 ? -5.574 -21.609 -17.859 1 92.19 154 ILE B CA 1
ATOM 3170 C C . ILE B 1 154 ? -4.293 -22 -18.594 1 92.19 154 ILE B C 1
ATOM 3172 O O . ILE B 1 154 ? -3.818 -21.266 -19.469 1 92.19 154 ILE B O 1
ATOM 3176 N N . ILE B 1 155 ? -3.732 -23.109 -18.344 1 91.75 155 ILE B N 1
ATOM 3177 C CA . ILE B 1 155 ? -2.404 -23.484 -18.828 1 91.75 155 ILE B CA 1
ATOM 3178 C C . ILE B 1 155 ? -2.402 -23.547 -20.344 1 91.75 155 ILE B C 1
ATOM 3180 O O . ILE B 1 155 ? -1.394 -23.25 -20.984 1 91.75 155 ILE B O 1
ATOM 3184 N N . ASP B 1 156 ? -3.494 -23.812 -20.938 1 91.06 156 ASP B N 1
ATOM 3185 C CA . ASP B 1 156 ? -3.543 -24.016 -22.375 1 91.06 156 ASP B CA 1
ATOM 3186 C C . ASP B 1 156 ? -4.035 -22.75 -23.094 1 91.06 156 ASP B C 1
ATOM 3188 O O . ASP B 1 156 ? -4.168 -22.734 -24.312 1 91.06 156 ASP B O 1
ATOM 3192 N N . LEU B 1 157 ? -4.316 -21.781 -22.359 1 90.81 157 LEU B N 1
ATOM 3193 C CA . LEU B 1 157 ? -4.758 -20.531 -22.984 1 90.81 157 LEU B CA 1
ATOM 3194 C C . LEU B 1 157 ? -3.629 -19.891 -23.781 1 90.81 157 LEU B C 1
ATOM 3196 O O . LEU B 1 157 ? -2.482 -19.859 -23.328 1 90.81 157 LEU B O 1
ATOM 3200 N N . PRO B 1 158 ? -3.963 -19.344 -24.953 1 88.44 158 PRO B N 1
ATOM 3201 C CA . PRO B 1 158 ? -2.949 -18.641 -25.734 1 88.44 158 PRO B CA 1
ATOM 3202 C C . PRO B 1 158 ? -2.279 -17.516 -24.969 1 88.44 158 PRO B C 1
ATOM 3204 O O . PRO B 1 158 ? -1.084 -17.266 -25.156 1 88.44 158 PRO B O 1
ATOM 3207 N N . ALA B 1 159 ? -2.986 -16.922 -24.125 1 86.12 159 ALA B N 1
ATOM 3208 C CA . ALA B 1 159 ? -2.488 -15.789 -23.344 1 86.12 159 ALA B CA 1
ATOM 3209 C C . ALA B 1 159 ? -1.397 -16.219 -22.375 1 86.12 159 ALA B C 1
ATOM 3211 O O . ALA B 1 159 ? -0.677 -15.391 -21.812 1 86.12 159 ALA B O 1
ATOM 3212 N N . MET B 1 160 ? -1.266 -17.484 -22.188 1 87.94 160 MET B N 1
ATOM 3213 C CA . MET B 1 160 ? -0.296 -18 -21.219 1 87.94 160 MET B CA 1
ATOM 3214 C C . MET B 1 160 ? 0.979 -18.453 -21.906 1 87.94 160 MET B C 1
ATOM 3216 O O . MET B 1 160 ? 1.95 -18.828 -21.25 1 87.94 160 MET B O 1
ATOM 3220 N N . ALA B 1 161 ? 1.017 -18.375 -23.172 1 87.25 161 ALA B N 1
ATOM 3221 C CA . ALA B 1 161 ? 2.203 -18.766 -23.922 1 87.25 161 ALA B CA 1
ATOM 3222 C C . ALA B 1 161 ? 3.312 -17.719 -23.781 1 87.25 161 ALA B C 1
ATOM 3224 O O . ALA B 1 161 ? 3.043 -16.547 -23.5 1 87.25 161 ALA B O 1
ATOM 3225 N N . ALA B 1 162 ? 4.52 -18.219 -23.938 1 86.62 162 ALA B N 1
ATOM 3226 C CA . ALA B 1 162 ? 5.652 -17.297 -23.859 1 86.62 162 ALA B CA 1
ATOM 3227 C C . ALA B 1 162 ? 5.516 -16.172 -24.891 1 86.62 162 ALA B C 1
ATOM 3229 O O . ALA B 1 162 ? 5.262 -16.422 -26.062 1 86.62 162 ALA B O 1
ATOM 3230 N N . GLY B 1 163 ? 5.66 -14.945 -24.391 1 88.69 163 GLY B N 1
ATOM 3231 C CA . GLY B 1 163 ? 5.617 -13.797 -25.281 1 88.69 163 GLY B CA 1
ATOM 3232 C C . GLY B 1 163 ? 4.203 -13.336 -25.594 1 88.69 163 GLY B C 1
ATOM 3233 O O . GLY B 1 163 ? 4.008 -12.312 -26.25 1 88.69 163 GLY B O 1
ATOM 3234 N N . ALA B 1 164 ? 3.268 -14.07 -25.109 1 90.56 164 ALA B N 1
ATOM 3235 C CA . ALA B 1 164 ? 1.886 -13.672 -25.344 1 90.56 164 ALA B CA 1
ATOM 3236 C C . ALA B 1 164 ? 1.58 -12.328 -24.703 1 90.56 164 ALA B C 1
ATOM 3238 O O . ALA B 1 164 ? 2.16 -11.984 -23.656 1 90.56 164 ALA B O 1
ATOM 3239 N N . VAL B 1 165 ? 0.713 -11.602 -25.328 1 88.88 165 VAL B N 1
ATOM 3240 C CA . VAL B 1 165 ? 0.269 -10.305 -24.828 1 88.88 165 VAL B CA 1
ATOM 3241 C C . VAL B 1 165 ? -1.227 -10.352 -24.516 1 88.88 165 VAL B C 1
ATOM 3243 O O . VAL B 1 165 ? -2.004 -10.922 -25.281 1 88.88 165 VAL B O 1
ATOM 3246 N N . SER B 1 166 ? -1.602 -9.859 -23.375 1 85.44 166 SER B N 1
ATOM 3247 C CA . SER B 1 166 ? -3.002 -9.852 -22.969 1 85.44 166 SER B CA 1
ATOM 3248 C C . SER B 1 166 ? -3.371 -8.531 -22.297 1 85.44 166 SER B C 1
ATOM 3250 O O . SER B 1 166 ? -2.52 -7.875 -21.688 1 85.44 166 SER B O 1
ATOM 3252 N N . ALA B 1 167 ? -4.652 -8.172 -22.312 1 79.19 167 ALA B N 1
ATOM 3253 C CA . ALA B 1 167 ? -5.184 -7 -21.625 1 79.19 167 ALA B CA 1
ATOM 3254 C C . ALA B 1 167 ? -5.629 -7.363 -20.203 1 79.19 167 ALA B C 1
ATOM 3256 O O . ALA B 1 167 ? -5.996 -6.488 -19.422 1 79.19 167 ALA B O 1
ATOM 3257 N N . ASN B 1 168 ? -5.598 -8.586 -19.859 1 79.88 168 ASN B N 1
ATOM 3258 C CA . ASN B 1 168 ? -6.051 -9.039 -18.547 1 79.88 168 ASN B CA 1
ATOM 3259 C C . ASN B 1 168 ? -4.883 -9.5 -17.688 1 79.88 168 ASN B C 1
ATOM 3261 O O . ASN B 1 168 ? -3.844 -9.914 -18.203 1 79.88 168 ASN B O 1
ATOM 3265 N N . THR B 1 169 ? -5.168 -9.344 -16.359 1 83.38 169 THR B N 1
ATOM 3266 C CA . THR B 1 169 ? -4.266 -9.984 -15.414 1 83.38 169 THR B CA 1
ATOM 3267 C C . THR B 1 169 ? -4.582 -11.469 -15.289 1 83.38 169 THR B C 1
ATOM 3269 O O . THR B 1 169 ? -5.523 -11.969 -15.906 1 83.38 169 THR B O 1
ATOM 3272 N N . VAL B 1 170 ? -3.756 -12.234 -14.57 1 86.25 170 VAL B N 1
ATOM 3273 C CA . VAL B 1 170 ? -3.977 -13.664 -14.383 1 86.25 170 VAL B CA 1
ATOM 3274 C C . VAL B 1 170 ? -5.328 -13.898 -13.711 1 86.25 170 VAL B C 1
ATOM 3276 O O . VAL B 1 170 ? -6.109 -14.75 -14.148 1 86.25 170 VAL B O 1
ATOM 3279 N N . ILE B 1 171 ? -5.594 -13.133 -12.672 1 86.56 171 ILE B N 1
ATOM 3280 C CA . ILE B 1 171 ? -6.871 -13.297 -11.992 1 86.56 171 ILE B CA 1
ATOM 3281 C C . ILE B 1 171 ? -8.016 -12.914 -12.93 1 86.56 171 ILE B C 1
ATOM 3283 O O . ILE B 1 171 ? -9.102 -13.492 -12.859 1 86.56 171 ILE B O 1
ATOM 3287 N N . GLY B 1 172 ? -7.805 -11.945 -13.719 1 85.06 172 GLY B N 1
ATOM 3288 C CA . GLY B 1 172 ? -8.781 -11.594 -14.734 1 85.06 172 GLY B CA 1
ATOM 3289 C C . GLY B 1 172 ? -9.062 -12.727 -15.711 1 85.06 172 GLY B C 1
ATOM 3290 O O . GLY B 1 172 ? -10.211 -12.945 -16.109 1 85.06 172 GLY B O 1
ATOM 3291 N N . LEU B 1 173 ? -8.078 -13.453 -16.141 1 86.25 173 LEU B N 1
ATOM 3292 C CA . LEU B 1 173 ? -8.219 -14.594 -17.031 1 86.25 173 LEU B CA 1
ATOM 3293 C C . LEU B 1 173 ? -8.906 -15.766 -16.328 1 86.25 173 LEU B C 1
ATOM 3295 O O . LEU B 1 173 ? -9.648 -16.516 -16.969 1 86.25 173 LEU B O 1
ATOM 3299 N N . LEU B 1 174 ? -8.656 -15.844 -15.039 1 89 174 LEU B N 1
ATOM 3300 C CA . LEU B 1 174 ? -9.148 -16.953 -14.25 1 89 174 LEU B CA 1
ATOM 3301 C C . LEU B 1 174 ? -10.633 -16.781 -13.93 1 89 174 LEU B C 1
ATOM 3303 O O . LEU B 1 174 ? -11.367 -17.766 -13.805 1 89 174 LEU B O 1
ATOM 3307 N N . GLU B 1 175 ? -11.07 -15.602 -13.773 1 85.62 175 GLU B N 1
ATOM 3308 C CA . GLU B 1 175 ? -12.375 -15.266 -13.219 1 85.62 175 GLU B CA 1
ATOM 3309 C C . GLU B 1 175 ? -13.492 -16.016 -13.945 1 85.62 175 GLU B C 1
ATOM 3311 O O . GLU B 1 175 ? -14.344 -16.641 -13.305 1 85.62 175 GLU B O 1
ATOM 3316 N N . PRO B 1 176 ? -13.469 -16.031 -15.234 1 84.69 176 PRO B N 1
ATOM 3317 C CA . PRO B 1 176 ? -14.562 -16.719 -15.938 1 84.69 176 PRO B CA 1
ATOM 3318 C C . PRO B 1 176 ? -14.438 -18.234 -15.891 1 84.69 176 PRO B C 1
ATOM 3320 O O . PRO B 1 176 ? -15.375 -18.953 -16.25 1 84.69 176 PRO B O 1
ATOM 3323 N N . LEU B 1 177 ? -13.383 -18.766 -15.453 1 88.19 177 LEU B N 1
ATOM 3324 C CA . LEU B 1 177 ? -13.102 -20.172 -15.625 1 88.19 177 LEU B CA 1
ATOM 3325 C C . LEU B 1 177 ? -13.18 -20.906 -14.289 1 88.19 177 LEU B C 1
ATOM 3327 O O . LEU B 1 177 ? -13.109 -22.141 -14.242 1 88.19 177 LEU B O 1
ATOM 3331 N N . ILE B 1 178 ? -13.273 -20.141 -13.242 1 86.25 178 ILE B N 1
ATOM 3332 C CA . ILE B 1 178 ? -13.281 -20.797 -11.938 1 86.25 178 ILE B CA 1
ATOM 3333 C C . ILE B 1 178 ? -14.711 -20.828 -11.383 1 86.25 178 ILE B C 1
ATOM 3335 O O . ILE B 1 178 ? -15.523 -19.969 -11.703 1 86.25 178 ILE B O 1
ATOM 3339 N N . ASP B 1 179 ? -14.93 -21.844 -10.578 1 84.38 179 ASP B N 1
ATOM 3340 C CA . ASP B 1 179 ? -16.266 -22.078 -10.031 1 84.38 179 ASP B CA 1
ATOM 3341 C C . ASP B 1 179 ? -16.625 -21.031 -8.977 1 84.38 179 ASP B C 1
ATOM 3343 O O . ASP B 1 179 ? -17.781 -20.625 -8.875 1 84.38 179 ASP B O 1
ATOM 3347 N N . SER B 1 180 ? -15.688 -20.719 -8.203 1 87.81 180 SER B N 1
ATOM 3348 C CA . SER B 1 180 ? -15.898 -19.75 -7.133 1 87.81 180 SER B CA 1
ATOM 3349 C C . SER B 1 180 ? -15.117 -18.453 -7.387 1 87.81 180 SER B C 1
ATOM 3351 O O . SER B 1 180 ? -13.906 -18.5 -7.598 1 87.81 180 SER B O 1
ATOM 3353 N N . PRO B 1 181 ? -15.891 -17.375 -7.348 1 88.12 181 PRO B N 1
ATOM 3354 C CA . PRO B 1 181 ? -15.219 -16.094 -7.621 1 88.12 181 PRO B CA 1
ATOM 3355 C C . PRO B 1 181 ? -14.211 -15.711 -6.539 1 88.12 181 PRO B C 1
ATOM 3357 O O . PRO B 1 181 ? -14.344 -16.141 -5.387 1 88.12 181 PRO B O 1
ATOM 3360 N N . ILE B 1 182 ? -13.227 -14.969 -6.914 1 91.38 182 ILE B N 1
ATOM 3361 C CA . ILE B 1 182 ? -12.305 -14.344 -5.973 1 91.38 182 ILE B CA 1
ATOM 3362 C C . ILE B 1 182 ? -13.023 -13.219 -5.219 1 91.38 182 ILE B C 1
ATOM 3364 O O . ILE B 1 182 ? -13.602 -12.32 -5.836 1 91.38 182 ILE B O 1
ATOM 3368 N N . VAL B 1 183 ? -12.977 -13.195 -3.869 1 86.75 183 VAL B N 1
ATOM 3369 C CA . VAL B 1 183 ? -13.742 -12.195 -3.125 1 86.75 183 VAL B CA 1
ATOM 3370 C C . VAL B 1 183 ? -12.797 -11.398 -2.225 1 86.75 183 VAL B C 1
ATOM 3372 O O . VAL B 1 183 ? -13.188 -10.352 -1.685 1 86.75 183 VAL B O 1
ATOM 3375 N N . GLU B 1 184 ? -11.586 -11.922 -2.096 1 88.81 184 GLU B N 1
ATOM 3376 C CA . GLU B 1 184 ? -10.648 -11.258 -1.197 1 88.81 184 GLU B CA 1
ATOM 3377 C C . GLU B 1 184 ? -9.242 -11.234 -1.787 1 88.81 184 GLU B C 1
ATOM 3379 O O . GLU B 1 18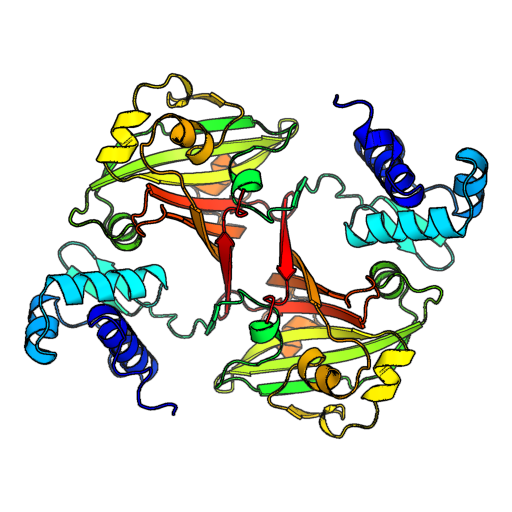4 ? -8.82 -12.188 -2.445 1 88.81 184 GLU B O 1
ATOM 3384 N N . ALA B 1 185 ? -8.57 -10.195 -1.568 1 91.31 185 ALA B N 1
ATOM 3385 C CA . ALA B 1 185 ? -7.148 -10.055 -1.856 1 91.31 185 ALA B CA 1
ATOM 3386 C C . ALA B 1 185 ? -6.395 -9.508 -0.646 1 91.31 185 ALA B C 1
ATOM 3388 O O . ALA B 1 185 ? -6.512 -8.328 -0.313 1 91.31 185 ALA B O 1
ATOM 3389 N N . ALA B 1 186 ? -5.727 -10.406 0.074 1 87 186 ALA B N 1
ATOM 3390 C CA . ALA B 1 186 ? -4.848 -9.969 1.15 1 87 186 ALA B CA 1
ATOM 3391 C C . ALA B 1 186 ? -3.521 -9.453 0.597 1 87 186 ALA B C 1
ATOM 3393 O O . ALA B 1 186 ? -2.811 -10.172 -0.106 1 87 186 ALA B O 1
ATOM 3394 N N . GLN B 1 187 ? -3.211 -8.203 0.932 1 91.12 187 GLN B N 1
ATOM 3395 C CA . GLN B 1 187 ? -2.055 -7.57 0.304 1 91.12 187 GLN B CA 1
ATOM 3396 C C . GLN B 1 187 ? -1.025 -7.148 1.348 1 91.12 187 GLN B C 1
ATOM 3398 O O . GLN B 1 187 ? -1.387 -6.691 2.434 1 91.12 187 GLN B O 1
ATOM 3403 N N . SER B 1 188 ? 0.202 -7.355 1.029 1 90.38 188 SER B N 1
ATOM 3404 C CA . SER B 1 188 ? 1.338 -6.785 1.744 1 90.38 188 SER B CA 1
ATOM 3405 C C . SER B 1 188 ? 2.18 -5.902 0.828 1 90.38 188 SER B C 1
ATOM 3407 O O . SER B 1 188 ? 2.508 -6.297 -0.293 1 90.38 188 SER B O 1
ATOM 3409 N N . ILE B 1 189 ? 2.49 -4.656 1.287 1 92.69 189 ILE B N 1
ATOM 3410 C CA . ILE B 1 189 ? 3.213 -3.676 0.482 1 92.69 189 ILE B CA 1
ATOM 3411 C C . ILE B 1 189 ? 4.473 -3.229 1.221 1 92.69 189 ILE B C 1
ATOM 3413 O O . ILE B 1 189 ? 4.414 -2.869 2.398 1 92.69 189 ILE B O 1
ATOM 3417 N N . THR B 1 190 ? 5.613 -3.27 0.554 1 93.94 190 THR B N 1
ATOM 3418 C CA . THR B 1 190 ? 6.898 -2.877 1.129 1 93.94 190 THR B CA 1
ATOM 3419 C C . THR B 1 190 ? 7.863 -2.43 0.036 1 93.94 190 THR B C 1
ATOM 3421 O O . THR B 1 190 ? 7.445 -2.117 -1.08 1 93.94 190 THR B O 1
ATOM 3424 N N . VAL B 1 191 ? 9.164 -2.219 0.493 1 96.25 191 VAL B N 1
ATOM 3425 C CA . VAL B 1 191 ? 10.227 -1.867 -0.441 1 96.25 191 VAL B CA 1
ATOM 3426 C C . VAL B 1 191 ? 11.227 -3.016 -0.541 1 96.25 191 VAL B C 1
ATOM 3428 O O . VAL B 1 191 ? 11.586 -3.627 0.469 1 96.25 191 VAL B O 1
ATOM 3431 N N . SER B 1 192 ? 11.562 -3.375 -1.692 1 95.62 192 SER B N 1
ATOM 3432 C CA . SER B 1 192 ? 12.555 -4.418 -1.926 1 95.62 192 SER B CA 1
ATOM 3433 C C . SER B 1 192 ? 13.469 -4.062 -3.098 1 95.62 192 SER B C 1
ATOM 3435 O O . SER B 1 192 ? 13.031 -3.42 -4.055 1 95.62 192 SER B O 1
ATOM 3437 N N . PRO B 1 193 ? 14.734 -4.492 -3.018 1 96.81 193 PRO B N 1
ATOM 3438 C CA . PRO B 1 193 ? 15.617 -4.25 -4.164 1 96.81 193 PRO B CA 1
ATOM 3439 C C . PRO B 1 193 ? 15.266 -5.121 -5.367 1 96.81 193 PRO B C 1
ATOM 3441 O O . PRO B 1 193 ? 14.812 -6.258 -5.203 1 96.81 193 PRO B O 1
ATOM 3444 N N . ALA B 1 194 ? 15.5 -4.59 -6.559 1 98.12 194 ALA B N 1
ATOM 3445 C CA . ALA B 1 194 ? 15.344 -5.363 -7.785 1 98.12 194 ALA B CA 1
ATOM 3446 C C . ALA B 1 194 ? 16.359 -6.5 -7.855 1 98.12 194 ALA B C 1
ATOM 3448 O O . ALA B 1 194 ? 17.562 -6.262 -7.762 1 98.12 194 ALA B O 1
ATOM 3449 N N . THR B 1 195 ? 15.867 -7.711 -8.008 1 97.25 195 THR B N 1
ATOM 3450 C CA . THR B 1 195 ? 16.75 -8.828 -8.352 1 97.25 195 THR B CA 1
ATOM 3451 C C . THR B 1 195 ? 17.203 -8.734 -9.805 1 97.25 195 THR B C 1
ATOM 3453 O O . THR B 1 195 ? 16.719 -7.891 -10.562 1 97.25 195 THR B O 1
ATOM 3456 N N . ALA B 1 196 ? 18.109 -9.602 -10.172 1 98 196 ALA B N 1
ATOM 3457 C CA . ALA B 1 196 ? 18.641 -9.578 -11.539 1 98 196 ALA B CA 1
ATOM 3458 C C . ALA B 1 196 ? 17.531 -9.797 -12.555 1 98 196 ALA B C 1
ATOM 3460 O O . ALA B 1 196 ? 17.453 -9.094 -13.57 1 98 196 ALA B O 1
ATOM 3461 N N . ASP B 1 197 ? 16.625 -10.742 -12.32 1 97.5 197 ASP B N 1
ATOM 3462 C CA . ASP B 1 197 ? 15.547 -11.047 -13.25 1 97.5 197 ASP B CA 1
ATOM 3463 C C . ASP B 1 197 ? 14.57 -9.875 -13.352 1 97.5 197 ASP B C 1
ATOM 3465 O O . ASP B 1 197 ? 14.141 -9.516 -14.453 1 97.5 197 ASP B O 1
ATOM 3469 N N . VAL B 1 198 ? 14.211 -9.273 -12.188 1 97.88 198 VAL B N 1
ATOM 3470 C CA . VAL B 1 198 ? 13.297 -8.133 -12.172 1 97.88 198 VAL B CA 1
ATOM 3471 C C . VAL B 1 198 ? 13.914 -6.965 -12.938 1 97.88 198 VAL B C 1
ATOM 3473 O O . VAL B 1 198 ? 13.258 -6.359 -13.789 1 97.88 198 VAL B O 1
ATOM 3476 N N . ALA B 1 199 ? 15.203 -6.703 -12.633 1 98.38 199 ALA B N 1
ATOM 3477 C CA . ALA B 1 199 ? 15.914 -5.594 -13.273 1 98.38 199 ALA B CA 1
ATOM 3478 C C . ALA B 1 199 ? 15.898 -5.738 -14.797 1 98.38 199 ALA B C 1
ATOM 3480 O O . ALA B 1 199 ? 15.656 -4.77 -15.516 1 98.38 199 ALA B O 1
ATOM 3481 N N . ARG B 1 200 ? 16.125 -6.887 -15.219 1 97.38 200 ARG B N 1
ATOM 3482 C CA . ARG B 1 200 ? 16.125 -7.172 -16.656 1 97.38 200 ARG B CA 1
ATOM 3483 C C . ARG B 1 200 ? 14.75 -6.938 -17.25 1 97.38 200 ARG B C 1
ATOM 3485 O O . ARG B 1 200 ? 14.625 -6.312 -18.312 1 97.38 200 ARG B O 1
ATOM 3492 N N . ASP B 1 201 ? 13.734 -7.371 -16.594 1 96.94 201 ASP B N 1
ATOM 3493 C CA . ASP B 1 201 ? 12.383 -7.379 -17.156 1 96.94 201 ASP B CA 1
ATOM 3494 C C . ASP B 1 201 ? 11.789 -5.977 -17.172 1 96.94 201 ASP B C 1
ATOM 3496 O O . ASP B 1 201 ? 10.93 -5.668 -18 1 96.94 201 ASP B O 1
ATOM 3500 N N . VAL B 1 202 ? 12.203 -5.102 -16.234 1 96.88 202 VAL B N 1
ATOM 3501 C CA . VAL B 1 202 ? 11.602 -3.773 -16.188 1 96.88 202 VAL B CA 1
ATOM 3502 C C . VAL B 1 202 ? 12.648 -2.721 -16.547 1 96.88 202 VAL B C 1
ATOM 3504 O O . VAL B 1 202 ? 12.406 -1.521 -16.391 1 96.88 202 VAL B O 1
ATOM 3507 N N . ASP B 1 203 ? 13.859 -3.121 -16.922 1 95.94 203 ASP B N 1
ATOM 3508 C CA . ASP B 1 203 ? 14.93 -2.271 -17.438 1 95.94 203 ASP B CA 1
ATOM 3509 C C . ASP B 1 203 ? 15.391 -1.266 -16.391 1 95.94 203 ASP B C 1
ATOM 3511 O O . ASP B 1 203 ? 15.422 -0.06 -16.641 1 95.94 203 ASP B O 1
ATOM 3515 N N . CYS B 1 204 ? 15.766 -1.721 -15.266 1 96.75 204 CYS B N 1
ATOM 3516 C CA . CYS B 1 204 ? 16.375 -0.907 -14.219 1 96.75 204 CYS B CA 1
ATOM 3517 C C . CYS B 1 204 ? 17.656 -1.542 -13.711 1 96.75 204 CYS B C 1
ATOM 3519 O O . CYS B 1 204 ? 18.078 -2.584 -14.219 1 96.75 204 CYS B O 1
ATOM 3521 N N . GLU B 1 205 ? 18.406 -0.878 -12.828 1 97.75 205 GLU B N 1
ATOM 3522 C CA . GLU B 1 205 ? 19.625 -1.422 -12.258 1 97.75 205 GLU B CA 1
ATOM 3523 C C . GLU B 1 205 ? 19.328 -2.484 -11.203 1 97.75 205 GLU B C 1
ATOM 3525 O O . GLU B 1 205 ? 18.359 -2.363 -10.453 1 97.75 205 GLU B O 1
ATOM 3530 N N . ILE B 1 206 ? 20.219 -3.445 -11.18 1 98.19 206 ILE B N 1
ATOM 3531 C CA . ILE B 1 206 ? 20.125 -4.406 -10.086 1 98.19 206 ILE B CA 1
ATOM 3532 C C . ILE B 1 206 ? 20.234 -3.678 -8.75 1 98.19 206 ILE B C 1
ATOM 3534 O O . ILE B 1 206 ? 21.062 -2.783 -8.586 1 98.19 206 ILE B O 1
ATOM 3538 N N . GLY B 1 207 ? 19.297 -3.98 -7.848 1 97.62 207 GLY B N 1
ATOM 3539 C CA . GLY B 1 207 ? 19.328 -3.355 -6.535 1 97.62 207 GLY B CA 1
ATOM 3540 C C . GLY B 1 207 ? 18.469 -2.109 -6.449 1 97.62 207 GLY B C 1
ATOM 3541 O O . GLY B 1 207 ? 18.266 -1.557 -5.363 1 97.62 207 GLY B O 1
ATOM 3542 N N . HIS B 1 208 ? 17.953 -1.634 -7.598 1 97.69 208 HIS B N 1
ATOM 3543 C CA . HIS B 1 208 ? 17.047 -0.491 -7.59 1 97.69 208 HIS B CA 1
ATOM 3544 C C . HIS B 1 208 ? 15.891 -0.706 -6.609 1 97.69 208 HIS B C 1
ATOM 3546 O O . HIS B 1 208 ? 15.328 -1.802 -6.531 1 97.69 208 HIS B O 1
ATOM 3552 N N . ALA B 1 209 ? 15.602 0.311 -5.785 1 97.69 209 ALA B N 1
ATOM 3553 C CA . ALA B 1 209 ? 14.508 0.196 -4.824 1 97.69 209 ALA B CA 1
ATOM 3554 C C . ALA B 1 209 ? 13.164 0.094 -5.539 1 97.69 209 ALA B C 1
ATOM 3556 O O . ALA B 1 209 ? 12.781 0.992 -6.293 1 97.69 209 ALA B O 1
ATOM 3557 N N . MET B 1 210 ? 12.406 -0.997 -5.262 1 97.88 210 MET B N 1
ATOM 3558 C CA . MET B 1 210 ? 11.133 -1.274 -5.91 1 97.88 210 MET B CA 1
ATOM 3559 C C . MET B 1 210 ? 9.992 -1.258 -4.895 1 97.88 210 MET B C 1
ATOM 3561 O O . MET B 1 210 ? 10.203 -1.556 -3.717 1 97.88 210 MET B O 1
ATOM 3565 N N . LEU B 1 211 ? 8.852 -0.837 -5.336 1 96.94 211 LEU B N 1
ATOM 3566 C CA . LEU B 1 211 ? 7.641 -1.107 -4.574 1 96.94 211 LEU B CA 1
ATOM 3567 C C . LEU B 1 211 ? 7.191 -2.553 -4.762 1 96.94 211 LEU B C 1
ATOM 3569 O O . LEU B 1 211 ? 6.77 -2.939 -5.855 1 96.94 211 LEU B O 1
ATOM 3573 N N . ARG B 1 212 ? 7.328 -3.322 -3.713 1 96.81 212 ARG B N 1
ATOM 3574 C CA . ARG B 1 212 ? 6.926 -4.727 -3.775 1 96.81 212 ARG B CA 1
ATOM 3575 C C . ARG B 1 212 ? 5.523 -4.918 -3.203 1 96.81 212 ARG B C 1
ATOM 3577 O O . ARG B 1 212 ? 5.23 -4.465 -2.096 1 96.81 212 ARG B O 1
ATOM 3584 N N . VAL B 1 213 ? 4.668 -5.613 -3.938 1 95 213 VAL B N 1
ATOM 3585 C CA . VAL B 1 213 ? 3.307 -5.906 -3.502 1 95 213 VAL B CA 1
ATOM 3586 C C . VAL B 1 213 ? 3.035 -7.402 -3.629 1 95 213 VAL B C 1
ATOM 3588 O O . VAL B 1 213 ? 3.082 -7.957 -4.73 1 95 213 VAL B O 1
ATOM 3591 N N . ASP B 1 214 ? 2.797 -8.039 -2.525 1 93.56 214 ASP B N 1
ATOM 3592 C CA . ASP B 1 214 ? 2.328 -9.422 -2.496 1 93.56 214 ASP B CA 1
ATOM 3593 C C . ASP B 1 214 ? 0.813 -9.484 -2.318 1 93.56 214 ASP B C 1
ATOM 3595 O O . ASP B 1 214 ? 0.257 -8.82 -1.442 1 93.56 214 ASP B O 1
ATOM 3599 N N . ARG B 1 215 ? 0.205 -10.281 -3.15 1 94.25 215 ARG B N 1
ATOM 3600 C CA . ARG B 1 215 ? -1.245 -10.422 -3.059 1 94.25 215 ARG B CA 1
ATOM 3601 C C . ARG B 1 215 ? -1.648 -11.898 -3.004 1 94.25 215 ARG B C 1
ATOM 3603 O O . ARG B 1 215 ? -1.195 -12.703 -3.82 1 94.25 215 ARG B O 1
ATOM 3610 N N . LEU B 1 216 ? -2.406 -12.211 -2.018 1 93.56 216 LEU B N 1
ATOM 3611 C CA . LEU B 1 216 ? -3.051 -13.516 -1.941 1 93.56 216 LEU B CA 1
ATOM 3612 C C . LEU B 1 216 ? -4.535 -13.414 -2.266 1 93.56 216 LEU B C 1
ATOM 3614 O O . LEU B 1 216 ? -5.301 -12.812 -1.504 1 93.56 216 LEU B O 1
ATOM 3618 N N . TYR B 1 217 ? -4.906 -14.016 -3.377 1 93.44 217 TYR B N 1
ATOM 3619 C CA . TYR B 1 217 ? -6.301 -14.016 -3.814 1 93.44 217 TYR B CA 1
ATOM 3620 C C . TYR B 1 217 ? -7.027 -15.258 -3.33 1 93.44 217 TYR B C 1
ATOM 3622 O O . TYR B 1 217 ? -6.539 -16.375 -3.504 1 93.44 217 TYR B O 1
ATOM 3630 N N . SER B 1 218 ? -8.18 -15.023 -2.734 1 91.94 218 SER B N 1
ATOM 3631 C CA . SER B 1 218 ? -8.93 -16.156 -2.211 1 91.94 218 SER B CA 1
ATOM 3632 C C . SER B 1 218 ? -10.414 -16.047 -2.543 1 91.94 218 SER B C 1
ATOM 3634 O O . SER B 1 218 ? -10.914 -14.945 -2.801 1 91.94 218 SER B O 1
ATOM 3636 N N . ASN B 1 219 ? -11.047 -17.234 -2.535 1 90.62 219 ASN B N 1
ATOM 3637 C CA . ASN B 1 219 ? -12.492 -17.25 -2.723 1 90.62 219 ASN B CA 1
ATOM 3638 C C . ASN B 1 219 ? -13.234 -17.141 -1.392 1 90.62 219 ASN B C 1
ATOM 3640 O O . ASN B 1 219 ? -12.617 -16.875 -0.355 1 90.62 219 ASN B O 1
ATOM 3644 N N . ALA B 1 220 ? -14.594 -17.266 -1.504 1 84.62 220 ALA B N 1
ATOM 3645 C CA . ALA B 1 220 ? -15.43 -17.047 -0.329 1 84.62 220 ALA B CA 1
ATOM 3646 C C . ALA B 1 220 ? -15.188 -18.125 0.728 1 84.62 220 ALA B C 1
ATOM 3648 O O . ALA B 1 220 ? -15.469 -17.906 1.91 1 84.62 220 ALA B O 1
ATOM 3649 N N . GLN B 1 221 ? -14.719 -19.219 0.363 1 84.81 221 GLN B N 1
ATOM 3650 C CA . GLN B 1 221 ? -14.453 -20.312 1.291 1 84.81 221 GLN B CA 1
ATOM 3651 C C . GLN B 1 221 ? -13.055 -20.188 1.901 1 84.81 221 GLN B C 1
ATOM 3653 O O . GLN B 1 221 ? -12.641 -21.031 2.695 1 84.81 221 GLN B O 1
ATOM 3658 N N . GLY B 1 222 ? -12.328 -19.234 1.479 1 86 222 GLY B N 1
ATOM 3659 C CA . GLY B 1 222 ? -11 -19 2.02 1 86 222 GLY B CA 1
ATOM 3660 C C . GLY B 1 222 ? -9.914 -19.766 1.282 1 86 222 GLY B C 1
ATOM 3661 O O . GLY B 1 222 ? -8.766 -19.797 1.719 1 86 222 GLY B O 1
ATOM 3662 N N . VAL B 1 223 ? -10.328 -20.391 0.248 1 88.25 223 VAL B N 1
ATOM 3663 C CA . VAL B 1 223 ? -9.359 -21.141 -0.548 1 88.25 223 VAL B CA 1
ATOM 3664 C C . VAL B 1 223 ? -8.57 -20.188 -1.438 1 88.25 223 VAL B C 1
ATOM 3666 O O . VAL B 1 223 ? -9.156 -19.391 -2.186 1 88.25 223 VAL B O 1
ATOM 3669 N N . ALA B 1 224 ? -7.227 -20.328 -1.352 1 93.38 224 ALA B N 1
ATOM 3670 C CA . ALA B 1 224 ? -6.359 -19.453 -2.137 1 93.38 224 ALA B CA 1
ATOM 3671 C C . ALA B 1 224 ? -6.293 -19.906 -3.592 1 93.38 224 ALA B C 1
ATOM 3673 O O . ALA B 1 224 ? -6.062 -21.094 -3.869 1 93.38 224 ALA B O 1
ATOM 3674 N N . ASN B 1 225 ? -6.438 -18.953 -4.527 1 94.06 225 ASN B N 1
ATOM 3675 C CA . ASN B 1 225 ? -6.402 -19.234 -5.957 1 94.06 225 ASN B CA 1
ATOM 3676 C C . ASN B 1 225 ? -5.082 -18.797 -6.582 1 94.06 225 ASN B C 1
ATOM 3678 O O . ASN B 1 225 ? -4.637 -19.375 -7.578 1 94.06 225 ASN B O 1
ATOM 3682 N N . GLU B 1 226 ? -4.523 -17.781 -6.051 1 95.75 226 GLU B N 1
ATOM 3683 C CA . GLU B 1 226 ? -3.322 -17.188 -6.641 1 95.75 226 GLU B CA 1
ATOM 3684 C C . GLU B 1 226 ? -2.525 -16.406 -5.598 1 95.75 226 GLU B C 1
ATOM 3686 O O . GLU B 1 226 ? -3.102 -15.695 -4.777 1 95.75 226 GLU B O 1
ATOM 3691 N N . LEU B 1 227 ? -1.258 -16.609 -5.594 1 96.38 227 LEU B N 1
ATOM 3692 C CA . LEU B 1 227 ? -0.294 -15.727 -4.941 1 96.38 227 LEU B CA 1
ATOM 3693 C C . LEU B 1 227 ? 0.502 -14.93 -5.973 1 96.38 227 LEU B C 1
ATOM 3695 O O . LEU B 1 227 ? 1.199 -15.516 -6.805 1 96.38 227 LEU B O 1
ATOM 3699 N N . SER B 1 228 ? 0.371 -13.648 -5.934 1 96.38 228 SER B N 1
ATOM 3700 C CA . SER B 1 228 ? 1.113 -12.789 -6.852 1 96.38 228 SER B CA 1
ATOM 3701 C C . SER B 1 228 ? 2.139 -11.938 -6.109 1 96.38 228 SER B C 1
ATOM 3703 O O . SER B 1 228 ? 1.846 -11.398 -5.039 1 96.38 228 SER B O 1
ATOM 3705 N N . VAL B 1 229 ? 3.299 -11.906 -6.613 1 96.56 229 VAL B N 1
ATOM 3706 C CA . VAL B 1 229 ? 4.363 -11.039 -6.121 1 96.56 229 VAL B CA 1
ATOM 3707 C C . VAL B 1 229 ? 4.785 -10.07 -7.219 1 96.56 229 VAL B C 1
ATOM 3709 O O . VAL B 1 229 ? 5.281 -10.484 -8.266 1 96.56 229 VAL B O 1
ATOM 3712 N N . SER B 1 230 ? 4.633 -8.789 -6.945 1 96.62 230 SER B N 1
ATOM 3713 C CA . SER B 1 230 ? 4.887 -7.762 -7.957 1 96.62 230 SER B CA 1
ATOM 3714 C C . SER B 1 230 ? 5.984 -6.801 -7.508 1 96.62 230 SER B C 1
ATOM 3716 O O . SER B 1 230 ? 6.035 -6.414 -6.336 1 96.62 230 SER B O 1
ATOM 3718 N N . TYR B 1 231 ? 6.844 -6.492 -8.398 1 97.81 231 TYR B N 1
ATOM 3719 C CA . TYR B 1 231 ? 7.84 -5.441 -8.234 1 97.81 231 TYR B CA 1
ATOM 3720 C C . TYR B 1 231 ? 7.574 -4.285 -9.195 1 97.81 231 TYR B C 1
ATOM 3722 O O . TYR B 1 231 ? 7.773 -4.41 -10.406 1 97.81 231 TYR B O 1
ATOM 3730 N N . PHE B 1 232 ? 7.16 -3.135 -8.641 1 95.5 232 PHE B N 1
ATOM 3731 C CA . PHE B 1 232 ? 6.836 -1.949 -9.422 1 95.5 232 PHE B CA 1
ATOM 3732 C C . PHE B 1 232 ? 7.988 -0.949 -9.391 1 95.5 232 PHE B C 1
ATOM 3734 O O . PHE B 1 232 ? 8.609 -0.737 -8.352 1 95.5 232 PHE B O 1
ATOM 3741 N N . LEU B 1 233 ? 8.227 -0.351 -10.562 1 94.62 233 LEU B N 1
ATOM 3742 C CA . LEU B 1 233 ? 9.039 0.858 -10.555 1 94.62 233 LEU B CA 1
ATOM 3743 C C . LEU B 1 233 ? 8.305 2.008 -9.883 1 94.62 233 LEU B C 1
ATOM 3745 O O . LEU B 1 233 ? 7.262 2.455 -10.367 1 94.62 233 LEU B O 1
ATOM 3749 N N . PRO B 1 234 ? 8.891 2.455 -8.75 1 92.75 234 PRO B N 1
ATOM 3750 C CA . PRO B 1 234 ? 8.148 3.504 -8.047 1 92.75 234 PRO B CA 1
ATOM 3751 C C . PRO B 1 234 ? 8.055 4.797 -8.852 1 92.75 234 PRO B C 1
ATOM 3753 O O . PRO B 1 234 ? 7.133 5.594 -8.641 1 92.75 234 PRO B O 1
ATOM 3756 N N . GLU B 1 235 ? 9 5.02 -9.789 1 88.5 235 GLU B N 1
ATOM 3757 C CA . GLU B 1 235 ? 8.992 6.207 -10.641 1 88.5 235 GLU B CA 1
ATOM 3758 C C . GLU B 1 235 ? 7.816 6.18 -11.609 1 88.5 235 GLU B C 1
ATOM 3760 O O . GLU B 1 235 ? 7.449 7.211 -12.18 1 88.5 235 GLU B O 1
ATOM 3765 N N . GLN B 1 236 ? 7.215 5.012 -11.742 1 84.69 236 GLN B N 1
ATOM 3766 C CA . GLN B 1 236 ? 6.18 4.859 -12.758 1 84.69 236 GLN B CA 1
ATOM 3767 C C . GLN B 1 236 ? 4.863 4.402 -12.141 1 84.69 236 GLN B C 1
ATOM 3769 O O . GLN B 1 236 ? 3.848 4.305 -12.836 1 84.69 236 GLN B O 1
ATOM 3774 N N . TYR B 1 237 ? 4.945 4.164 -10.875 1 86.31 237 TYR B N 1
ATOM 3775 C CA . TYR B 1 237 ? 3.752 3.58 -10.266 1 86.31 237 TYR B CA 1
ATOM 3776 C C . TYR B 1 237 ? 3.59 4.039 -8.828 1 86.31 237 TYR B C 1
ATOM 3778 O O . TYR B 1 237 ? 4.559 4.07 -8.062 1 86.31 237 TYR B O 1
ATOM 3786 N N . THR B 1 238 ? 2.395 4.457 -8.445 1 87.75 238 THR B N 1
ATOM 3787 C CA . THR B 1 238 ? 1.956 4.734 -7.086 1 87.75 238 THR B CA 1
ATOM 3788 C C . THR B 1 238 ? 0.692 3.945 -6.754 1 87.75 238 THR B C 1
ATOM 3790 O O . THR B 1 238 ? -0.266 3.941 -7.531 1 87.75 238 THR B O 1
ATOM 3793 N N . TYR B 1 239 ? 0.83 3.193 -5.641 1 88.94 239 TYR B N 1
ATOM 3794 C CA . TYR B 1 239 ? -0.344 2.449 -5.195 1 88.94 239 TYR B CA 1
ATOM 3795 C C . TYR B 1 239 ? -1.33 3.363 -4.477 1 88.94 239 TYR B C 1
ATOM 3797 O O . TYR B 1 239 ? -0.949 4.105 -3.568 1 88.94 239 TYR B O 1
ATOM 3805 N N . ARG B 1 240 ? -2.617 3.312 -4.844 1 86.62 240 ARG B N 1
ATOM 3806 C CA . ARG B 1 240 ? -3.645 4.145 -4.227 1 86.62 240 ARG B CA 1
ATOM 3807 C C . ARG B 1 240 ? -4.789 3.289 -3.691 1 86.62 240 ARG B C 1
ATOM 3809 O O . ARG B 1 240 ? -5.25 2.363 -4.363 1 86.62 240 ARG B O 1
ATOM 3816 N N . VAL B 1 241 ? -5.199 3.609 -2.484 1 84.19 241 VAL B N 1
ATOM 3817 C CA . VAL B 1 241 ? -6.309 2.902 -1.856 1 84.19 241 VAL B CA 1
ATOM 3818 C C . VAL B 1 241 ? -7.047 3.84 -0.903 1 84.19 241 VAL B C 1
ATOM 3820 O O . VAL B 1 241 ? -6.426 4.668 -0.235 1 84.19 241 VAL B O 1
ATOM 3823 N N . THR B 1 242 ? -8.328 3.721 -0.911 1 83.5 242 THR B N 1
ATOM 3824 C CA . THR B 1 242 ? -9.148 4.477 0.03 1 83.5 242 THR B CA 1
ATOM 3825 C C . THR B 1 242 ? -9.703 3.566 1.12 1 83.5 242 THR B C 1
ATOM 3827 O O . THR B 1 242 ? -10.359 2.562 0.825 1 83.5 242 THR B O 1
ATOM 3830 N N . LEU B 1 243 ? -9.328 3.914 2.359 1 83.88 243 LEU B N 1
ATOM 3831 C CA . LEU B 1 243 ? -9.906 3.221 3.504 1 83.88 243 LEU B CA 1
ATOM 3832 C C . LEU B 1 243 ? -11.172 3.926 3.979 1 83.88 243 LEU B C 1
ATOM 3834 O O . LEU B 1 243 ? -11.266 5.152 3.912 1 83.88 243 LEU B O 1
ATOM 3838 N N . ARG B 1 244 ? -12.07 3.117 4.379 1 82.06 244 ARG B N 1
ATOM 3839 C CA . ARG B 1 244 ? -13.32 3.668 4.883 1 82.06 244 ARG B CA 1
ATOM 3840 C C . ARG B 1 244 ? -13.648 3.113 6.266 1 82.06 244 ARG B C 1
ATOM 3842 O O . ARG B 1 244 ? -13.219 2.012 6.613 1 82.06 244 ARG B O 1
ATOM 3849 N N . ARG B 1 245 ? -14.266 4.078 7.039 1 76.81 245 ARG B N 1
ATOM 3850 C CA . ARG B 1 245 ? -14.727 3.641 8.352 1 76.81 245 ARG B CA 1
ATOM 3851 C C . ARG B 1 245 ? -15.875 2.648 8.227 1 76.81 245 ARG B C 1
ATOM 3853 O O . ARG B 1 245 ? -16.781 2.834 7.406 1 76.81 245 ARG B O 1
ATOM 3860 N N . GLY B 1 246 ? -15.578 1.442 8.82 1 60.56 246 GLY B N 1
ATOM 3861 C CA . GLY B 1 246 ? -16.625 0.433 8.773 1 60.56 246 GLY B CA 1
ATOM 3862 C C . GLY B 1 246 ? -17.953 0.925 9.32 1 60.56 246 GLY B C 1
ATOM 3863 O O . GLY B 1 246 ? -17.984 1.808 10.18 1 60.56 246 GLY B O 1
ATOM 3864 N N . ALA B 1 247 ? -19.094 0.898 8.609 1 48.47 247 ALA B N 1
ATOM 3865 C CA . ALA B 1 247 ? -20.422 1.184 9.117 1 48.47 247 ALA B CA 1
ATOM 3866 C C . ALA B 1 247 ? -20.641 0.559 10.492 1 48.47 247 ALA B C 1
ATOM 3868 O O . ALA B 1 247 ? -20.391 -0.635 10.688 1 48.47 247 ALA B O 1
ATOM 3869 N N . HIS B 1 248 ? -20.156 1.211 11.562 1 37.69 248 HIS B N 1
ATOM 3870 C CA . HIS B 1 248 ? -20.828 0.676 12.742 1 37.69 248 HIS B CA 1
ATOM 3871 C C . HIS B 1 248 ? -22.344 0.666 12.57 1 37.69 248 HIS B C 1
ATOM 3873 O O . HIS B 1 248 ? -22.906 1.545 11.914 1 37.69 248 HIS B O 1
#

Nearest PDB structures (foldseek):
  4zs8-assembly1_A  TM=5.934E-01  e=5.719E-18  Streptomyces coelicolor A3(2)
  4u0w-assembly1_A  TM=5.748E-01  e=2.020E-17  Bacillus subtilis subsp. subtilis str. 168
  2wv0-assembly3_F  TM=5.767E-01  e=2.622E-15  Bacillus subtilis
  3eet-assembly2_B-3  TM=5.673E-01  e=2.842E-13  Streptomyces avermitilis
  2ikk-assembly1_A  TM=7.886E-01  e=9.460E-10  Bacillus subtilis

pLDDT: mean 82.53, std 14.73, range [28.19, 98.38]